Protein AF-U5HCV6-F1 (afdb_monomer_lite)

Structure (mmCIF, N/CA/C/O backbone):
data_AF-U5HCV6-F1
#
_entry.id   AF-U5HCV6-F1
#
loop_
_atom_site.group_PDB
_atom_site.id
_atom_site.type_symbol
_atom_site.label_atom_id
_atom_site.label_alt_id
_atom_site.label_comp_id
_atom_site.label_asym_id
_atom_site.label_entity_id
_atom_site.label_seq_id
_atom_site.pdbx_PDB_ins_code
_atom_site.Cartn_x
_atom_site.Cartn_y
_atom_site.Cartn_z
_atom_site.occupancy
_atom_site.B_iso_or_equiv
_atom_site.auth_seq_id
_atom_site.auth_comp_id
_atom_site.auth_asym_id
_atom_site.auth_atom_id
_atom_site.pdbx_PDB_model_num
ATOM 1 N N . MET A 1 1 ? -35.753 -18.671 -11.691 1.00 37.62 1 MET A N 1
ATOM 2 C CA . MET A 1 1 ? -34.318 -18.439 -11.428 1.00 37.62 1 MET A CA 1
ATOM 3 C C . MET A 1 1 ? -33.590 -19.719 -11.793 1.00 37.62 1 MET A C 1
ATOM 5 O O . MET A 1 1 ? -33.899 -20.741 -11.199 1.00 37.62 1 MET A O 1
ATOM 9 N N . GLY A 1 2 ? -32.754 -19.703 -12.835 1.00 38.16 2 GLY A N 1
ATOM 10 C CA . GLY A 1 2 ? -31.935 -20.870 -13.189 1.00 38.16 2 GLY A CA 1
ATOM 11 C C . GLY A 1 2 ? -30.872 -21.144 -12.115 1.00 38.16 2 GLY A C 1
ATOM 12 O O . GLY A 1 2 ? -30.604 -20.250 -11.308 1.00 38.16 2 GLY A O 1
ATOM 13 N N . PRO A 1 3 ? -30.282 -22.350 -12.073 1.00 46.25 3 PRO A N 1
ATOM 14 C CA . PRO A 1 3 ? -29.231 -22.668 -11.111 1.00 46.25 3 PRO A CA 1
ATOM 15 C C . PRO A 1 3 ? -28.064 -21.683 -11.279 1.00 46.25 3 PRO A C 1
ATOM 17 O O . PRO A 1 3 ? -27.511 -21.551 -12.370 1.00 46.25 3 PRO A O 1
ATOM 20 N N . GLN A 1 4 ? -27.712 -20.952 -10.216 1.00 55.62 4 GLN A N 1
ATOM 21 C CA . GLN A 1 4 ? -26.489 -20.149 -10.193 1.00 55.62 4 GLN A CA 1
ATOM 22 C C . GLN A 1 4 ? -25.303 -21.106 -10.349 1.00 55.62 4 GLN A C 1
ATOM 24 O O . GLN A 1 4 ? -25.087 -21.959 -9.490 1.00 55.62 4 GLN A O 1
ATOM 29 N N . ALA A 1 5 ? -24.562 -20.984 -11.452 1.00 62.59 5 ALA A N 1
ATOM 30 C CA . ALA A 1 5 ? -23.343 -21.754 -11.667 1.00 62.59 5 ALA A CA 1
ATOM 31 C C . ALA A 1 5 ? -22.382 -21.534 -10.486 1.00 62.59 5 ALA A C 1
ATOM 33 O O . ALA A 1 5 ? -22.097 -20.396 -10.103 1.00 62.59 5 ALA A O 1
ATOM 34 N N . GLN A 1 6 ? -21.921 -22.626 -9.877 1.00 82.38 6 GLN A N 1
ATOM 35 C CA . GLN A 1 6 ? -21.072 -22.578 -8.691 1.00 82.38 6 GLN A CA 1
ATOM 36 C C . GLN A 1 6 ? -19.653 -22.153 -9.088 1.00 82.38 6 GLN A C 1
ATOM 38 O O . GLN A 1 6 ? -18.971 -22.868 -9.820 1.00 82.38 6 GLN A O 1
ATOM 43 N N . VAL A 1 7 ? -19.197 -21.005 -8.583 1.00 91.50 7 VAL A N 1
ATOM 44 C CA . VAL A 1 7 ? -17.809 -20.548 -8.748 1.00 91.50 7 VAL A CA 1
ATOM 45 C C . VAL A 1 7 ? -16.893 -21.418 -7.887 1.00 91.50 7 VAL A C 1
ATOM 47 O O . VAL A 1 7 ? -17.107 -21.523 -6.678 1.00 91.50 7 VAL A O 1
ATOM 50 N N . LYS A 1 8 ? -15.861 -22.015 -8.488 1.00 93.06 8 LYS A N 1
ATOM 51 C CA . LYS A 1 8 ? -14.816 -22.762 -7.769 1.00 93.06 8 LYS A CA 1
ATOM 52 C C . LYS A 1 8 ? -13.506 -21.989 -7.823 1.00 93.06 8 LYS A C 1
ATOM 54 O O . LYS A 1 8 ? -13.056 -21.652 -8.910 1.00 93.06 8 LYS A O 1
ATOM 59 N N . VAL A 1 9 ? -12.893 -21.721 -6.673 1.00 94.81 9 VAL A N 1
ATOM 60 C CA . VAL A 1 9 ? -11.549 -21.126 -6.593 1.00 94.81 9 VAL A CA 1
ATOM 61 C C . VAL A 1 9 ? -10.572 -22.219 -6.188 1.00 94.81 9 VAL A C 1
ATOM 63 O O . VAL A 1 9 ? -10.774 -22.875 -5.168 1.00 94.81 9 VAL A O 1
ATOM 66 N N . LEU A 1 10 ? -9.549 -22.438 -7.009 1.00 95.25 10 LEU A N 1
ATOM 67 C CA . LEU A 1 10 ? -8.568 -23.513 -6.874 1.00 95.25 10 LEU A CA 1
ATOM 68 C C . LEU A 1 10 ? -7.151 -22.950 -7.023 1.00 95.25 10 LEU A C 1
ATOM 70 O O . LEU A 1 10 ? -6.962 -21.871 -7.586 1.00 95.25 10 LEU A O 1
ATOM 74 N N . LEU A 1 11 ? -6.152 -23.693 -6.547 1.00 96.44 11 LEU A N 1
ATOM 75 C CA . LEU A 1 11 ? -4.756 -23.405 -6.875 1.00 96.44 11 LEU A CA 1
ATOM 76 C C . LEU A 1 11 ? -4.504 -23.692 -8.360 1.00 96.44 11 LEU A C 1
ATOM 78 O O . LEU A 1 11 ? -5.055 -24.645 -8.917 1.00 96.44 11 LEU A O 1
ATOM 82 N N 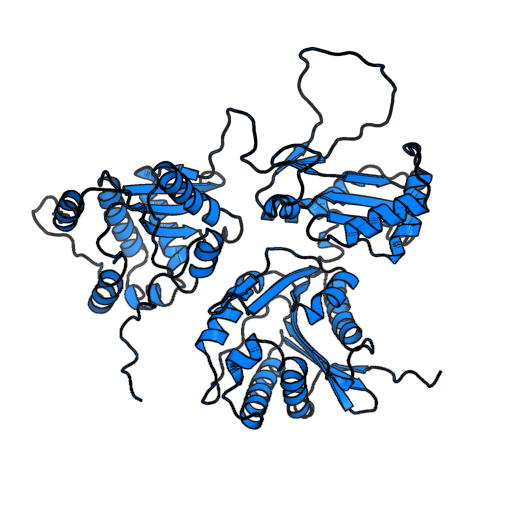. ALA A 1 12 ? -3.698 -22.846 -8.992 1.00 96.56 12 ALA A N 1
ATOM 83 C CA . ALA A 1 12 ? -3.276 -23.031 -10.369 1.00 96.56 12 ALA A CA 1
ATOM 84 C C . ALA A 1 12 ? -2.181 -24.102 -10.476 1.00 96.56 12 ALA A C 1
ATOM 86 O O . ALA A 1 12 ? -1.381 -24.303 -9.563 1.00 96.56 12 ALA A O 1
ATOM 87 N N . THR A 1 13 ? -2.136 -24.768 -11.623 1.00 95.56 13 THR A N 1
ATOM 88 C CA . THR A 1 13 ? -1.106 -25.731 -12.020 1.00 95.56 13 THR A CA 1
ATOM 89 C C . THR A 1 13 ? -0.392 -25.247 -13.282 1.00 95.56 13 THR A C 1
ATOM 91 O O . THR A 1 13 ? -0.868 -24.336 -13.961 1.00 95.56 13 THR A O 1
ATOM 94 N N . LEU A 1 14 ? 0.719 -25.891 -13.657 1.00 93.50 14 LEU A N 1
ATOM 95 C CA . LEU A 1 14 ? 1.440 -25.572 -14.899 1.00 93.50 14 LEU A CA 1
ATOM 96 C C . LEU A 1 14 ? 0.541 -25.648 -16.149 1.00 93.50 14 LEU A C 1
ATOM 98 O O . LEU A 1 14 ? 0.696 -24.847 -17.067 1.00 93.50 14 LEU A O 1
ATOM 102 N N . ALA A 1 15 ? -0.433 -26.566 -16.174 1.00 94.06 15 ALA A N 1
ATOM 103 C CA . ALA A 1 15 ? -1.362 -26.721 -17.297 1.00 94.06 15 ALA A CA 1
ATOM 104 C C . ALA A 1 15 ? -2.358 -25.552 -17.434 1.00 94.06 15 ALA A C 1
ATOM 106 O O . ALA A 1 15 ? -2.933 -25.353 -18.503 1.00 94.06 15 ALA A O 1
ATOM 107 N N . ASP A 1 16 ? -2.558 -24.773 -16.368 1.00 95.62 16 ASP A N 1
ATOM 108 C CA . ASP A 1 16 ? -3.500 -23.653 -16.343 1.00 95.62 16 ASP A CA 1
ATOM 109 C C . ASP A 1 16 ? -2.882 -22.350 -16.874 1.00 95.62 16 ASP A C 1
ATOM 111 O O . ASP A 1 16 ? -3.612 -21.435 -17.263 1.00 95.62 16 ASP A O 1
ATOM 115 N N . LEU A 1 17 ? -1.547 -22.249 -16.902 1.00 96.50 17 LEU A N 1
ATOM 116 C CA . LEU A 1 17 ? -0.829 -20.995 -17.151 1.00 96.50 17 LEU A CA 1
ATOM 117 C C . LEU A 1 17 ? -1.164 -20.318 -18.486 1.00 96.50 17 LEU A C 1
ATOM 119 O O . LEU A 1 17 ? -1.391 -19.107 -18.460 1.00 96.50 17 LEU A O 1
ATOM 123 N N . PRO A 1 18 ? -1.280 -21.032 -19.627 1.00 94.56 18 PRO A N 1
ATOM 124 C CA . PRO A 1 18 ? -1.660 -20.390 -20.886 1.00 94.56 18 PRO A CA 1
ATOM 125 C C . PRO A 1 18 ? -3.028 -19.701 -20.804 1.00 94.56 18 PRO A C 1
ATOM 127 O O . PRO A 1 18 ? -3.221 -18.615 -21.343 1.00 94.56 18 PRO A O 1
ATOM 130 N N . PHE A 1 19 ? -3.981 -20.290 -20.075 1.00 95.50 19 PHE A N 1
ATOM 131 C CA . PHE A 1 19 ? -5.299 -19.689 -19.879 1.00 95.50 19 PHE A CA 1
ATOM 132 C C . PHE A 1 19 ? -5.244 -18.505 -18.915 1.00 95.50 19 PHE A C 1
ATOM 134 O O . PHE A 1 19 ? -5.914 -17.500 -19.144 1.00 95.50 19 PHE A O 1
ATOM 141 N N . LEU A 1 20 ? -4.439 -18.593 -17.854 1.00 97.19 20 LEU A N 1
ATOM 142 C CA . LEU A 1 20 ? -4.268 -17.501 -16.894 1.00 97.19 20 LEU A CA 1
ATOM 143 C C . LEU A 1 20 ? -3.575 -16.284 -17.515 1.00 97.19 20 LEU A C 1
ATOM 145 O O . LEU A 1 20 ? -3.970 -15.164 -17.206 1.00 97.19 20 LEU A O 1
ATOM 149 N N . ALA A 1 21 ? -2.624 -16.479 -18.433 1.00 96.50 21 ALA A N 1
ATOM 150 C CA . ALA A 1 21 ? -2.017 -15.397 -19.210 1.00 96.50 21 ALA A CA 1
ATOM 151 C C . ALA A 1 21 ? -3.074 -14.623 -20.018 1.00 96.50 21 ALA A C 1
ATOM 153 O O . ALA A 1 21 ? -3.185 -13.400 -19.902 1.00 96.50 21 ALA A O 1
ATOM 154 N N . VAL A 1 22 ? -3.958 -15.350 -20.713 1.00 95.75 22 VAL A N 1
ATOM 155 C CA . VAL A 1 22 ? -5.088 -14.751 -21.441 1.00 95.75 22 VAL A CA 1
ATOM 156 C C . VAL A 1 22 ? -6.057 -14.041 -20.490 1.0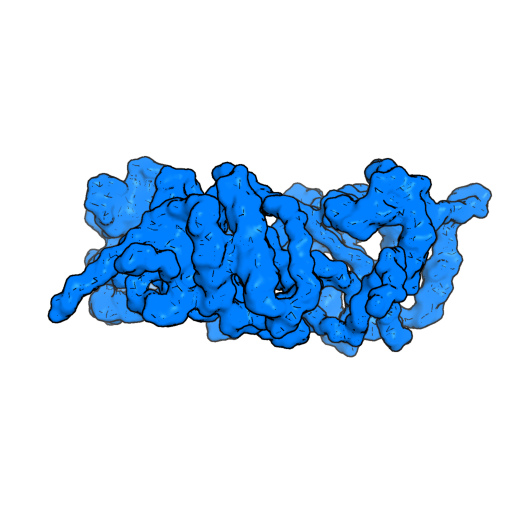0 95.75 22 VAL A C 1
ATOM 158 O O . VAL A 1 22 ? -6.534 -12.948 -20.801 1.00 95.75 22 VAL A O 1
ATOM 161 N N . VAL A 1 23 ? -6.360 -14.626 -19.324 1.00 97.31 23 VAL A N 1
ATOM 162 C CA . VAL A 1 23 ? -7.210 -13.979 -18.309 1.00 97.31 23 VAL A CA 1
ATOM 163 C C . VAL A 1 23 ? -6.574 -12.686 -17.809 1.00 97.31 23 VAL A C 1
ATOM 165 O O . VAL A 1 23 ? -7.275 -11.676 -17.749 1.00 97.31 23 VAL A O 1
ATOM 168 N N . ASN A 1 24 ? -5.277 -12.680 -17.496 1.00 96.81 24 ASN A N 1
ATOM 169 C CA . ASN A 1 24 ? -4.551 -11.491 -17.055 1.00 96.81 24 ASN A CA 1
ATOM 170 C C . ASN A 1 24 ? -4.677 -10.372 -18.098 1.00 96.81 24 ASN A C 1
ATOM 172 O O . ASN A 1 24 ? -5.271 -9.325 -17.825 1.00 96.81 24 ASN A O 1
ATOM 176 N N . ARG A 1 25 ? -4.255 -10.653 -19.336 1.00 95.88 25 ARG A N 1
ATOM 177 C CA . ARG A 1 25 ? -4.285 -9.689 -20.437 1.00 95.88 25 ARG A CA 1
ATOM 178 C C . ARG A 1 25 ? -5.690 -9.166 -20.717 1.00 95.88 25 ARG A C 1
ATOM 180 O O . ARG A 1 25 ? -5.874 -7.963 -20.870 1.00 95.88 25 ARG A O 1
ATOM 187 N N . ARG A 1 26 ? -6.706 -10.034 -20.773 1.00 96.44 26 ARG A N 1
ATOM 188 C CA . ARG A 1 26 ? -8.083 -9.610 -21.092 1.00 96.44 26 ARG A CA 1
ATOM 189 C C . ARG A 1 26 ? -8.786 -8.895 -19.940 1.00 96.44 26 ARG A C 1
ATOM 191 O O . ARG A 1 26 ? -9.674 -8.090 -20.203 1.00 96.44 26 ARG A O 1
ATOM 198 N N . SER A 1 27 ? -8.436 -9.194 -18.690 1.00 95.88 27 SER A N 1
ATOM 199 C CA . SER A 1 27 ? -9.073 -8.572 -17.519 1.00 95.88 27 SER A CA 1
ATOM 200 C C . SER A 1 27 ? -8.431 -7.252 -17.098 1.00 95.88 27 SER A C 1
ATOM 202 O O . SER A 1 27 ? -9.119 -6.428 -16.502 1.00 95.88 27 SER A O 1
ATOM 204 N N . LEU A 1 28 ? -7.151 -7.039 -17.423 1.00 94.00 28 LEU A N 1
ATOM 205 C CA . LEU A 1 28 ? -6.391 -5.840 -17.053 1.00 94.00 28 LEU A CA 1
ATOM 206 C C . LEU A 1 28 ? -5.958 -4.998 -18.265 1.00 94.00 28 LEU A C 1
ATOM 208 O O . LEU A 1 28 ? -5.463 -3.885 -18.096 1.00 94.00 28 LEU A O 1
ATOM 212 N N . GLY A 1 29 ? -6.146 -5.493 -19.491 1.00 92.31 29 GLY A N 1
ATOM 213 C CA . GLY A 1 29 ? -5.696 -4.858 -20.737 1.00 92.31 29 GLY A CA 1
ATOM 214 C C . GLY A 1 29 ? -6.342 -3.513 -21.054 1.00 92.31 29 GLY A C 1
ATOM 215 O O . GLY A 1 29 ? -5.797 -2.727 -21.827 1.00 92.31 29 GLY A O 1
ATOM 216 N N . HIS A 1 30 ? -7.499 -3.207 -20.463 1.00 91.12 30 HIS A N 1
ATOM 217 C CA . HIS A 1 30 ? -8.142 -1.907 -20.642 1.00 91.12 30 HIS A CA 1
ATOM 218 C C . HIS A 1 30 ? -7.469 -0.796 -19.830 1.00 91.12 30 HIS A C 1
ATOM 220 O O . HIS A 1 30 ? -7.619 0.371 -20.210 1.00 91.12 30 HIS A O 1
ATOM 226 N N . LEU A 1 31 ? -6.734 -1.149 -18.766 1.00 89.94 31 LEU A N 1
ATOM 227 C CA . LEU A 1 31 ? -6.099 -0.198 -17.860 1.00 89.94 31 LEU A CA 1
ATOM 228 C C . LEU A 1 31 ? -5.044 0.644 -18.600 1.00 89.94 31 LEU A C 1
ATOM 230 O O . LEU A 1 31 ? -4.271 0.096 -19.395 1.00 89.94 31 LEU A O 1
ATOM 234 N N . PRO A 1 32 ? -4.962 1.962 -18.329 1.00 89.56 32 PRO A N 1
ATOM 235 C CA . PRO A 1 32 ? -3.989 2.843 -18.973 1.00 89.56 32 PRO A CA 1
ATOM 236 C C . PRO A 1 32 ? -2.542 2.362 -18.826 1.00 89.56 32 PRO A C 1
ATOM 238 O O . PRO A 1 32 ? -1.802 2.372 -19.807 1.00 89.56 32 PRO A O 1
ATOM 241 N N . ILE A 1 33 ? -2.169 1.868 -17.640 1.00 87.00 33 ILE A N 1
ATOM 242 C CA . ILE A 1 33 ? -0.827 1.336 -17.381 1.00 87.00 33 ILE A CA 1
ATOM 243 C C . ILE A 1 33 ? -0.523 0.100 -18.238 1.00 87.00 33 ILE A C 1
ATOM 245 O O . ILE A 1 33 ? 0.522 0.033 -18.878 1.00 87.00 33 ILE A O 1
ATOM 249 N N . THR A 1 34 ? -1.466 -0.840 -18.347 1.00 91.81 34 THR A N 1
ATOM 250 C CA . THR A 1 34 ? -1.301 -2.048 -19.167 1.00 91.81 34 THR A CA 1
ATOM 251 C C . THR A 1 34 ? -1.120 -1.691 -20.639 1.00 91.81 34 THR A C 1
ATOM 253 O O . THR A 1 34 ? -0.256 -2.248 -21.308 1.00 91.81 34 THR A O 1
ATOM 256 N N . LYS A 1 35 ? -1.882 -0.714 -21.146 1.00 92.12 35 LYS A N 1
ATOM 257 C CA . LYS A 1 35 ? -1.719 -0.210 -22.518 1.00 92.12 35 LYS A CA 1
ATOM 258 C C . LYS A 1 35 ? -0.382 0.495 -22.722 1.00 92.12 35 LYS A C 1
ATOM 260 O O . LYS A 1 35 ? 0.211 0.350 -23.786 1.00 92.12 35 LYS A O 1
ATOM 265 N N . ALA A 1 36 ? 0.093 1.244 -21.730 1.00 89.31 36 ALA A N 1
ATOM 266 C CA . ALA A 1 36 ? 1.370 1.942 -21.812 1.00 89.31 36 ALA A CA 1
ATOM 267 C C . ALA A 1 36 ? 2.562 0.973 -21.852 1.00 89.31 36 ALA A C 1
ATOM 269 O O . ALA A 1 36 ? 3.502 1.208 -22.609 1.00 89.31 36 ALA A O 1
ATOM 270 N N . ILE A 1 37 ? 2.495 -0.125 -21.090 1.00 89.50 37 ILE A N 1
ATOM 271 C CA . ILE A 1 37 ? 3.537 -1.160 -21.058 1.00 89.50 37 ILE A CA 1
ATOM 272 C C . ILE A 1 37 ? 3.462 -2.050 -22.303 1.00 89.50 37 ILE A C 1
ATOM 274 O O . ILE A 1 37 ? 4.466 -2.233 -22.986 1.00 89.50 37 ILE A O 1
ATOM 278 N N . TRP A 1 38 ? 2.281 -2.587 -22.621 1.00 94.81 38 TRP A N 1
ATOM 279 C CA . TRP A 1 38 ? 2.125 -3.689 -23.579 1.00 94.81 38 TRP A CA 1
ATOM 280 C C . TRP A 1 38 ? 1.531 -3.285 -24.930 1.00 94.81 38 TRP A C 1
ATOM 282 O O . TRP A 1 38 ? 1.493 -4.104 -25.841 1.00 94.81 38 TRP A O 1
ATOM 292 N N . GLY A 1 39 ? 1.067 -2.045 -25.109 1.00 92.38 39 GLY A N 1
ATOM 293 C CA . GLY A 1 39 ? 0.269 -1.644 -26.278 1.00 92.38 39 GLY A CA 1
ATOM 294 C C . GLY A 1 39 ? 0.979 -1.727 -27.634 1.00 92.38 39 GLY A C 1
ATOM 295 O O . GLY A 1 39 ? 0.312 -1.689 -28.666 1.00 92.38 39 GLY A O 1
ATOM 296 N N . LYS A 1 40 ? 2.312 -1.847 -27.648 1.00 92.94 40 LYS A N 1
ATOM 297 C CA . LYS A 1 40 ? 3.125 -2.062 -28.860 1.00 92.94 40 LYS A CA 1
ATOM 298 C C . LYS A 1 40 ? 3.577 -3.518 -29.038 1.00 92.94 40 LYS A C 1
ATOM 300 O O . LYS A 1 40 ? 4.233 -3.826 -30.030 1.00 92.94 40 LYS A O 1
ATOM 305 N N . VAL A 1 41 ? 3.246 -4.401 -28.097 1.00 95.06 41 VAL A N 1
ATOM 306 C CA . VAL A 1 41 ? 3.651 -5.810 -28.091 1.00 95.06 41 VAL A CA 1
ATOM 307 C C . VAL A 1 41 ? 2.515 -6.665 -28.667 1.00 95.06 41 VAL A C 1
ATOM 309 O O . VAL A 1 41 ? 1.375 -6.543 -28.216 1.00 95.06 41 VAL A O 1
ATOM 312 N N . PRO A 1 42 ? 2.783 -7.551 -29.643 1.00 94.00 42 PRO A N 1
ATOM 313 C CA . PRO A 1 42 ? 1.803 -8.528 -30.109 1.00 94.00 42 PRO A CA 1
ATOM 314 C C . PRO A 1 42 ? 1.252 -9.383 -28.961 1.00 94.00 42 PRO A C 1
ATOM 316 O O . PRO A 1 42 ? 2.024 -9.918 -28.168 1.00 94.00 42 PRO A O 1
ATOM 319 N N . GLU A 1 43 ? -0.071 -9.570 -28.904 1.00 93.44 43 GLU A N 1
ATOM 320 C CA . GLU A 1 43 ? -0.729 -10.295 -27.803 1.00 93.44 43 GLU A CA 1
ATOM 321 C C . GLU A 1 43 ? -0.121 -11.675 -27.486 1.00 93.44 43 GLU A C 1
ATOM 323 O O . GLU A 1 43 ? 0.064 -11.949 -26.302 1.00 93.44 43 GLU A O 1
ATOM 328 N N . PRO A 1 44 ? 0.262 -12.520 -28.470 1.00 92.31 44 PRO A N 1
ATOM 329 C CA . PRO A 1 44 ? 0.893 -13.805 -28.168 1.00 92.31 44 PRO A CA 1
ATOM 330 C C . PRO A 1 44 ? 2.211 -13.672 -27.393 1.00 92.31 44 PRO A C 1
ATOM 332 O O . PRO A 1 44 ? 2.472 -14.474 -26.509 1.00 92.31 44 PRO A O 1
ATOM 335 N N . LEU A 1 45 ? 3.010 -12.631 -27.658 1.00 94.75 45 LEU A N 1
ATOM 336 C CA . LEU A 1 45 ? 4.260 -12.391 -26.925 1.00 94.75 45 LEU A CA 1
ATOM 337 C C . LEU A 1 45 ? 4.006 -11.889 -25.499 1.00 94.75 45 LEU A C 1
ATOM 339 O O . LEU A 1 45 ? 4.793 -12.169 -24.596 1.00 94.75 45 LEU A O 1
ATOM 343 N N . VAL A 1 46 ? 2.904 -11.162 -25.286 1.00 94.81 46 VAL A N 1
ATOM 344 C CA . VAL A 1 46 ? 2.447 -10.791 -23.939 1.00 94.81 46 VAL A CA 1
ATOM 345 C C . VAL A 1 46 ? 2.007 -12.040 -23.177 1.00 94.81 46 VAL A C 1
ATOM 347 O O . VAL A 1 46 ? 2.362 -12.195 -22.010 1.00 94.81 46 VAL A O 1
ATOM 350 N N . ASP A 1 47 ? 1.266 -12.942 -23.823 1.00 93.44 47 ASP A N 1
ATOM 351 C CA . ASP A 1 47 ? 0.819 -14.191 -23.204 1.00 93.44 47 ASP A CA 1
ATOM 352 C C . ASP A 1 47 ? 2.015 -15.101 -22.867 1.00 93.44 47 ASP A C 1
ATOM 354 O O . ASP A 1 47 ? 2.121 -15.567 -21.732 1.00 93.44 47 ASP A O 1
ATOM 358 N N . ASP A 1 48 ? 2.970 -15.271 -23.788 1.00 94.19 48 ASP A N 1
ATOM 359 C CA . ASP A 1 48 ? 4.206 -16.037 -23.566 1.00 94.19 48 ASP A CA 1
ATOM 360 C C . ASP A 1 48 ? 5.052 -15.458 -22.420 1.00 94.19 48 ASP A C 1
ATOM 362 O O . ASP A 1 48 ? 5.621 -16.202 -21.614 1.00 94.19 48 ASP A O 1
ATOM 366 N N . TYR A 1 49 ? 5.125 -14.126 -22.307 1.00 96.69 49 TYR A N 1
ATOM 367 C CA . TYR A 1 49 ? 5.768 -13.469 -21.170 1.00 96.69 49 TYR A CA 1
ATOM 368 C C . TYR A 1 49 ? 5.099 -13.866 -19.849 1.00 96.69 49 TYR A C 1
ATOM 370 O O . TYR A 1 49 ? 5.784 -14.359 -18.954 1.00 96.69 49 TYR A O 1
ATOM 378 N N . HIS A 1 50 ? 3.774 -13.732 -19.748 1.00 96.06 50 HIS A N 1
ATOM 379 C CA . HIS A 1 50 ? 3.048 -14.055 -18.518 1.00 96.06 50 HIS A CA 1
ATOM 380 C C . HIS A 1 50 ? 3.083 -15.551 -18.185 1.00 96.06 50 HIS A C 1
ATOM 382 O O . HIS A 1 50 ? 3.111 -15.907 -17.013 1.00 96.06 50 HIS A O 1
ATOM 388 N N . VAL A 1 51 ? 3.135 -16.450 -19.174 1.00 97.12 51 VAL A N 1
ATOM 389 C CA . VAL A 1 51 ? 3.339 -17.885 -18.910 1.00 97.12 51 VAL A CA 1
ATOM 390 C C . VAL A 1 51 ? 4.686 -18.127 -18.227 1.00 97.12 51 VAL A C 1
ATOM 392 O O . VAL A 1 51 ? 4.741 -18.893 -17.263 1.00 97.12 51 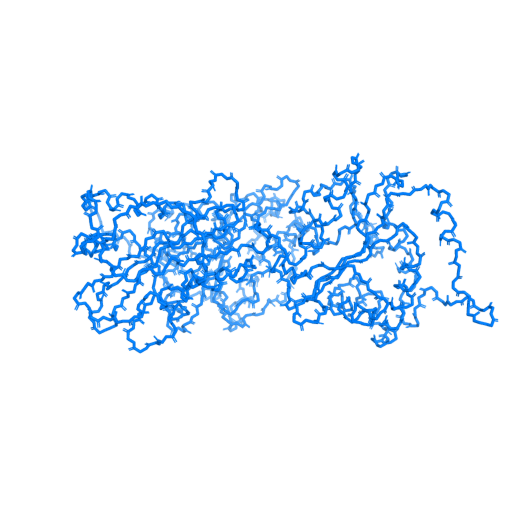VAL A O 1
ATOM 395 N N . ARG A 1 52 ? 5.766 -17.476 -18.680 1.00 97.19 52 ARG A N 1
ATOM 396 C CA . ARG A 1 52 ? 7.092 -17.583 -18.042 1.00 97.19 52 ARG A CA 1
ATOM 397 C C . ARG A 1 52 ? 7.086 -16.984 -16.634 1.00 97.19 52 ARG A C 1
ATOM 399 O O . ARG A 1 52 ? 7.550 -17.646 -15.709 1.00 97.19 52 ARG A O 1
ATOM 406 N N . ASP A 1 53 ? 6.491 -15.805 -16.476 1.00 95.31 53 ASP A N 1
ATOM 407 C CA . ASP A 1 53 ? 6.351 -15.113 -15.188 1.00 95.31 53 ASP A CA 1
ATOM 408 C C . ASP A 1 53 ? 5.589 -15.973 -14.167 1.00 95.31 53 ASP A C 1
ATOM 410 O O . ASP A 1 53 ? 6.080 -16.303 -13.089 1.00 95.31 53 ASP A O 1
ATOM 414 N N . PHE A 1 54 ? 4.417 -16.483 -14.553 1.00 96.62 54 PHE A N 1
ATOM 415 C CA . PHE A 1 54 ? 3.615 -17.345 -13.688 1.00 96.62 54 PHE A CA 1
ATOM 416 C C . PHE A 1 54 ? 4.264 -18.705 -13.434 1.00 96.62 54 PHE A C 1
ATOM 418 O O . PHE A 1 54 ? 4.038 -19.299 -12.380 1.00 96.62 54 PHE A O 1
ATOM 425 N N . THR A 1 55 ? 5.083 -19.204 -14.365 1.00 96.69 55 THR A N 1
ATOM 426 C CA . THR A 1 55 ? 5.888 -20.408 -14.127 1.00 96.69 55 THR A CA 1
ATOM 427 C C . THR A 1 55 ? 6.868 -20.158 -12.990 1.00 96.69 55 THR A C 1
ATOM 429 O O . THR A 1 55 ? 6.961 -20.988 -12.092 1.00 96.69 55 THR A O 1
ATOM 432 N N . GLN A 1 56 ? 7.570 -19.025 -12.984 1.00 95.06 56 GLN A N 1
ATOM 433 C CA . GLN A 1 56 ? 8.485 -18.663 -11.901 1.00 95.06 56 GLN A CA 1
ATOM 434 C C . GLN A 1 56 ? 7.743 -18.494 -10.571 1.00 95.06 56 GLN A C 1
ATOM 436 O O . GLN A 1 56 ? 8.126 -19.119 -9.583 1.00 95.06 56 GLN A O 1
ATOM 441 N N . MET A 1 57 ? 6.616 -17.778 -10.578 1.00 93.88 57 MET A N 1
ATOM 442 C CA . MET A 1 57 ? 5.763 -17.605 -9.398 1.00 93.88 57 MET A CA 1
ATOM 443 C C . MET A 1 57 ? 5.264 -18.936 -8.818 1.00 93.88 57 MET A C 1
ATOM 445 O O . MET A 1 57 ? 5.237 -19.099 -7.603 1.00 93.88 57 MET A O 1
ATOM 449 N N . LEU A 1 58 ? 4.893 -19.918 -9.651 1.00 94.00 58 LEU A N 1
ATOM 450 C CA . LEU A 1 58 ? 4.465 -21.240 -9.168 1.00 94.00 58 LEU A CA 1
ATOM 451 C C . LEU A 1 58 ? 5.573 -22.015 -8.439 1.00 94.00 58 LEU A C 1
ATOM 453 O O . LEU A 1 58 ? 5.259 -22.894 -7.637 1.00 94.00 58 LEU A O 1
ATOM 457 N N . HIS A 1 59 ? 6.846 -21.720 -8.713 1.00 92.62 59 HIS A N 1
ATOM 458 C CA . HIS A 1 59 ? 7.977 -22.336 -8.014 1.00 92.62 59 HIS A CA 1
ATOM 459 C C . HIS A 1 59 ? 8.350 -21.603 -6.715 1.00 92.62 59 HIS A C 1
ATOM 461 O O . HIS A 1 59 ? 9.138 -22.134 -5.931 1.00 92.62 59 HIS A O 1
ATOM 467 N N . ASN A 1 60 ? 7.796 -20.414 -6.470 1.00 93.44 60 ASN A N 1
ATOM 468 C CA . ASN A 1 60 ? 8.059 -19.629 -5.271 1.00 93.44 60 ASN A CA 1
ATOM 469 C C . ASN A 1 60 ? 7.126 -20.063 -4.125 1.00 93.44 60 ASN A C 1
ATOM 471 O O . ASN A 1 60 ? 5.903 -19.975 -4.225 1.00 93.44 60 ASN A O 1
ATOM 475 N N . ASP A 1 61 ? 7.696 -20.504 -2.998 1.00 93.25 61 ASP A N 1
ATOM 476 C CA . ASP A 1 61 ? 6.938 -21.015 -1.845 1.00 93.25 61 ASP A CA 1
ATOM 477 C C . ASP A 1 61 ? 6.129 -19.932 -1.110 1.00 93.25 61 ASP A C 1
ATOM 479 O O . ASP A 1 61 ? 5.259 -20.248 -0.295 1.00 93.25 61 ASP A O 1
ATOM 483 N N . LYS A 1 62 ? 6.413 -18.654 -1.389 1.00 93.88 62 LYS A N 1
ATOM 484 C CA . LYS A 1 62 ? 5.700 -17.491 -0.849 1.00 93.88 62 LYS A CA 1
ATOM 485 C C . LYS A 1 62 ? 4.704 -16.887 -1.826 1.00 93.88 62 LYS A C 1
ATOM 487 O O . LYS A 1 62 ? 4.113 -15.859 -1.495 1.00 93.88 62 LYS A O 1
ATOM 492 N N . VAL A 1 63 ? 4.470 -17.508 -2.979 1.00 95.19 63 VAL A N 1
ATOM 493 C CA . VAL A 1 63 ? 3.459 -17.056 -3.936 1.00 95.19 63 VAL A CA 1
ATOM 494 C C . VAL A 1 63 ? 2.337 -18.080 -4.036 1.00 95.19 63 VAL A C 1
ATOM 496 O O . VAL A 1 63 ? 2.528 -19.292 -3.976 1.00 95.19 63 VAL A O 1
ATOM 499 N N . THR A 1 64 ? 1.107 -17.596 -4.152 1.00 96.44 64 THR A N 1
ATOM 500 C CA . THR A 1 64 ? -0.057 -18.434 -4.424 1.00 96.44 64 THR A CA 1
ATOM 501 C C . THR A 1 64 ? -0.797 -17.900 -5.635 1.00 96.44 64 THR A C 1
ATOM 503 O O . THR A 1 64 ? -1.444 -16.854 -5.577 1.00 96.44 64 THR A O 1
ATOM 506 N N . LEU A 1 65 ? -0.720 -18.664 -6.724 1.00 97.44 65 LEU A N 1
ATOM 507 C CA . LEU A 1 65 ? -1.475 -18.430 -7.945 1.00 97.44 65 LEU A CA 1
ATOM 508 C C . LEU A 1 65 ? -2.788 -19.219 -7.895 1.00 97.44 65 LEU A C 1
ATOM 510 O O . LEU A 1 65 ? -2.801 -20.436 -7.695 1.00 97.44 65 LEU A O 1
ATOM 514 N N . GLN A 1 66 ? -3.902 -18.521 -8.070 1.00 96.88 66 GLN A N 1
ATOM 515 C CA . GLN A 1 66 ? -5.246 -19.080 -8.025 1.00 96.88 66 GLN A CA 1
ATOM 516 C C . GLN A 1 66 ? -5.940 -18.954 -9.370 1.00 96.88 66 GLN A C 1
ATOM 518 O O . GLN A 1 66 ? -5.776 -17.957 -10.075 1.00 96.88 66 GLN A O 1
ATOM 523 N N . LYS A 1 67 ? -6.810 -19.919 -9.658 1.00 97.44 67 LYS A N 1
ATOM 524 C CA . LYS A 1 67 ? -7.769 -19.874 -10.757 1.00 97.44 67 LYS A CA 1
ATOM 525 C C . LYS A 1 67 ? -9.195 -19.919 -10.227 1.00 97.44 67 LYS A C 1
ATOM 527 O O . LYS A 1 67 ? -9.494 -20.636 -9.272 1.00 97.44 67 LYS A O 1
ATOM 532 N N . ALA A 1 68 ? -10.083 -19.170 -10.867 1.00 97.12 68 ALA A N 1
ATOM 533 C CA . ALA A 1 68 ? -11.518 -19.295 -10.675 1.00 97.12 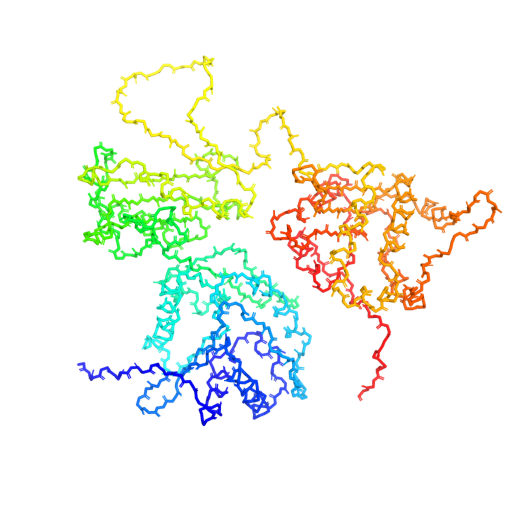68 ALA A CA 1
ATOM 534 C C . ALA A 1 68 ? -12.145 -19.978 -11.888 1.00 97.12 68 ALA A C 1
ATOM 536 O O . ALA A 1 68 ? -11.953 -19.531 -13.020 1.00 97.12 68 ALA A O 1
ATOM 537 N N . GLU A 1 69 ? -12.916 -21.032 -11.638 1.00 95.69 69 GLU A N 1
ATOM 538 C CA . GLU A 1 69 ? -13.597 -21.815 -12.659 1.00 95.69 69 GLU A CA 1
ATOM 539 C C . GLU A 1 69 ? -15.118 -21.677 -12.572 1.00 95.69 69 GLU A C 1
ATOM 541 O O . GLU A 1 69 ? -15.712 -21.730 -11.489 1.00 95.69 69 GLU A O 1
ATOM 546 N N . VAL A 1 70 ? -15.744 -21.533 -13.741 1.00 94.25 70 VAL A N 1
ATOM 547 C CA . VAL A 1 70 ? -17.197 -21.572 -13.943 1.00 94.25 70 VAL A CA 1
ATOM 548 C C . VAL A 1 70 ? -17.467 -22.479 -15.139 1.00 94.25 70 VAL A C 1
ATOM 550 O O . VAL A 1 70 ? -16.894 -22.275 -16.207 1.00 94.25 70 VAL A O 1
ATOM 553 N N . ASP A 1 71 ? -18.298 -23.506 -14.951 1.00 89.75 71 ASP A N 1
ATOM 554 C CA . ASP A 1 71 ? -18.648 -24.494 -15.985 1.00 89.75 71 ASP A CA 1
ATOM 555 C C . ASP A 1 71 ? -17.421 -25.112 -16.691 1.00 89.75 71 ASP A C 1
ATOM 557 O O . ASP A 1 71 ? -17.398 -25.295 -17.908 1.00 89.75 71 ASP A O 1
ATOM 561 N N . GLY A 1 72 ? -16.366 -25.399 -15.915 1.00 87.31 72 GLY A N 1
ATOM 562 C CA . GLY A 1 72 ? -15.115 -25.994 -16.404 1.00 87.31 72 GLY A CA 1
ATOM 563 C C . GLY A 1 72 ? -14.192 -25.037 -17.166 1.00 87.31 72 GLY A C 1
ATOM 564 O O . GLY A 1 72 ? -13.196 -25.480 -17.729 1.00 87.31 72 GLY A O 1
ATOM 565 N N . LYS A 1 73 ? -14.499 -23.734 -17.203 1.00 94.06 73 LYS A N 1
ATOM 566 C CA . LYS A 1 73 ? -13.663 -22.704 -17.835 1.00 94.06 73 LYS A CA 1
ATOM 567 C C . LYS A 1 73 ? -12.959 -21.865 -16.782 1.00 94.06 73 LYS A C 1
ATOM 569 O O . LYS A 1 73 ? -13.606 -21.416 -15.839 1.00 94.06 73 LYS A O 1
ATOM 574 N N . ILE A 1 74 ? -11.674 -21.588 -16.988 1.00 97.12 74 ILE A N 1
ATOM 575 C CA . ILE A 1 74 ? -10.913 -20.621 -16.188 1.00 97.12 74 ILE A CA 1
ATOM 576 C C . ILE A 1 74 ? -11.343 -19.212 -16.601 1.00 97.12 74 ILE A C 1
ATOM 578 O O . ILE A 1 74 ? -11.211 -18.826 -17.761 1.00 97.12 74 ILE A O 1
ATOM 582 N N . VAL A 1 75 ? -11.898 -18.459 -15.655 1.00 97.44 75 VAL A N 1
ATOM 583 C CA . VAL A 1 75 ? -12.544 -17.159 -15.910 1.00 97.44 75 VAL A CA 1
ATOM 584 C C . VAL A 1 75 ? -12.030 -16.033 -15.019 1.00 97.44 75 VAL A C 1
ATOM 586 O O . VAL A 1 75 ? -12.391 -14.872 -15.214 1.00 97.44 75 VAL A O 1
ATOM 589 N N . GLY A 1 76 ? -11.192 -16.357 -14.039 1.00 96.94 76 GLY A N 1
ATOM 590 C CA . GLY A 1 76 ? -10.558 -15.383 -13.167 1.00 96.94 76 GLY A CA 1
ATOM 591 C C . GLY A 1 76 ? -9.283 -15.927 -12.545 1.00 96.94 76 GLY A C 1
ATOM 592 O O . GLY A 1 76 ? -9.046 -17.137 -12.559 1.00 96.94 76 GLY A O 1
ATOM 593 N N . MET A 1 77 ? -8.479 -15.024 -11.998 1.00 98.19 77 MET A N 1
ATOM 594 C CA . MET A 1 77 ? -7.207 -15.342 -11.368 1.00 98.19 77 MET A CA 1
ATOM 595 C C . MET A 1 77 ? -6.918 -14.448 -10.165 1.00 98.19 77 MET A C 1
ATOM 597 O O . MET A 1 77 ? -7.385 -13.307 -10.102 1.00 98.19 77 MET A O 1
ATOM 601 N N . GLY A 1 78 ? -6.124 -14.975 -9.238 1.00 97.56 78 GLY A N 1
ATOM 602 C CA . GLY A 1 78 ? -5.572 -14.236 -8.107 1.00 97.56 78 GLY A CA 1
ATOM 603 C C . GLY A 1 78 ? -4.095 -14.565 -7.922 1.00 97.56 78 GLY A C 1
ATOM 604 O O . GLY A 1 78 ? -3.739 -15.739 -7.978 1.00 97.56 78 GLY A O 1
ATOM 605 N N . VAL A 1 79 ? -3.253 -13.560 -7.695 1.00 97.25 79 VAL A N 1
ATOM 606 C CA . VAL A 1 79 ? -1.845 -13.735 -7.302 1.00 97.25 79 VAL A CA 1
ATOM 607 C C . VAL A 1 79 ? -1.676 -13.151 -5.912 1.00 97.25 79 VAL A C 1
ATOM 609 O O . VAL A 1 79 ? -1.901 -11.958 -5.708 1.00 97.25 79 VAL A O 1
ATOM 612 N N . TRP A 1 80 ? -1.285 -13.995 -4.966 1.00 95.69 80 TRP A N 1
ATOM 613 C CA . TRP A 1 80 ? -1.053 -13.612 -3.580 1.00 95.69 80 TRP A CA 1
ATOM 614 C C . TRP A 1 80 ? 0.409 -13.795 -3.216 1.00 95.69 80 TRP A C 1
ATOM 616 O O . TRP A 1 80 ? 0.952 -14.884 -3.387 1.00 95.69 80 TRP A O 1
ATOM 626 N N . HIS A 1 81 ? 1.009 -12.764 -2.641 1.00 93.62 81 HIS A N 1
ATOM 627 C CA . HIS A 1 81 ? 2.280 -12.872 -1.944 1.00 93.62 81 HIS A CA 1
ATOM 628 C C . HIS A 1 81 ? 2.013 -13.098 -0.456 1.00 93.62 81 HIS A C 1
ATOM 630 O O . HIS A 1 81 ? 1.188 -12.413 0.153 1.00 93.62 81 HIS A O 1
ATOM 636 N N . GLN A 1 82 ? 2.694 -14.075 0.127 1.00 92.25 82 GLN A N 1
ATOM 637 C CA . GLN A 1 82 ? 2.603 -14.413 1.543 1.00 92.25 82 GLN A CA 1
ATOM 638 C C . GLN A 1 82 ? 3.606 -13.595 2.377 1.00 92.25 82 GLN A C 1
ATOM 640 O O . GLN A 1 82 ? 4.589 -13.084 1.831 1.00 92.25 82 GLN A O 1
ATOM 645 N N . PRO A 1 83 ? 3.418 -13.507 3.710 1.00 87.31 83 PRO A N 1
ATOM 646 C CA . PRO A 1 83 ? 4.387 -12.872 4.596 1.00 87.31 83 PRO A CA 1
ATOM 647 C C . PRO A 1 83 ? 5.808 -13.416 4.389 1.00 87.31 83 PRO A C 1
ATOM 649 O O . PRO A 1 83 ? 6.040 -14.627 4.410 1.00 87.31 83 PRO A O 1
ATOM 652 N N . GLY A 1 84 ? 6.766 -12.506 4.199 1.00 83.88 84 GLY A N 1
ATOM 653 C CA . GLY A 1 84 ? 8.165 -12.850 3.933 1.00 83.88 84 GLY A CA 1
ATOM 654 C C . GLY A 1 84 ? 8.497 -13.135 2.464 1.00 83.88 84 GLY A C 1
ATOM 655 O O . GLY A 1 84 ? 9.631 -13.526 2.186 1.00 83.88 84 GLY A O 1
ATOM 656 N N . TYR A 1 85 ? 7.552 -12.932 1.537 1.00 87.56 85 TYR A N 1
ATOM 657 C CA . TYR A 1 85 ? 7.829 -12.921 0.100 1.00 87.56 85 TYR A CA 1
ATOM 658 C C . TYR A 1 85 ? 8.974 -11.958 -0.241 1.00 87.56 85 TYR A C 1
ATOM 660 O O . TYR A 1 85 ? 9.066 -10.850 0.291 1.00 87.56 85 TYR A O 1
ATOM 668 N N . LYS A 1 86 ? 9.838 -12.395 -1.156 1.00 83.06 86 LYS A N 1
ATOM 669 C CA . LYS A 1 86 ? 10.869 -11.573 -1.786 1.00 83.06 86 LYS A CA 1
ATOM 670 C C . LYS A 1 86 ? 10.613 -11.571 -3.290 1.00 83.06 86 LYS A C 1
ATOM 672 O O . LYS A 1 86 ? 10.289 -12.643 -3.800 1.00 83.06 86 LYS A O 1
ATOM 677 N N . PRO A 1 87 ? 10.782 -10.425 -3.975 1.00 81.38 87 PRO A N 1
ATOM 678 C CA . PRO A 1 87 ? 10.609 -10.347 -5.417 1.00 81.38 87 PRO A CA 1
ATOM 679 C C . PRO A 1 87 ? 11.399 -11.426 -6.152 1.00 81.38 87 PRO A C 1
ATOM 681 O O . PRO A 1 87 ? 12.591 -11.618 -5.892 1.00 81.38 87 PRO A O 1
ATOM 684 N N . ASP A 1 88 ? 10.712 -12.121 -7.050 1.00 82.56 88 ASP A N 1
ATOM 685 C CA . ASP A 1 88 ? 11.324 -13.054 -7.982 1.00 82.56 88 ASP A CA 1
ATOM 686 C C . ASP A 1 88 ? 12.335 -12.327 -8.899 1.00 82.56 88 ASP A C 1
ATOM 688 O O . ASP A 1 88 ? 12.149 -11.145 -9.202 1.00 82.56 88 ASP A O 1
ATOM 692 N N . PRO A 1 89 ? 13.426 -12.995 -9.332 1.00 83.88 89 PRO A N 1
ATOM 693 C CA . PRO A 1 89 ? 14.348 -12.439 -10.322 1.00 83.88 89 PRO A CA 1
ATOM 694 C C . PRO A 1 89 ? 13.630 -11.925 -11.573 1.00 83.88 89 PRO A C 1
ATOM 696 O O . PRO A 1 89 ? 12.741 -12.604 -12.082 1.00 83.88 89 PRO A O 1
ATOM 699 N N . GLU A 1 90 ? 14.055 -10.770 -12.089 1.00 82.31 90 GLU A N 1
ATOM 700 C CA . GLU A 1 90 ? 13.494 -10.204 -13.319 1.00 82.31 90 GLU A CA 1
ATOM 701 C C . GLU A 1 90 ? 13.663 -11.156 -14.510 1.00 82.31 90 GLU A C 1
ATOM 703 O O . GLU A 1 90 ? 14.731 -11.740 -14.721 1.00 82.31 90 GLU A O 1
ATOM 708 N N . ILE A 1 91 ? 12.607 -11.272 -15.318 1.00 88.69 91 ILE A N 1
ATOM 709 C CA . ILE A 1 91 ? 12.619 -12.008 -16.583 1.00 88.69 91 ILE A CA 1
ATOM 710 C C . ILE A 1 91 ? 12.632 -11.054 -17.773 1.00 88.69 91 ILE A C 1
ATOM 712 O O . ILE A 1 91 ? 12.126 -9.935 -17.721 1.00 88.69 91 ILE A O 1
ATOM 716 N N . GLU A 1 92 ? 13.202 -11.520 -18.881 1.00 91.25 92 GLU A N 1
ATOM 717 C CA . GLU A 1 92 ? 13.349 -10.712 -20.087 1.00 91.25 92 GLU A CA 1
ATOM 718 C C . GLU A 1 92 ? 11.986 -10.350 -20.700 1.00 91.25 92 GLU A C 1
ATOM 720 O O . GLU A 1 92 ? 11.193 -11.221 -21.088 1.00 91.25 92 GLU A O 1
ATOM 725 N N . PHE A 1 93 ? 11.735 -9.045 -20.815 1.00 92.25 93 PHE A N 1
ATOM 726 C CA . PHE A 1 93 ? 10.548 -8.494 -21.459 1.00 92.25 93 PHE A CA 1
ATOM 727 C C . PHE A 1 93 ? 10.598 -8.685 -22.984 1.00 92.25 93 PHE A C 1
ATOM 729 O O . PHE A 1 93 ? 11.667 -8.584 -23.588 1.00 92.25 93 PHE A O 1
ATOM 736 N N . PRO A 1 94 ? 9.450 -8.925 -23.645 1.00 92.69 94 PRO A N 1
ATOM 737 C CA . PRO A 1 94 ? 9.399 -9.023 -25.096 1.00 92.69 94 PRO A CA 1
ATOM 738 C C . PRO A 1 94 ? 9.703 -7.669 -25.768 1.00 92.69 94 PRO A C 1
ATOM 740 O O . PRO A 1 94 ? 9.378 -6.612 -25.212 1.00 92.69 94 PRO A O 1
ATOM 743 N N . PRO A 1 95 ? 10.252 -7.674 -26.999 1.00 90.00 95 PRO A N 1
ATOM 744 C CA . PRO A 1 95 ? 10.474 -6.455 -27.767 1.00 90.00 95 PRO A CA 1
ATOM 745 C C . PRO A 1 95 ? 9.205 -5.606 -27.898 1.00 90.00 95 PRO A C 1
ATOM 747 O O . PRO A 1 95 ? 8.123 -6.113 -28.197 1.00 90.00 95 PRO A O 1
ATOM 750 N N . GLY A 1 96 ? 9.352 -4.296 -27.693 1.00 88.50 96 GLY A N 1
ATOM 751 C CA . GLY A 1 96 ? 8.251 -3.331 -27.749 1.00 88.50 96 GLY A CA 1
ATOM 752 C C . GLY A 1 96 ? 7.557 -3.067 -26.410 1.00 88.50 96 GLY A C 1
ATOM 753 O O . GLY A 1 96 ? 6.758 -2.133 -26.343 1.00 88.50 96 GLY A O 1
ATOM 754 N N . ALA A 1 97 ? 7.867 -3.828 -25.352 1.00 92.44 97 ALA A N 1
ATOM 755 C CA . ALA A 1 97 ? 7.384 -3.528 -24.008 1.00 92.44 97 ALA A CA 1
ATOM 756 C C . ALA A 1 97 ? 8.044 -2.250 -23.464 1.00 92.44 97 ALA A C 1
ATOM 758 O O . ALA A 1 97 ? 9.252 -2.052 -23.609 1.00 92.44 97 ALA A O 1
ATOM 759 N N . ASN A 1 98 ? 7.266 -1.383 -22.815 1.00 89.12 98 ASN A N 1
ATOM 760 C CA . ASN A 1 98 ? 7.796 -0.183 -22.171 1.00 89.12 98 ASN A CA 1
ATOM 761 C C . ASN A 1 98 ? 8.245 -0.486 -20.731 1.00 89.12 98 ASN A C 1
ATOM 763 O O . ASN A 1 98 ? 7.470 -0.362 -19.780 1.00 89.12 98 ASN A O 1
ATOM 767 N N . ILE A 1 99 ? 9.507 -0.897 -20.595 1.00 86.69 99 ILE A N 1
ATOM 768 C CA . ILE A 1 99 ? 10.123 -1.296 -19.319 1.00 86.69 99 ILE A CA 1
ATOM 769 C C . ILE A 1 99 ? 10.259 -0.101 -18.366 1.00 86.69 99 ILE A C 1
ATOM 771 O O . ILE A 1 99 ? 10.079 -0.254 -17.163 1.00 86.69 99 ILE A O 1
ATOM 775 N N . GLU A 1 100 ? 10.520 1.099 -18.887 1.00 78.06 100 GLU A N 1
ATOM 776 C CA . GLU A 1 100 ? 10.663 2.310 -18.071 1.00 78.06 100 GLU A CA 1
ATOM 777 C C . GLU A 1 100 ? 9.363 2.635 -17.330 1.00 78.06 100 GLU A C 1
ATOM 779 O O . GLU A 1 100 ? 9.366 2.785 -16.109 1.00 78.06 100 GLU A O 1
ATOM 784 N N . VAL A 1 101 ? 8.238 2.645 -18.051 1.00 80.00 101 VAL A N 1
ATOM 785 C CA . VAL A 1 101 ? 6.912 2.867 -17.456 1.00 80.00 101 VAL A CA 1
ATOM 786 C C . VAL A 1 101 ? 6.548 1.758 -16.470 1.00 80.00 101 VAL A C 1
ATOM 788 O O . VAL A 1 101 ? 5.973 2.038 -15.419 1.00 80.00 101 VAL A O 1
ATOM 791 N N . CYS A 1 102 ? 6.892 0.507 -16.788 1.00 81.38 102 CYS A N 1
ATOM 792 C CA . CYS A 1 102 ? 6.703 -0.619 -15.878 1.00 81.38 102 CYS A CA 1
ATOM 793 C C . CYS A 1 102 ? 7.454 -0.374 -14.559 1.00 81.38 102 CYS A C 1
ATOM 795 O O . CYS A 1 102 ? 6.844 -0.341 -13.490 1.00 81.38 102 CYS A O 1
ATOM 797 N N . ASN A 1 103 ? 8.755 -0.103 -14.636 1.00 79.88 103 ASN A N 1
ATOM 798 C CA . ASN A 1 103 ? 9.601 0.101 -13.466 1.00 79.88 103 ASN A CA 1
ATOM 799 C C . ASN A 1 103 ? 9.178 1.325 -12.645 1.00 79.88 103 ASN A C 1
ATOM 801 O O . ASN A 1 103 ? 9.113 1.230 -11.422 1.00 79.88 103 ASN A O 1
ATOM 805 N N . GLU A 1 104 ? 8.836 2.448 -13.287 1.00 73.56 104 GLU A N 1
ATOM 806 C CA . GLU A 1 104 ? 8.334 3.644 -12.597 1.00 73.56 104 GLU A CA 1
ATOM 807 C C . GLU A 1 104 ? 7.059 3.331 -11.798 1.00 73.56 104 GLU A C 1
ATOM 809 O O . GLU A 1 104 ? 6.958 3.643 -10.606 1.00 73.56 104 GLU A O 1
ATOM 814 N N . PHE A 1 105 ? 6.094 2.672 -12.443 1.00 72.56 105 PHE A N 1
ATOM 815 C CA . PHE A 1 105 ? 4.809 2.364 -11.835 1.00 72.56 105 PHE A CA 1
ATOM 816 C C . PHE A 1 105 ? 4.956 1.402 -10.651 1.00 72.56 105 PHE A C 1
ATOM 818 O O . PHE A 1 105 ? 4.471 1.700 -9.557 1.00 72.56 105 PHE A O 1
ATOM 825 N N . PHE A 1 106 ? 5.671 0.286 -10.819 1.00 74.19 106 PHE A N 1
ATOM 826 C CA . PHE A 1 106 ? 5.854 -0.697 -9.745 1.00 74.19 106 PHE A CA 1
ATOM 827 C C . PHE A 1 106 ? 6.759 -0.184 -8.616 1.00 74.19 106 PHE A C 1
ATOM 829 O O . PHE A 1 106 ? 6.490 -0.479 -7.449 1.00 74.19 106 PHE A O 1
ATOM 836 N N . ALA A 1 107 ? 7.745 0.672 -8.903 1.00 69.06 107 ALA A N 1
ATOM 837 C CA . ALA A 1 107 ? 8.528 1.345 -7.864 1.00 69.06 107 ALA A CA 1
ATOM 838 C C . ALA A 1 107 ? 7.657 2.244 -6.969 1.00 69.06 107 ALA A C 1
ATOM 840 O O . ALA A 1 107 ? 7.874 2.304 -5.758 1.00 69.06 107 ALA A O 1
ATOM 841 N N . SER A 1 108 ? 6.629 2.900 -7.524 1.00 63.38 108 SER A N 1
ATOM 842 C CA . SER A 1 108 ? 5.694 3.708 -6.724 1.00 63.38 108 SER A CA 1
ATOM 843 C C . SER A 1 108 ? 4.882 2.868 -5.719 1.00 63.38 108 SER A C 1
ATOM 845 O O . SER A 1 108 ? 4.536 3.345 -4.630 1.00 63.38 108 SER A O 1
ATOM 847 N N . MET A 1 109 ? 4.633 1.597 -6.052 1.00 65.50 109 MET A N 1
ATOM 848 C CA . MET A 1 109 ? 3.895 0.638 -5.224 1.00 65.50 109 MET A CA 1
ATOM 849 C C . MET A 1 109 ? 4.802 -0.088 -4.215 1.00 65.50 109 MET A C 1
ATOM 851 O O . MET A 1 109 ? 4.352 -0.402 -3.113 1.00 65.50 109 MET A O 1
ATOM 855 N N . ALA A 1 110 ? 6.101 -0.239 -4.519 1.00 58.56 110 ALA A N 1
ATOM 856 C CA . ALA A 1 110 ? 7.119 -0.938 -3.716 1.00 58.56 110 ALA A CA 1
ATOM 857 C C . ALA A 1 110 ? 7.208 -0.514 -2.232 1.00 58.56 110 ALA A C 1
ATOM 859 O O . ALA A 1 110 ? 7.673 -1.290 -1.398 1.00 58.56 110 ALA A O 1
ATOM 860 N N . LEU A 1 111 ? 6.719 0.679 -1.880 1.00 51.94 111 LEU A N 1
ATOM 861 C CA . LEU A 1 111 ? 6.702 1.212 -0.511 1.00 51.94 111 LEU A CA 1
ATOM 862 C C . LEU A 1 111 ? 5.932 0.340 0.505 1.00 51.94 111 LEU A C 1
ATOM 864 O O . LEU A 1 111 ? 6.212 0.436 1.699 1.00 51.94 111 LEU A O 1
ATOM 868 N N . ASP A 1 112 ? 4.996 -0.511 0.062 1.00 51.38 112 ASP A N 1
ATOM 869 C CA . ASP A 1 112 ? 4.193 -1.367 0.955 1.00 51.38 112 ASP A CA 1
ATOM 870 C C . ASP A 1 112 ? 4.580 -2.861 0.920 1.00 51.38 112 ASP A C 1
ATOM 872 O O . ASP A 1 112 ? 4.176 -3.617 1.805 1.00 51.38 112 ASP A O 1
ATOM 876 N N . HIS A 1 113 ? 5.434 -3.286 -0.020 1.00 51.00 113 HIS A N 1
ATOM 877 C CA . HIS A 1 113 ? 5.827 -4.694 -0.206 1.00 51.00 113 HIS A CA 1
ATOM 878 C C . HIS A 1 113 ? 6.747 -5.258 0.898 1.00 51.00 113 HIS A C 1
ATOM 880 O O . HIS A 1 113 ? 6.972 -6.463 0.954 1.00 51.00 113 HIS A O 1
ATOM 886 N N . GLY A 1 114 ? 7.266 -4.412 1.796 1.00 48.62 114 GLY A N 1
ATOM 887 C CA . GLY A 1 114 ? 8.078 -4.822 2.953 1.00 48.62 114 GLY A CA 1
ATOM 888 C C . GLY A 1 114 ? 7.288 -5.044 4.248 1.00 48.62 114 GLY A C 1
ATOM 889 O O . GLY A 1 114 ? 7.889 -5.300 5.293 1.00 48.62 114 GLY A O 1
ATOM 890 N N . ARG A 1 115 ? 5.957 -4.894 4.222 1.00 62.44 115 ARG A N 1
ATOM 891 C CA . ARG A 1 115 ? 5.123 -4.985 5.428 1.00 62.44 115 ARG A CA 1
ATOM 892 C C . ARG A 1 115 ? 4.816 -6.445 5.784 1.00 62.44 115 ARG A C 1
ATOM 894 O O . ARG A 1 115 ? 4.552 -7.249 4.891 1.00 62.44 115 ARG A O 1
ATOM 901 N N . PRO A 1 116 ? 4.794 -6.805 7.081 1.00 68.94 116 PRO A N 1
ATOM 902 C CA . PRO A 1 116 ? 4.398 -8.142 7.506 1.00 68.94 116 PRO A CA 1
ATOM 903 C C . PRO A 1 116 ? 2.909 -8.362 7.198 1.00 68.94 116 PRO A C 1
ATOM 905 O O . PRO A 1 116 ? 2.031 -7.825 7.872 1.00 68.94 116 PRO A O 1
ATOM 908 N N . GLY A 1 117 ? 2.612 -9.129 6.150 1.00 81.69 117 GLY A N 1
ATOM 909 C CA . GLY A 1 117 ? 1.244 -9.395 5.720 1.00 81.69 117 GLY A CA 1
ATOM 910 C C . GLY A 1 117 ? 1.163 -10.117 4.381 1.00 81.69 117 GLY A C 1
ATOM 911 O O . GLY A 1 117 ? 2.176 -10.376 3.735 1.00 81.69 117 GLY A O 1
ATOM 912 N N . TYR A 1 118 ? -0.060 -10.447 3.981 1.00 92.06 118 TYR A N 1
ATOM 913 C CA . TYR A 1 118 ? -0.354 -10.884 2.621 1.00 92.06 118 TYR A CA 1
ATOM 914 C C . TYR A 1 118 ? -0.445 -9.666 1.703 1.00 92.06 118 TYR A C 1
ATOM 916 O O . TYR A 1 118 ? -0.934 -8.611 2.109 1.00 92.06 118 TYR A O 1
ATOM 924 N N . HIS A 1 119 ? -0.049 -9.824 0.446 1.00 91.75 119 HIS A N 1
ATOM 925 C CA . HIS A 1 119 ? -0.261 -8.821 -0.595 1.00 91.75 119 HIS A CA 1
ATOM 926 C C . HIS A 1 119 ? -1.024 -9.444 -1.764 1.00 91.75 119 HIS A C 1
ATOM 928 O O . HIS A 1 119 ? -0.649 -10.509 -2.253 1.00 91.75 119 HIS A O 1
ATOM 934 N N . LEU A 1 120 ? -2.130 -8.822 -2.174 1.00 94.88 120 LEU A N 1
ATOM 935 C CA . LEU A 1 120 ? -2.863 -9.223 -3.375 1.00 94.88 120 LEU A CA 1
ATOM 936 C C . LEU A 1 120 ? -2.269 -8.477 -4.570 1.00 94.88 120 LEU A C 1
ATOM 938 O O . LEU A 1 120 ? -2.624 -7.329 -4.827 1.00 94.88 120 LEU A O 1
ATOM 942 N N . ALA A 1 121 ? -1.377 -9.149 -5.294 1.00 92.06 121 ALA A N 1
ATOM 943 C CA . ALA A 1 121 ? -0.636 -8.567 -6.406 1.00 92.06 121 ALA A CA 1
ATOM 944 C C . ALA A 1 121 ? -1.474 -8.461 -7.684 1.00 92.06 121 ALA A C 1
ATOM 946 O O . ALA A 1 121 ? -1.373 -7.485 -8.423 1.00 92.06 121 ALA A O 1
ATOM 947 N N . VAL A 1 122 ? -2.323 -9.459 -7.945 1.00 94.62 122 VAL A N 1
ATOM 948 C CA . VAL A 1 122 ? -3.200 -9.487 -9.122 1.00 94.62 122 VAL A CA 1
ATOM 949 C C . VAL A 1 122 ? -4.557 -10.044 -8.730 1.00 94.62 122 VAL A C 1
ATOM 951 O O . VAL A 1 122 ? -4.644 -11.103 -8.113 1.00 94.62 122 VAL A O 1
ATOM 954 N N . LEU A 1 123 ? -5.625 -9.377 -9.164 1.00 96.50 123 LEU A N 1
ATOM 955 C CA . LEU A 1 123 ? -6.969 -9.942 -9.209 1.00 96.50 123 LEU A CA 1
ATOM 956 C C . LEU A 1 123 ? -7.599 -9.584 -10.551 1.00 96.50 123 LEU A C 1
ATOM 958 O O . LEU A 1 123 ? -7.857 -8.417 -10.833 1.00 96.50 123 LEU A O 1
ATOM 962 N N . GLY A 1 124 ? -7.860 -10.602 -11.367 1.00 96.06 124 GLY A N 1
ATOM 963 C CA . GLY A 1 124 ? -8.412 -10.448 -12.709 1.00 96.06 124 GLY A CA 1
ATOM 964 C C . GLY A 1 124 ? -9.638 -11.329 -12.911 1.00 96.06 124 GLY A C 1
ATOM 965 O O . GLY A 1 124 ? -9.644 -12.494 -12.519 1.00 96.06 124 GLY A O 1
ATOM 966 N N . VAL A 1 125 ? -10.690 -10.789 -13.528 1.00 96.88 125 VAL A N 1
ATOM 967 C CA . VAL A 1 125 ? -11.871 -11.553 -13.961 1.00 96.88 125 VAL A CA 1
ATOM 968 C C . VAL A 1 125 ? -12.201 -11.155 -15.390 1.00 96.88 125 VAL A C 1
ATOM 970 O O . VAL A 1 125 ? -12.294 -9.961 -15.688 1.00 96.88 125 VAL A O 1
ATOM 973 N N . LEU A 1 126 ? -12.394 -12.148 -16.261 1.00 96.38 126 LEU A N 1
ATOM 974 C CA . LEU A 1 126 ? -12.766 -11.918 -17.656 1.00 96.38 126 LEU A CA 1
ATOM 975 C C . LEU A 1 126 ? -14.012 -11.020 -17.749 1.00 96.38 126 LEU A C 1
ATOM 977 O O . LEU A 1 126 ? -14.975 -11.278 -17.016 1.00 96.38 126 LEU A O 1
ATOM 981 N N . PRO A 1 127 ? -14.038 -10.019 -18.652 1.00 95.31 127 PRO A N 1
ATOM 982 C CA . PRO A 1 127 ? -15.130 -9.046 -18.743 1.00 95.31 127 PRO A CA 1
ATOM 983 C C . PRO A 1 127 ? -16.532 -9.675 -18.780 1.00 95.31 127 PRO A C 1
ATOM 985 O O . PRO A 1 127 ? -17.419 -9.272 -18.031 1.00 95.31 127 PRO A O 1
ATOM 988 N N . GLU A 1 128 ? -16.722 -10.736 -19.566 1.00 95.12 128 GLU A N 1
ATOM 989 C CA . GLU A 1 128 ? -18.001 -11.444 -19.724 1.00 95.12 128 GLU A CA 1
ATOM 990 C C . GLU A 1 128 ? -18.474 -12.234 -18.474 1.00 95.12 128 GLU A C 1
ATOM 992 O O . GLU A 1 128 ? -19.634 -12.666 -18.397 1.00 95.12 128 GLU A O 1
ATOM 997 N N . TYR A 1 129 ? -17.605 -12.399 -17.470 1.00 94.25 129 TYR A N 1
ATOM 998 C CA . TYR A 1 129 ? -17.890 -13.075 -16.196 1.00 94.25 129 TYR A CA 1
ATOM 999 C C . TYR A 1 129 ? -17.925 -12.124 -14.986 1.00 94.25 129 TYR A C 1
ATOM 1001 O O . TYR A 1 129 ? -18.213 -12.560 -13.866 1.00 94.25 129 TYR A O 1
ATOM 1009 N N . GLN A 1 130 ? -17.685 -10.825 -15.181 1.00 91.56 130 GLN A N 1
ATOM 1010 C CA . GLN A 1 130 ? -17.779 -9.832 -14.110 1.00 91.56 130 GLN A CA 1
ATOM 1011 C C . GLN A 1 130 ? -19.218 -9.695 -13.573 1.00 91.56 130 GLN A C 1
ATOM 1013 O O . GLN A 1 130 ? -20.193 -10.120 -14.192 1.00 91.56 130 GLN A O 1
ATOM 1018 N N . GLY A 1 131 ? -19.361 -9.165 -12.353 1.00 88.44 131 GLY A N 1
ATOM 1019 C CA . GLY A 1 131 ? -20.662 -9.040 -11.675 1.00 88.44 131 GLY A CA 1
ATOM 1020 C C . GLY A 1 131 ? -21.233 -10.346 -11.097 1.00 88.44 131 GLY A C 1
ATOM 1021 O O . GLY A 1 131 ? -22.274 -10.318 -10.449 1.00 88.44 131 GLY A O 1
ATOM 1022 N N . ARG A 1 132 ? -20.541 -11.484 -11.253 1.00 91.25 132 ARG A N 1
ATOM 1023 C CA . ARG A 1 132 ? -20.970 -12.813 -10.762 1.00 91.25 132 ARG A CA 1
ATOM 1024 C C . ARG A 1 132 ? -20.297 -13.243 -9.452 1.00 91.25 132 ARG A C 1
ATOM 1026 O O . ARG A 1 132 ? -20.145 -14.427 -9.187 1.00 91.25 132 ARG A O 1
ATOM 1033 N N . ALA A 1 133 ? -19.832 -12.277 -8.657 1.00 89.81 133 ALA A N 1
ATOM 1034 C CA . ALA A 1 133 ? -19.117 -12.489 -7.390 1.00 89.81 133 ALA A CA 1
ATOM 1035 C C . ALA A 1 133 ? -17.810 -13.318 -7.468 1.00 89.81 133 ALA A C 1
ATOM 1037 O O . ALA A 1 133 ? -17.268 -13.688 -6.431 1.00 89.81 133 ALA A O 1
ATOM 1038 N N . ILE A 1 134 ? -17.246 -13.541 -8.662 1.00 93.12 134 ILE A N 1
ATOM 1039 C CA . ILE A 1 134 ? -15.996 -14.302 -8.851 1.00 93.12 134 ILE A CA 1
ATOM 1040 C C . ILE A 1 134 ? -14.811 -13.627 -8.153 1.00 93.12 134 ILE A C 1
ATOM 1042 O O . ILE A 1 134 ? -14.110 -14.271 -7.380 1.00 93.12 134 ILE A O 1
ATOM 1046 N N . GLY A 1 135 ? -14.631 -12.315 -8.347 1.00 92.50 135 GLY A N 1
ATOM 1047 C CA . GLY A 1 135 ? -13.571 -11.565 -7.663 1.00 92.50 135 GLY A CA 1
ATOM 1048 C C . GLY A 1 135 ? -13.700 -11.629 -6.137 1.00 92.50 135 GLY A C 1
ATOM 1049 O O . GLY A 1 135 ? -12.707 -11.795 -5.438 1.00 92.50 135 GLY A O 1
ATOM 1050 N N . ARG A 1 136 ? -14.934 -11.611 -5.609 1.00 91.12 136 ARG A N 1
ATOM 1051 C CA . ARG A 1 136 ? -15.192 -11.793 -4.171 1.00 91.12 136 ARG A CA 1
ATOM 1052 C C . ARG A 1 136 ? -14.817 -13.199 -3.695 1.00 91.12 136 ARG A C 1
ATOM 1054 O O . ARG A 1 136 ? -14.326 -13.330 -2.581 1.00 91.12 136 ARG A O 1
ATOM 1061 N N . ALA A 1 137 ? -15.037 -14.231 -4.508 1.00 92.81 137 ALA A N 1
ATOM 1062 C CA . ALA A 1 137 ? -14.645 -15.597 -4.169 1.00 92.81 137 ALA A CA 1
ATOM 1063 C C . ALA A 1 137 ? -13.114 -15.748 -4.088 1.00 92.81 137 ALA A C 1
ATOM 1065 O O . ALA A 1 137 ? -12.618 -16.328 -3.125 1.00 92.81 137 ALA A O 1
ATOM 1066 N N . ILE A 1 138 ? -12.374 -15.170 -5.045 1.00 95.06 138 ILE A N 1
ATOM 1067 C CA . ILE A 1 138 ? -10.897 -15.137 -5.039 1.00 95.06 138 ILE A CA 1
ATOM 1068 C C . ILE A 1 138 ? -10.391 -14.376 -3.804 1.00 95.06 138 ILE A C 1
ATOM 1070 O O . ILE A 1 138 ? -9.586 -14.896 -3.034 1.00 95.06 138 ILE A O 1
ATOM 1074 N N . LEU A 1 139 ? -10.938 -13.179 -3.558 1.00 94.62 139 LEU A N 1
ATOM 1075 C CA . LEU A 1 139 ? -10.606 -12.358 -2.390 1.00 94.62 139 LEU A CA 1
ATOM 1076 C C . LEU A 1 139 ? -10.881 -13.089 -1.064 1.00 94.62 139 LEU A C 1
ATOM 1078 O O . LEU A 1 139 ? -10.093 -13.002 -0.124 1.00 94.62 139 LEU A O 1
ATOM 1082 N N . GLY A 1 140 ? -11.991 -13.830 -0.995 1.00 92.56 140 GLY A N 1
ATOM 1083 C CA . GLY A 1 140 ? -12.419 -14.574 0.188 1.00 92.56 140 GLY A CA 1
ATOM 1084 C C . GLY A 1 140 ? -11.412 -15.620 0.657 1.00 92.56 140 GLY A C 1
ATOM 1085 O O . GLY A 1 140 ? -11.215 -15.762 1.863 1.00 92.56 140 GLY A O 1
ATOM 1086 N N . TRP A 1 141 ? -10.735 -16.309 -0.267 1.00 90.94 141 TRP A N 1
ATOM 1087 C CA . TRP A 1 141 ? -9.690 -17.266 0.099 1.00 90.94 141 TRP A CA 1
ATOM 1088 C C . TRP A 1 141 ? -8.514 -16.577 0.800 1.00 90.94 141 TRP A C 1
ATOM 1090 O O . TRP A 1 141 ? -8.129 -17.004 1.886 1.00 90.94 141 TRP A O 1
ATOM 1100 N N . GLY A 1 142 ? -7.980 -15.492 0.227 1.00 90.69 142 GLY A N 1
ATOM 1101 C CA . GLY A 1 142 ? -6.826 -14.798 0.808 1.00 90.69 142 GLY A CA 1
ATOM 1102 C C . GLY A 1 142 ? -7.153 -14.148 2.150 1.00 90.69 142 GLY A C 1
ATOM 1103 O O . GLY A 1 142 ? -6.357 -14.230 3.082 1.00 90.69 142 GLY A O 1
ATOM 1104 N N . MET A 1 143 ? -8.371 -13.612 2.303 1.00 90.81 143 MET A N 1
ATOM 1105 C CA . MET A 1 143 ? -8.873 -13.153 3.604 1.00 90.81 143 MET A CA 1
ATOM 1106 C C . MET A 1 143 ? -8.910 -14.268 4.648 1.00 90.81 143 MET A C 1
ATOM 1108 O O . MET A 1 143 ? -8.506 -14.035 5.783 1.00 90.81 143 MET A O 1
ATOM 1112 N N . ALA A 1 144 ? -9.347 -15.475 4.281 1.00 88.94 144 ALA A N 1
ATOM 1113 C CA . ALA A 1 144 ? -9.360 -16.604 5.205 1.00 88.94 144 ALA A CA 1
ATOM 1114 C C . ALA A 1 144 ? -7.941 -17.029 5.625 1.00 88.94 144 ALA A C 1
ATOM 1116 O O . ALA A 1 144 ? -7.723 -17.311 6.801 1.00 88.94 144 ALA A O 1
ATOM 1117 N N . GLN A 1 145 ? -6.971 -17.031 4.701 1.00 90.12 145 GLN A N 1
ATOM 1118 C CA . GLN A 1 145 ? -5.568 -17.342 5.017 1.00 90.12 145 GLN A CA 1
ATOM 1119 C C . GLN A 1 145 ? -4.938 -16.293 5.942 1.00 90.12 145 GLN A C 1
ATOM 1121 O O . GLN A 1 145 ? -4.280 -16.632 6.931 1.00 90.12 145 GLN A O 1
ATOM 1126 N N . ALA A 1 146 ? -5.168 -15.014 5.648 1.00 88.19 146 ALA A N 1
ATOM 1127 C CA . ALA A 1 146 ? -4.680 -13.912 6.463 1.00 88.19 146 ALA A CA 1
ATOM 1128 C C . ALA A 1 146 ? -5.300 -13.939 7.868 1.00 88.19 146 ALA A C 1
ATOM 1130 O O . ALA A 1 146 ? -4.574 -13.876 8.857 1.00 88.19 146 ALA A O 1
ATOM 1131 N N . ASP A 1 147 ? -6.617 -14.148 7.974 1.00 83.19 147 ASP A N 1
ATOM 1132 C CA . ASP A 1 147 ? -7.311 -14.251 9.262 1.00 83.19 147 ASP A CA 1
ATOM 1133 C C . ASP A 1 147 ? -6.819 -15.466 10.077 1.00 83.19 147 ASP A C 1
ATOM 1135 O O . ASP A 1 147 ? -6.589 -15.342 11.280 1.00 83.19 147 ASP A O 1
ATOM 1139 N N . ALA A 1 148 ? -6.607 -16.624 9.437 1.00 83.25 148 ALA A N 1
ATOM 1140 C CA . ALA A 1 148 ? -6.133 -17.843 10.102 1.00 83.25 148 ALA A CA 1
ATOM 1141 C C . ALA A 1 148 ? -4.690 -17.733 10.616 1.00 83.25 148 ALA A C 1
ATOM 1143 O O . ALA A 1 148 ? -4.351 -18.314 11.645 1.00 83.25 148 ALA A O 1
ATOM 1144 N N . SER A 1 149 ? -3.845 -16.985 9.907 1.00 82.75 149 SER A N 1
ATOM 1145 C CA . SER A 1 149 ? -2.439 -16.776 10.270 1.00 82.75 149 SER A CA 1
ATOM 1146 C C . SER A 1 149 ? -2.191 -15.468 11.023 1.00 82.75 149 SER A C 1
ATOM 1148 O O . SER A 1 149 ? -1.042 -15.156 11.314 1.00 82.75 149 SER A O 1
ATOM 1150 N N . ASN A 1 150 ? -3.248 -14.720 11.352 1.00 78.12 150 ASN A N 1
ATOM 1151 C CA . ASN A 1 150 ? -3.176 -13.427 12.025 1.00 78.12 150 ASN A CA 1
ATOM 1152 C C . ASN A 1 150 ? -2.312 -12.381 11.284 1.00 78.12 150 ASN A C 1
ATOM 1154 O O . ASN A 1 150 ? -1.491 -11.689 11.881 1.00 78.12 150 ASN A O 1
ATOM 1158 N N . HIS A 1 151 ? -2.509 -12.255 9.975 1.00 83.56 151 HIS A N 1
ATOM 1159 C CA . HIS A 1 151 ? -1.799 -11.291 9.141 1.00 83.56 151 HIS A CA 1
ATOM 1160 C C . HIS A 1 151 ? -2.737 -10.245 8.543 1.00 83.56 151 HIS A C 1
ATOM 1162 O O . HIS A 1 151 ? -3.907 -10.500 8.258 1.00 83.56 151 HIS A O 1
ATOM 1168 N N . SER A 1 152 ? -2.186 -9.055 8.332 1.00 85.00 152 SER A N 1
ATOM 1169 C CA . SER A 1 152 ? -2.804 -7.994 7.541 1.00 85.00 152 SER A CA 1
ATOM 1170 C C . SER A 1 152 ? -2.784 -8.320 6.044 1.00 85.00 152 SER A C 1
ATOM 1172 O O . SER A 1 152 ? -1.997 -9.158 5.598 1.00 85.00 152 SER A O 1
ATOM 1174 N N . ILE A 1 153 ? -3.630 -7.642 5.263 1.00 89.88 153 ILE A N 1
ATOM 1175 C CA . ILE A 1 153 ? -3.629 -7.714 3.796 1.00 89.88 153 ILE A CA 1
ATOM 1176 C C . ILE A 1 153 ? -3.413 -6.326 3.199 1.00 89.88 153 ILE A C 1
ATOM 1178 O O . ILE A 1 153 ? -4.086 -5.373 3.590 1.00 89.88 153 ILE A O 1
ATOM 1182 N N . PHE A 1 154 ? -2.530 -6.243 2.210 1.00 88.12 154 PHE A N 1
ATOM 1183 C CA . PHE A 1 154 ? -2.228 -5.042 1.437 1.00 88.12 154 PHE A CA 1
ATOM 1184 C C . PHE A 1 154 ? -2.546 -5.254 -0.045 1.00 88.12 154 PHE A C 1
ATOM 1186 O O . PHE A 1 154 ? -2.465 -6.379 -0.544 1.00 88.12 154 PHE A O 1
ATOM 1193 N N . LEU A 1 155 ? -2.939 -4.186 -0.734 1.00 91.56 155 LEU A N 1
ATOM 1194 C CA . LEU A 1 155 ? -3.118 -4.168 -2.186 1.00 91.56 155 LEU A CA 1
ATOM 1195 C C . LEU A 1 155 ? -3.141 -2.741 -2.724 1.00 91.56 155 LEU A C 1
ATOM 1197 O O . LEU A 1 155 ? -3.441 -1.795 -1.997 1.00 91.56 155 LEU A O 1
ATOM 1201 N N . GLU A 1 156 ? -2.945 -2.610 -4.027 1.00 87.62 156 GLU A N 1
ATOM 1202 C CA . GLU A 1 156 ? -3.132 -1.375 -4.774 1.00 87.62 156 GLU A CA 1
ATOM 1203 C C . GLU A 1 156 ? -4.344 -1.532 -5.696 1.00 87.62 156 GLU A C 1
ATOM 1205 O O . GLU A 1 156 ? -4.321 -2.247 -6.697 1.00 87.62 156 GLU A O 1
ATOM 1210 N N . SER A 1 157 ? -5.455 -0.888 -5.335 1.00 88.94 157 SER A N 1
ATOM 1211 C CA . SER A 1 157 ? -6.699 -1.007 -6.089 1.00 88.94 157 SER A CA 1
ATOM 1212 C C . SER A 1 157 ? -6.712 -0.072 -7.286 1.00 88.94 157 SER A C 1
ATOM 1214 O O . SER A 1 157 ? -6.502 1.131 -7.149 1.00 88.94 157 SER A O 1
ATOM 1216 N N . THR A 1 158 ? -7.113 -0.592 -8.441 1.00 88.38 158 THR A N 1
ATOM 1217 C CA . THR A 1 158 ? -7.630 0.239 -9.533 1.00 88.38 158 THR A CA 1
ATOM 1218 C C . THR A 1 158 ? -8.990 0.834 -9.157 1.00 88.38 158 THR A C 1
ATOM 1220 O O . THR A 1 158 ? -9.642 0.386 -8.206 1.00 88.38 158 THR A O 1
ATOM 1223 N N . GLU A 1 159 ? -9.457 1.815 -9.928 1.00 83.00 159 GLU A N 1
ATOM 1224 C CA . GLU A 1 159 ? -10.796 2.391 -9.745 1.00 83.00 159 GLU A CA 1
ATOM 1225 C C . GLU A 1 159 ? -11.910 1.337 -9.904 1.00 83.00 159 GLU A C 1
ATOM 1227 O O . GLU A 1 159 ? -12.893 1.343 -9.167 1.00 83.00 159 GLU A O 1
ATOM 1232 N N . ASP A 1 160 ? -11.729 0.359 -10.795 1.00 83.69 160 ASP A N 1
ATOM 1233 C CA . ASP A 1 160 ? -12.717 -0.703 -11.027 1.00 83.69 160 ASP A CA 1
ATOM 1234 C C . ASP A 1 160 ? -12.863 -1.647 -9.819 1.00 83.69 160 ASP A C 1
ATOM 1236 O O . ASP A 1 160 ? -13.954 -2.143 -9.517 1.00 83.69 160 ASP A O 1
ATOM 1240 N N . GLY A 1 161 ? -11.757 -1.907 -9.112 1.00 84.19 161 GLY A N 1
ATOM 1241 C CA . GLY A 1 161 ? -11.703 -2.839 -7.983 1.00 84.19 161 GLY A CA 1
ATOM 1242 C C . GLY A 1 161 ? -12.164 -2.244 -6.650 1.00 84.19 161 GLY A C 1
ATOM 1243 O O . GLY A 1 161 ? -12.635 -2.982 -5.777 1.00 84.19 161 GLY A O 1
ATOM 1244 N N . ILE A 1 162 ? -12.096 -0.917 -6.500 1.00 84.88 162 ILE A N 1
ATOM 1245 C CA . ILE A 1 162 ? -12.127 -0.234 -5.195 1.00 84.88 162 ILE A CA 1
ATOM 1246 C C . ILE A 1 162 ? -13.373 -0.559 -4.370 1.00 84.88 162 ILE A C 1
ATOM 1248 O O . ILE A 1 162 ? -13.296 -0.881 -3.183 1.00 84.88 162 ILE A O 1
ATOM 1252 N N . ARG A 1 163 ? -14.546 -0.582 -5.015 1.00 82.50 163 ARG A N 1
ATOM 1253 C CA . ARG A 1 163 ? -15.824 -0.884 -4.351 1.00 82.50 163 ARG A CA 1
ATOM 1254 C C . ARG A 1 163 ? -15.870 -2.299 -3.791 1.00 82.50 163 ARG A C 1
ATOM 1256 O O . ARG A 1 163 ? -16.566 -2.532 -2.804 1.00 82.50 163 ARG A O 1
ATOM 1263 N N . THR A 1 164 ? -15.189 -3.250 -4.428 1.00 86.69 164 THR A N 1
ATOM 1264 C CA . THR A 1 164 ? -15.134 -4.633 -3.947 1.00 86.69 164 THR A CA 1
ATOM 1265 C C . THR A 1 164 ? -14.289 -4.710 -2.686 1.00 86.69 164 THR A C 1
ATOM 1267 O O . THR A 1 164 ? -14.732 -5.313 -1.713 1.00 86.69 164 THR A O 1
ATOM 1270 N N . TYR A 1 165 ? -13.125 -4.064 -2.660 1.00 90.00 165 TYR A N 1
ATOM 1271 C CA . TYR A 1 165 ? -12.243 -4.089 -1.495 1.00 90.00 165 TYR A CA 1
ATOM 1272 C C . TYR A 1 165 ? -12.856 -3.361 -0.291 1.00 90.00 165 TYR A C 1
ATOM 1274 O O . TYR A 1 165 ? -12.918 -3.946 0.790 1.00 90.00 165 TYR A O 1
ATOM 1282 N N . LEU A 1 166 ? -13.437 -2.169 -0.484 1.00 82.75 166 LEU A N 1
ATOM 1283 C CA . LEU A 1 166 ? -14.143 -1.436 0.581 1.00 82.75 166 LEU A CA 1
ATOM 1284 C C . LEU A 1 166 ? -15.241 -2.289 1.243 1.00 82.75 166 LEU A C 1
ATOM 1286 O O . LEU A 1 166 ? -15.329 -2.378 2.464 1.00 82.75 166 LEU A O 1
ATOM 1290 N N . LYS A 1 167 ? -16.040 -3.007 0.440 1.00 79.94 167 LYS A N 1
ATOM 1291 C CA . LYS A 1 167 ? -17.093 -3.913 0.939 1.00 79.94 167 LYS A CA 1
ATOM 1292 C C . LYS A 1 167 ? -16.574 -5.126 1.715 1.00 79.94 167 LYS A C 1
ATOM 1294 O O . LYS A 1 167 ? -17.375 -5.817 2.334 1.00 79.94 167 LYS A O 1
ATOM 1299 N N . ASN A 1 168 ? -15.281 -5.428 1.639 1.00 82.00 168 ASN A N 1
ATOM 1300 C CA . ASN A 1 168 ? -14.660 -6.566 2.317 1.00 82.00 168 ASN A CA 1
ATOM 1301 C C . ASN A 1 168 ? -13.678 -6.119 3.419 1.00 82.00 168 ASN A C 1
ATOM 1303 O O . ASN A 1 168 ? -12.829 -6.900 3.850 1.00 82.00 168 ASN A O 1
ATOM 1307 N N . GLY A 1 169 ? -13.823 -4.882 3.911 1.00 78.25 169 GLY A N 1
ATOM 1308 C CA . GLY A 1 169 ? -13.104 -4.381 5.087 1.00 78.25 169 GLY A CA 1
ATOM 1309 C C . GLY A 1 169 ? -11.718 -3.818 4.804 1.00 78.25 169 GLY A C 1
ATOM 1310 O O . GLY A 1 169 ? -10.941 -3.652 5.740 1.00 78.25 169 GLY A O 1
ATOM 1311 N N . PHE A 1 170 ? -11.402 -3.543 3.538 1.00 85.19 170 PHE A N 1
ATOM 1312 C CA . PHE A 1 170 ? -10.223 -2.765 3.181 1.00 85.19 170 PHE A CA 1
ATOM 1313 C C . PHE A 1 170 ? -10.531 -1.274 3.282 1.00 85.19 170 PHE A C 1
ATOM 1315 O O . PHE A 1 170 ? -11.651 -0.853 2.998 1.00 85.19 170 PHE A O 1
ATOM 1322 N N . TYR A 1 171 ? -9.524 -0.476 3.604 1.00 76.94 171 TYR A N 1
ATOM 1323 C CA . TYR A 1 171 ? -9.605 0.980 3.598 1.00 76.94 171 TYR A CA 1
ATOM 1324 C C . TYR A 1 171 ? -8.342 1.610 3.020 1.00 76.94 171 TYR A C 1
ATOM 1326 O O . TYR A 1 171 ? -7.282 0.985 2.984 1.00 76.94 171 TYR A O 1
ATOM 1334 N N . HIS A 1 172 ? -8.448 2.864 2.587 1.00 77.00 172 HIS A N 1
ATOM 1335 C CA . HIS A 1 172 ? -7.303 3.637 2.112 1.00 77.00 172 HIS A CA 1
ATOM 1336 C C . HIS A 1 172 ? -6.312 3.914 3.242 1.00 77.00 172 HIS A C 1
ATOM 1338 O O . HIS A 1 172 ? -6.707 4.429 4.289 1.00 77.00 172 HIS A O 1
ATOM 1344 N N . ILE A 1 173 ? -5.027 3.640 3.010 1.00 68.25 173 ILE A N 1
ATOM 1345 C CA . ILE A 1 173 ? -3.951 3.915 3.985 1.00 68.25 173 ILE A CA 1
ATOM 1346 C C . ILE A 1 173 ? -3.063 5.102 3.635 1.00 68.25 173 ILE A C 1
ATOM 1348 O O . ILE A 1 173 ? -2.290 5.555 4.477 1.00 68.25 173 ILE A O 1
ATOM 1352 N N . ARG A 1 174 ? -3.150 5.605 2.405 1.00 64.31 174 ARG A N 1
ATOM 1353 C CA . ARG A 1 174 ? -2.386 6.763 1.936 1.00 64.31 174 ARG A CA 1
ATOM 1354 C C . ARG A 1 174 ? -3.070 7.409 0.740 1.00 64.31 174 ARG A C 1
ATOM 1356 O O . ARG A 1 174 ? -4.120 6.954 0.283 1.00 64.31 174 ARG A O 1
ATOM 1363 N N . GLU A 1 175 ? -2.463 8.496 0.275 1.00 62.31 175 GLU A N 1
ATOM 1364 C CA . GLU A 1 175 ? -2.906 9.191 -0.925 1.00 62.31 175 GLU A CA 1
ATOM 1365 C C . GLU A 1 175 ? -2.854 8.281 -2.143 1.00 62.31 175 GLU A C 1
ATOM 1367 O O . GLU A 1 175 ? -2.066 7.334 -2.212 1.00 62.31 175 GLU A O 1
ATOM 1372 N N . LEU A 1 176 ? -3.721 8.610 -3.098 1.00 68.62 176 LEU A N 1
ATOM 1373 C CA . LEU A 1 176 ? -3.720 8.023 -4.424 1.00 68.62 176 LEU A CA 1
ATOM 1374 C C . LEU A 1 176 ? -2.300 8.075 -4.996 1.00 68.62 176 LEU A C 1
ATOM 1376 O O . LEU A 1 176 ? -1.715 9.154 -5.128 1.00 68.62 176 LEU A O 1
ATOM 1380 N N . LEU A 1 177 ? -1.763 6.912 -5.352 1.00 67.19 177 LEU A N 1
ATOM 1381 C CA . LEU A 1 177 ? -0.523 6.850 -6.104 1.00 67.19 177 LEU A CA 1
ATOM 1382 C C . LEU A 1 177 ? -0.849 7.152 -7.551 1.00 67.19 177 LEU A C 1
ATOM 1384 O O . LEU A 1 177 ? -1.786 6.586 -8.110 1.00 67.19 177 LEU A O 1
ATOM 1388 N N . ALA A 1 178 ? -0.081 8.063 -8.131 1.00 63.47 178 ALA A N 1
ATOM 1389 C CA . ALA A 1 178 ? -0.259 8.493 -9.499 1.00 63.47 178 ALA A CA 1
ATOM 1390 C C . ALA A 1 178 ? 1.110 8.586 -10.177 1.00 63.47 178 ALA A C 1
ATOM 1392 O O . ALA A 1 178 ? 1.999 9.280 -9.675 1.00 63.47 178 ALA A O 1
ATOM 1393 N N . SER A 1 179 ? 1.271 7.884 -11.294 1.00 63.62 179 SER A N 1
ATOM 1394 C CA . SER A 1 179 ? 2.521 7.767 -12.059 1.00 63.62 179 SER A CA 1
ATOM 1395 C C . SER A 1 179 ? 2.266 7.993 -13.557 1.00 63.62 179 SER A C 1
ATOM 1397 O O . SER A 1 179 ? 1.113 8.120 -13.988 1.00 63.62 179 SER A O 1
ATOM 1399 N N . GLY A 1 180 ? 3.343 8.097 -14.338 1.00 59.81 180 GLY A N 1
ATOM 1400 C CA . GLY A 1 180 ? 3.314 8.359 -15.770 1.00 59.81 180 GLY A CA 1
ATOM 1401 C C . GLY A 1 180 ? 3.330 9.852 -16.125 1.00 59.81 180 GLY A C 1
ATOM 1402 O O . GLY A 1 180 ? 3.245 10.703 -15.229 1.00 59.81 180 GLY A O 1
ATOM 1403 N N . PRO A 1 181 ? 3.414 10.175 -17.433 1.00 52.53 181 PRO A N 1
ATOM 1404 C CA . PRO A 1 181 ? 3.629 11.537 -17.940 1.00 52.53 181 PRO A CA 1
ATOM 1405 C C . PRO A 1 181 ? 2.610 12.558 -17.416 1.00 52.53 181 PRO A C 1
ATOM 1407 O O . PRO A 1 181 ? 2.996 13.649 -17.014 1.00 52.53 181 PRO A O 1
ATOM 1410 N N . ASP A 1 182 ? 1.343 12.144 -17.296 1.00 63.00 182 ASP A N 1
ATOM 1411 C CA . ASP A 1 182 ? 0.229 13.004 -16.868 1.00 63.00 182 ASP A CA 1
ATOM 1412 C C . ASP A 1 182 ? -0.396 12.554 -15.536 1.00 63.00 182 ASP A C 1
ATOM 1414 O O . ASP A 1 182 ? -1.554 12.859 -15.249 1.00 63.00 182 ASP A O 1
ATOM 1418 N N . ARG A 1 183 ? 0.323 11.755 -14.729 1.00 61.47 183 ARG A N 1
ATOM 1419 C CA . ARG A 1 183 ? -0.217 11.130 -13.498 1.00 61.47 183 ARG A CA 1
ATOM 1420 C C . ARG A 1 183 ? -1.477 10.280 -13.750 1.00 61.47 183 ARG A C 1
ATOM 1422 O O . ARG A 1 183 ? -2.304 10.096 -12.860 1.00 61.47 183 ARG A O 1
ATOM 1429 N N . SER A 1 184 ? -1.627 9.759 -14.966 1.00 71.38 184 SER A N 1
ATOM 1430 C CA . SER A 1 184 ? -2.813 9.021 -15.410 1.00 71.38 184 SER A CA 1
ATOM 1431 C C . SER A 1 184 ? -2.853 7.573 -14.913 1.00 71.38 184 SER A C 1
ATOM 1433 O O . SER A 1 184 ? -3.907 6.936 -14.963 1.00 71.38 184 SER A O 1
ATOM 1435 N N . PHE A 1 185 ? -1.736 7.040 -14.410 1.00 78.56 185 PHE A N 1
ATOM 1436 C CA . PHE A 1 185 ? -1.678 5.699 -13.833 1.00 78.56 185 PHE A CA 1
ATOM 1437 C C . PHE A 1 185 ? -1.969 5.784 -12.346 1.00 78.56 185 PHE A C 1
ATOM 1439 O O . PHE A 1 185 ? -1.070 6.042 -11.547 1.00 78.56 185 PHE A O 1
ATOM 1446 N N . THR A 1 186 ? -3.238 5.610 -11.992 1.00 75.06 186 THR A N 1
ATOM 1447 C CA . THR A 1 186 ? -3.714 5.791 -10.626 1.00 75.06 186 THR A CA 1
ATOM 1448 C C . THR A 1 186 ? -4.043 4.464 -9.958 1.00 75.06 186 THR A C 1
ATOM 1450 O O . THR A 1 186 ? -4.753 3.622 -10.511 1.00 75.06 186 THR A O 1
ATOM 1453 N N . VAL A 1 187 ? -3.540 4.288 -8.737 1.00 81.75 187 VAL A N 1
ATOM 1454 C CA . VAL A 1 187 ? -3.931 3.192 -7.848 1.00 81.75 187 VAL A CA 1
ATOM 1455 C C . VAL A 1 187 ? -4.110 3.685 -6.421 1.00 81.75 187 VAL A C 1
ATOM 1457 O O . VAL A 1 187 ? -3.458 4.625 -5.967 1.00 81.75 187 VAL A O 1
ATOM 1460 N N . HIS A 1 188 ? -5.013 3.033 -5.703 1.00 83.56 188 HIS A N 1
ATOM 1461 C CA . HIS A 1 188 ? -5.375 3.355 -4.332 1.00 83.56 188 HIS A CA 1
ATOM 1462 C C . HIS A 1 188 ? -4.763 2.311 -3.399 1.00 83.56 188 HIS A C 1
ATOM 1464 O O . HIS A 1 188 ? -5.242 1.177 -3.394 1.00 83.56 188 HIS A O 1
ATOM 1470 N N . PRO A 1 189 ? -3.727 2.640 -2.609 1.00 81.00 189 PRO A N 1
ATOM 1471 C CA . PRO A 1 189 ? -3.179 1.696 -1.645 1.00 81.00 189 PRO A CA 1
ATOM 1472 C C . PRO A 1 189 ? -4.184 1.439 -0.528 1.00 81.00 189 PRO A C 1
ATOM 1474 O O . PRO A 1 189 ? -4.653 2.369 0.143 1.00 81.00 189 PRO A O 1
ATOM 1477 N N . MET A 1 190 ? -4.518 0.170 -0.338 1.00 84.81 190 MET A N 1
ATOM 1478 C CA . MET A 1 190 ? -5.518 -0.276 0.614 1.00 84.81 190 MET A CA 1
ATOM 1479 C C . MET A 1 190 ? -4.944 -1.291 1.592 1.00 84.81 190 MET A C 1
ATOM 1481 O O . MET A 1 190 ? -4.076 -2.099 1.266 1.00 84.81 190 MET A O 1
ATOM 1485 N N . HIS A 1 191 ? -5.493 -1.273 2.798 1.00 83.38 191 HIS A N 1
ATOM 1486 C CA . HIS A 1 191 ? -5.126 -2.169 3.883 1.00 83.38 191 HIS A CA 1
ATOM 1487 C C . HIS A 1 191 ? -6.376 -2.775 4.490 1.00 83.38 191 HIS A C 1
ATOM 1489 O O . HIS A 1 191 ? -7.371 -2.085 4.709 1.00 83.38 191 HIS A O 1
ATOM 1495 N N . ARG A 1 192 ? -6.303 -4.067 4.786 1.00 85.88 192 ARG A N 1
ATOM 1496 C CA . ARG A 1 192 ? -7.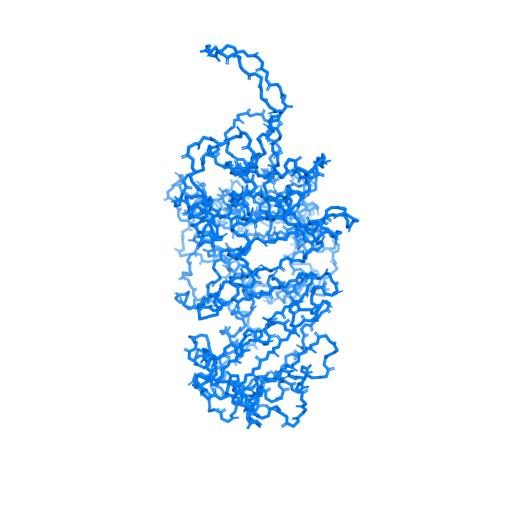225 -4.750 5.682 1.00 85.88 192 ARG A CA 1
ATOM 1497 C C . ARG A 1 192 ? -6.423 -5.256 6.885 1.00 85.88 192 ARG A C 1
ATOM 1499 O O . ARG A 1 192 ? -5.587 -6.143 6.701 1.00 85.88 192 ARG A O 1
ATOM 1506 N N . PRO A 1 193 ? -6.665 -4.730 8.094 1.00 75.56 193 PRO A N 1
ATOM 1507 C CA . PRO A 1 193 ? -5.968 -5.160 9.292 1.00 75.56 193 PRO A CA 1
ATOM 1508 C C . PRO A 1 193 ? -6.367 -6.587 9.659 1.00 75.56 193 PRO A C 1
ATOM 1510 O O . PRO A 1 193 ? -7.479 -7.038 9.351 1.00 75.56 193 PRO A O 1
ATOM 1513 N N . SER A 1 194 ? -5.480 -7.291 10.359 1.00 73.56 194 SER A N 1
ATOM 1514 C CA . SER A 1 194 ? -5.876 -8.540 11.005 1.00 73.56 194 SER A CA 1
ATOM 1515 C C . SER A 1 194 ? -6.872 -8.269 12.138 1.00 73.56 194 SER A C 1
ATOM 1517 O O . SER A 1 194 ? -6.754 -7.295 12.883 1.00 73.56 194 SER A O 1
ATOM 1519 N N . ARG A 1 195 ? -7.812 -9.198 12.344 1.00 65.31 195 ARG A N 1
ATOM 1520 C CA . ARG A 1 195 ? -8.770 -9.171 13.465 1.00 65.31 195 ARG A CA 1
ATOM 1521 C C . ARG A 1 195 ? -8.116 -9.252 14.850 1.00 65.31 195 ARG A C 1
ATOM 1523 O O . ARG A 1 195 ? -8.783 -8.938 15.835 1.00 65.31 195 ARG A O 1
ATOM 1530 N N . PHE A 1 196 ? -6.868 -9.721 14.956 1.00 61.34 196 PHE A N 1
ATOM 1531 C CA . PHE A 1 196 ? -6.147 -9.740 16.237 1.00 61.34 196 PHE A CA 1
ATOM 1532 C C . PHE A 1 196 ? -5.122 -8.615 16.378 1.00 61.34 196 PHE A C 1
ATOM 1534 O O . PHE A 1 196 ? -4.840 -8.244 17.508 1.00 61.34 196 PHE A O 1
ATOM 1541 N N . GLU A 1 197 ? -4.616 -8.030 15.286 1.00 59.47 197 GLU A N 1
ATOM 1542 C CA . GLU A 1 197 ? -3.734 -6.847 15.351 1.00 59.47 197 GLU A CA 1
ATOM 1543 C C . GLU A 1 197 ? -4.422 -5.682 16.076 1.00 59.47 197 GLU A C 1
ATOM 1545 O O . GLU A 1 197 ? -3.796 -4.950 16.832 1.00 59.47 197 GLU A O 1
ATOM 1550 N N . LEU A 1 198 ? -5.738 -5.558 15.905 1.00 61.78 198 LEU A N 1
ATOM 1551 C CA . LEU A 1 198 ? -6.540 -4.519 16.546 1.00 61.78 198 LEU A CA 1
ATOM 1552 C C . LEU A 1 198 ? -6.878 -4.816 18.024 1.00 61.78 198 LEU A C 1
ATOM 1554 O O . LEU A 1 198 ? -7.521 -3.986 18.661 1.00 61.78 198 LEU A O 1
ATOM 1558 N N . SER A 1 199 ? -6.513 -5.986 18.571 1.00 62.62 199 SER A N 1
ATOM 1559 C CA . SER A 1 199 ? -6.883 -6.409 19.932 1.00 62.62 199 SER A CA 1
ATOM 1560 C C . SER A 1 199 ? -5.653 -6.479 20.851 1.00 62.62 199 SER A C 1
ATOM 1562 O O . SER A 1 199 ? -4.849 -7.397 20.694 1.00 62.62 199 SER A O 1
ATOM 1564 N N . PRO A 1 200 ? -5.507 -5.581 21.846 1.00 53.00 200 PRO A N 1
ATOM 1565 C CA . PRO A 1 200 ? -4.362 -5.584 22.765 1.00 53.00 200 PRO A CA 1
ATOM 1566 C C . PRO A 1 200 ? -4.329 -6.794 23.717 1.00 53.00 200 PRO A C 1
ATOM 1568 O O . PRO A 1 200 ? -3.257 -7.174 24.178 1.00 53.00 200 PRO A O 1
ATOM 1571 N N . ASP A 1 201 ? -5.479 -7.430 23.977 1.00 58.56 201 ASP A N 1
ATOM 1572 C CA . ASP A 1 201 ? -5.594 -8.702 24.701 1.00 58.56 201 ASP A CA 1
ATOM 1573 C C . ASP A 1 201 ? -6.454 -9.681 23.870 1.00 58.56 201 ASP A C 1
ATOM 1575 O O . ASP A 1 201 ? -7.633 -9.408 23.615 1.00 58.56 201 ASP A O 1
ATOM 1579 N N . PRO A 1 202 ? -5.897 -10.805 23.383 1.00 55.78 202 PRO A N 1
ATOM 1580 C CA . PRO A 1 202 ? -6.617 -11.760 22.544 1.00 55.78 202 PRO A CA 1
ATOM 1581 C C . PRO A 1 202 ? -7.660 -12.613 23.293 1.00 55.78 202 PRO A C 1
ATOM 1583 O O . PRO A 1 202 ? -8.364 -13.386 22.640 1.00 55.78 202 PRO A O 1
ATOM 1586 N N . SER A 1 203 ? -7.786 -12.506 24.623 1.00 63.19 203 SER A N 1
ATOM 1587 C CA . SER A 1 203 ? -8.527 -13.495 25.421 1.00 63.19 203 SER A CA 1
ATOM 1588 C C . SER A 1 203 ? -10.049 -13.289 25.522 1.00 63.19 203 SER A C 1
ATOM 1590 O O . SER A 1 203 ? -10.763 -14.283 25.649 1.00 63.19 203 SER A O 1
ATOM 1592 N N . ARG A 1 204 ? -10.586 -12.058 25.410 1.00 74.00 204 ARG A N 1
ATOM 1593 C CA . ARG A 1 204 ? -12.041 -11.809 25.594 1.00 74.00 204 ARG A CA 1
ATOM 1594 C C . ARG A 1 204 ? -12.756 -11.131 24.423 1.00 74.00 204 ARG A C 1
ATOM 1596 O O . ARG A 1 204 ? -13.828 -11.587 24.030 1.00 74.00 204 ARG A O 1
ATOM 1603 N N . PHE A 1 205 ? -12.178 -10.088 23.830 1.00 80.12 205 PHE A N 1
ATOM 1604 C CA . PHE A 1 205 ? -12.810 -9.346 22.731 1.00 80.12 205 PHE A CA 1
ATOM 1605 C C . PHE A 1 205 ? -12.015 -9.479 21.432 1.00 80.12 205 PHE A C 1
ATOM 1607 O O . PHE A 1 205 ? -10.826 -9.795 21.422 1.00 80.12 205 PHE A O 1
ATOM 1614 N N . SER A 1 206 ? -12.696 -9.300 20.308 1.00 80.06 206 SER A N 1
ATOM 1615 C CA . SER A 1 206 ? -12.089 -9.153 18.990 1.00 80.06 206 SER A CA 1
ATOM 1616 C C . SER A 1 206 ? -12.494 -7.798 18.439 1.00 80.06 206 SER A C 1
ATOM 1618 O O . SER A 1 206 ? -13.687 -7.529 18.290 1.00 80.06 206 SER A O 1
ATOM 1620 N N . ILE A 1 207 ? -11.507 -6.955 18.141 1.00 83.19 207 ILE A N 1
ATOM 1621 C CA . ILE A 1 207 ? -11.754 -5.676 17.484 1.00 83.19 207 ILE A CA 1
ATOM 1622 C C . ILE A 1 207 ? -11.753 -5.881 15.973 1.00 83.19 207 ILE A C 1
ATOM 1624 O O . ILE A 1 207 ? -10.857 -6.511 15.412 1.00 83.19 207 ILE A O 1
ATOM 1628 N N . GLN A 1 208 ? -12.802 -5.400 15.315 1.00 81.75 208 GLN A N 1
ATOM 1629 C CA . GLN A 1 208 ? -13.041 -5.629 13.893 1.00 81.75 208 GLN A CA 1
ATOM 1630 C C . GLN A 1 208 ? -13.545 -4.344 13.230 1.00 81.75 208 GLN A C 1
ATOM 1632 O O . GLN A 1 208 ? -14.227 -3.559 13.890 1.00 81.75 208 GLN A O 1
ATOM 1637 N N . PRO A 1 209 ? -13.277 -4.118 11.934 1.00 83.38 209 PRO A N 1
ATOM 1638 C CA . PRO A 1 209 ? -13.968 -3.081 11.176 1.00 83.38 209 PRO A CA 1
ATOM 1639 C C . PRO A 1 209 ? -15.485 -3.319 11.167 1.00 83.38 209 PRO A C 1
ATOM 1641 O O . PRO A 1 209 ? -15.947 -4.464 11.131 1.00 83.38 209 PRO A O 1
ATOM 1644 N N . VAL A 1 210 ? -16.258 -2.237 11.187 1.00 86.50 210 VAL A N 1
ATOM 1645 C CA . VAL A 1 210 ? -17.718 -2.285 11.039 1.00 86.50 210 VAL A CA 1
ATOM 1646 C C . VAL A 1 210 ? -18.106 -2.469 9.574 1.00 86.50 210 VAL A C 1
ATOM 1648 O O . VAL A 1 210 ? -17.605 -1.774 8.693 1.00 86.50 210 VAL A O 1
ATOM 1651 N N . MET A 1 211 ? -19.046 -3.376 9.334 1.00 82.94 211 MET A N 1
ATOM 1652 C CA . MET A 1 211 ? -19.670 -3.649 8.043 1.00 82.94 211 MET A CA 1
ATOM 1653 C C . MET A 1 211 ? -21.121 -3.137 8.023 1.00 82.94 211 MET A C 1
ATOM 1655 O O . MET A 1 211 ? -21.729 -2.951 9.081 1.00 82.94 211 MET A O 1
ATOM 1659 N N . PRO A 1 212 ? -21.724 -2.910 6.839 1.00 82.94 212 PRO A N 1
ATOM 1660 C CA . PRO A 1 212 ? -23.103 -2.425 6.730 1.00 82.94 212 PRO A CA 1
ATOM 1661 C C . PRO A 1 212 ? -24.146 -3.262 7.489 1.00 82.94 212 PRO A C 1
ATOM 1663 O O . PRO A 1 212 ? -25.127 -2.707 7.985 1.00 82.94 212 PRO A O 1
ATOM 1666 N N . GLU A 1 213 ? -23.943 -4.575 7.582 1.00 85.44 213 GLU A N 1
ATOM 1667 C CA . GLU A 1 213 ? -24.786 -5.518 8.323 1.00 85.44 213 GLU A CA 1
ATOM 1668 C C . GLU A 1 213 ? -24.731 -5.340 9.850 1.00 85.44 213 GLU A C 1
ATOM 1670 O O . GLU A 1 213 ? -25.697 -5.671 10.533 1.00 85.44 213 GLU A O 1
ATOM 1675 N N . ASP A 1 214 ? -23.660 -4.755 10.392 1.00 90.31 214 ASP A N 1
ATOM 1676 C CA . ASP A 1 214 ? -23.497 -4.543 11.836 1.00 90.31 214 ASP A CA 1
ATOM 1677 C C . ASP A 1 214 ? -24.295 -3.338 12.354 1.00 90.31 214 ASP A C 1
ATOM 1679 O O . ASP A 1 214 ? -24.557 -3.215 13.552 1.00 90.31 214 ASP A O 1
ATOM 1683 N N . LEU A 1 215 ? -24.674 -2.423 11.456 1.00 91.62 215 LEU A N 1
ATOM 1684 C CA . LEU A 1 215 ? -25.200 -1.107 11.821 1.00 91.62 215 LEU A CA 1
ATOM 1685 C C . LEU A 1 215 ? -26.513 -1.168 12.599 1.00 91.62 215 LEU A C 1
ATOM 1687 O O . LEU A 1 215 ? -26.744 -0.320 13.456 1.00 91.62 215 LEU A O 1
ATOM 1691 N N . ALA A 1 216 ? -27.360 -2.161 12.316 1.00 90.69 216 ALA A N 1
ATOM 1692 C CA . ALA A 1 216 ? -28.609 -2.352 13.048 1.00 90.69 216 ALA A CA 1
ATOM 1693 C C . ALA A 1 216 ? -28.333 -2.625 14.533 1.00 90.69 216 ALA A C 1
ATOM 1695 O O . ALA A 1 216 ? -28.882 -1.946 15.398 1.00 90.69 216 ALA A O 1
ATOM 1696 N N . ARG A 1 217 ? -27.395 -3.536 14.821 1.00 91.50 217 ARG A N 1
ATOM 1697 C CA . ARG A 1 217 ? -27.014 -3.879 16.192 1.00 91.50 217 ARG A CA 1
ATOM 1698 C C . ARG A 1 217 ? -26.321 -2.720 16.907 1.00 91.50 217 ARG A C 1
ATOM 1700 O O . ARG A 1 217 ? -26.588 -2.476 18.077 1.00 91.50 217 ARG A O 1
ATOM 1707 N N . ILE A 1 218 ? -25.457 -1.980 16.213 1.00 90.81 218 ILE A N 1
ATOM 1708 C CA . ILE A 1 218 ? -24.801 -0.789 16.779 1.00 90.81 218 ILE A CA 1
ATOM 1709 C C . ILE A 1 218 ? -25.845 0.271 17.164 1.00 90.81 218 ILE A C 1
ATOM 1711 O O . ILE A 1 218 ? -25.759 0.854 18.244 1.00 90.81 218 ILE A O 1
ATOM 1715 N N . ALA A 1 219 ? -26.862 0.477 16.322 1.00 89.62 219 ALA A N 1
ATOM 1716 C CA . ALA A 1 219 ? -27.949 1.404 16.615 1.00 89.62 219 ALA A CA 1
ATOM 1717 C C . ALA A 1 219 ? -28.808 0.954 17.807 1.00 89.62 219 ALA A C 1
ATOM 1719 O O . ALA A 1 219 ? -29.207 1.795 18.606 1.00 89.62 219 ALA A O 1
ATOM 1720 N N . GLU A 1 220 ? -29.062 -0.349 17.967 1.00 88.62 220 GLU A N 1
ATOM 1721 C CA . GLU A 1 220 ? -29.737 -0.889 19.158 1.00 88.62 220 GLU A CA 1
ATOM 1722 C C . GLU A 1 220 ? -28.959 -0.579 20.442 1.00 88.62 220 GLU A C 1
ATOM 1724 O O . GLU A 1 220 ? -29.540 -0.074 21.402 1.00 88.62 220 GLU A O 1
ATOM 1729 N N . ILE A 1 221 ? -27.641 -0.825 20.440 1.00 88.00 221 ILE A N 1
ATOM 1730 C CA . ILE A 1 221 ? -26.763 -0.529 21.581 1.00 88.00 221 ILE A CA 1
ATOM 1731 C C . ILE A 1 221 ? -26.845 0.961 21.929 1.00 88.00 221 ILE A C 1
ATOM 1733 O O . ILE A 1 221 ? -27.071 1.314 23.085 1.00 88.00 221 ILE A O 1
ATOM 1737 N N . GLN A 1 222 ? -26.734 1.834 20.925 1.00 85.75 222 GLN A N 1
ATOM 1738 C CA . GLN A 1 222 ? -26.756 3.282 21.121 1.00 85.75 222 GLN A CA 1
ATOM 1739 C C . GLN A 1 222 ? -28.100 3.809 21.644 1.00 85.75 222 GLN A C 1
ATOM 1741 O O . GLN A 1 222 ? -28.114 4.710 22.477 1.00 85.75 222 GLN A O 1
ATOM 1746 N N . VAL A 1 223 ? -29.226 3.251 21.186 1.00 83.56 223 VAL A N 1
ATOM 1747 C CA . VAL A 1 223 ? -30.559 3.615 21.700 1.00 83.56 223 VAL A CA 1
ATOM 1748 C C . VAL A 1 223 ? -30.749 3.135 23.140 1.00 83.56 223 VAL A C 1
ATOM 1750 O O . VAL A 1 223 ? -31.412 3.807 23.923 1.00 83.56 223 VAL A O 1
ATOM 1753 N N . SER A 1 224 ? -30.163 1.989 23.499 1.00 75.38 224 SER A N 1
ATOM 1754 C CA . SER A 1 224 ? -30.254 1.436 24.856 1.00 75.38 224 SER A CA 1
ATOM 1755 C C . SER A 1 224 ? -29.371 2.152 25.889 1.00 75.38 224 SER A C 1
ATOM 1757 O O . SER A 1 224 ? -29.638 2.049 27.084 1.00 75.38 224 SER A O 1
ATOM 1759 N N . SER A 1 225 ? -28.338 2.885 25.456 1.00 66.44 225 SER A N 1
ATOM 1760 C CA . SER A 1 225 ? -27.501 3.707 26.337 1.00 66.44 225 SER A CA 1
ATOM 1761 C C . SER A 1 225 ? -28.163 5.064 26.620 1.00 66.44 225 SER A C 1
ATOM 1763 O O . SER A 1 225 ? -28.557 5.760 25.689 1.00 66.44 225 SER A O 1
ATOM 1765 N N . GLU A 1 226 ? -28.247 5.477 27.892 1.00 52.72 226 GLU A N 1
ATOM 1766 C CA . GLU A 1 226 ? -28.926 6.702 28.382 1.00 52.72 226 GLU A CA 1
ATOM 1767 C C . GLU A 1 226 ? -28.398 8.046 27.811 1.00 52.72 226 GLU A C 1
ATOM 1769 O O . GLU A 1 226 ? -28.863 9.117 28.191 1.00 52.72 226 GLU A O 1
ATOM 1774 N N . THR A 1 227 ? -27.445 8.029 26.874 1.00 50.72 227 THR A N 1
ATOM 1775 C CA . THR A 1 227 ? -26.899 9.197 26.158 1.00 50.72 227 THR A CA 1
ATOM 1776 C C . THR A 1 227 ? -27.732 9.631 24.942 1.00 50.72 227 THR A C 1
ATOM 1778 O O . THR A 1 227 ? -27.314 10.516 24.191 1.00 50.72 227 THR A O 1
ATOM 1781 N N . ALA A 1 228 ? -28.907 9.032 24.727 1.00 46.28 228 ALA A N 1
ATOM 1782 C CA . ALA A 1 228 ? -29.775 9.299 23.584 1.00 46.28 228 ALA A CA 1
ATOM 1783 C C . ALA A 1 228 ? -30.424 10.698 23.632 1.00 46.28 228 ALA A C 1
ATOM 1785 O O . ALA A 1 228 ? -31.585 10.866 23.998 1.00 46.28 228 ALA A O 1
ATOM 1786 N N . ASN A 1 229 ? -29.702 11.715 23.161 1.00 47.41 229 ASN A N 1
ATOM 1787 C CA . ASN A 1 229 ? -30.347 12.901 22.610 1.00 47.41 229 ASN A CA 1
ATOM 1788 C C . ASN A 1 229 ? -30.975 12.537 21.246 1.00 47.41 229 ASN A C 1
ATOM 1790 O O . ASN A 1 229 ? -30.272 12.352 20.260 1.00 47.41 229 ASN A O 1
ATOM 1794 N N . PHE A 1 230 ? -32.308 12.435 21.213 1.00 52.78 230 PHE A N 1
ATOM 1795 C CA . PHE A 1 230 ? -33.200 12.686 20.063 1.00 52.78 230 PHE A CA 1
ATOM 1796 C C . PHE A 1 230 ? -32.932 12.010 18.696 1.00 52.78 230 PHE A C 1
ATOM 1798 O O . PHE A 1 230 ? -33.303 12.592 17.677 1.00 52.78 230 PHE A O 1
ATOM 1805 N N . HIS A 1 231 ? -32.364 10.801 18.611 1.00 60.84 231 HIS A N 1
ATOM 1806 C CA . HIS A 1 231 ? -32.215 10.100 17.319 1.00 60.84 231 HIS A CA 1
ATOM 1807 C C . HIS A 1 231 ? -32.891 8.724 17.300 1.00 60.84 231 HIS A C 1
ATOM 1809 O O . HIS A 1 231 ? -32.671 7.882 18.169 1.00 60.84 231 HIS A O 1
ATOM 1815 N N . SER A 1 232 ? -33.711 8.488 16.277 1.00 78.62 232 SER A N 1
ATOM 1816 C CA . SER A 1 232 ? -34.281 7.179 15.955 1.00 78.62 232 SER A CA 1
ATOM 1817 C C . SER A 1 232 ? -33.192 6.212 15.471 1.00 78.62 232 SER A C 1
ATOM 1819 O O . SER A 1 232 ? -32.188 6.624 14.882 1.00 78.62 232 SER A O 1
ATOM 1821 N N . SER A 1 233 ? -33.393 4.896 15.631 1.00 82.94 233 SER A N 1
ATOM 1822 C CA . SER A 1 233 ? -32.445 3.886 15.121 1.00 82.94 233 SER A CA 1
ATOM 1823 C C . SER A 1 233 ? -32.152 4.050 13.622 1.00 82.94 233 SER A C 1
ATOM 1825 O O . SER A 1 233 ? -31.045 3.763 13.171 1.00 82.94 233 SER A O 1
ATOM 1827 N N . GLN A 1 234 ? -33.120 4.548 12.842 1.00 85.50 234 GLN A N 1
ATOM 1828 C CA . GLN A 1 234 ? -32.946 4.819 11.412 1.00 85.50 234 GLN A CA 1
ATOM 1829 C C . GLN A 1 234 ? -31.944 5.953 11.144 1.00 85.50 234 GLN A C 1
ATOM 1831 O O . GLN A 1 234 ? -31.116 5.824 10.241 1.00 85.50 234 GLN A O 1
ATOM 1836 N N . GLU A 1 235 ? -31.971 7.028 11.934 1.00 86.06 235 GLU A N 1
ATOM 1837 C CA . GLU A 1 235 ? -31.045 8.166 11.810 1.00 86.06 235 GLU A CA 1
ATOM 1838 C C . GLU A 1 235 ? -29.618 7.789 12.226 1.00 86.06 235 GLU A C 1
ATOM 1840 O O . GLU A 1 235 ? -28.649 8.174 11.565 1.00 86.06 235 GLU A O 1
ATOM 1845 N N . ILE A 1 236 ? -29.480 6.958 13.264 1.00 86.69 236 ILE A N 1
ATOM 1846 C CA . ILE A 1 236 ? -28.183 6.417 13.695 1.00 86.69 236 ILE A CA 1
ATOM 1847 C C . ILE A 1 236 ? -27.566 5.568 12.577 1.00 86.69 236 ILE A C 1
ATOM 1849 O O . ILE A 1 236 ? -26.425 5.799 12.167 1.00 86.69 236 ILE A O 1
ATOM 1853 N N . VAL A 1 237 ? -28.337 4.632 12.011 1.00 88.75 237 VAL A N 1
ATOM 1854 C CA . VAL A 1 237 ? -27.885 3.810 10.877 1.00 88.75 237 VAL A CA 1
ATOM 1855 C C . VAL A 1 237 ? -27.518 4.684 9.677 1.00 88.75 237 VAL A C 1
ATOM 1857 O O . VAL A 1 237 ? -26.507 4.424 9.023 1.00 88.75 237 VAL A O 1
ATOM 1860 N N . ALA A 1 238 ? -28.306 5.718 9.367 1.00 88.25 238 ALA A N 1
ATOM 1861 C CA . ALA A 1 238 ? -28.010 6.635 8.268 1.00 88.25 238 ALA A CA 1
ATOM 1862 C C . ALA A 1 238 ? -26.679 7.379 8.477 1.00 88.25 238 ALA A C 1
ATOM 1864 O O . ALA A 1 238 ? -25.891 7.489 7.535 1.00 88.25 238 ALA A O 1
ATOM 1865 N N . THR A 1 239 ? -26.393 7.804 9.710 1.00 88.38 239 THR A N 1
ATOM 1866 C CA . THR A 1 239 ? -25.142 8.478 10.086 1.00 88.38 239 THR A CA 1
ATOM 1867 C C . THR A 1 239 ? -23.932 7.567 9.887 1.00 88.38 239 THR A C 1
ATOM 1869 O O . THR A 1 239 ? -22.998 7.929 9.169 1.00 88.38 239 THR A O 1
ATOM 1872 N N . TYR A 1 240 ? -23.963 6.347 10.433 1.00 88.38 240 TYR A N 1
ATOM 1873 C CA . TYR A 1 240 ? -22.870 5.391 10.236 1.00 88.38 240 TYR A CA 1
ATOM 1874 C C . TYR A 1 240 ? -22.716 4.971 8.767 1.00 88.38 240 TYR A C 1
ATOM 1876 O O . TYR A 1 240 ? -21.595 4.830 8.284 1.00 88.38 240 TYR A O 1
ATOM 1884 N N . LYS A 1 241 ? -23.816 4.837 8.009 1.00 88.00 241 LYS A N 1
ATOM 1885 C CA . LYS A 1 241 ? -23.750 4.592 6.556 1.00 88.00 241 LYS A CA 1
ATOM 1886 C C . LYS A 1 241 ? -23.057 5.726 5.808 1.00 88.00 241 LYS A C 1
ATOM 1888 O O . LYS A 1 241 ? -22.363 5.449 4.835 1.00 88.00 241 LYS A O 1
ATOM 1893 N N . ALA A 1 242 ? -23.270 6.980 6.204 1.00 86.75 242 ALA A N 1
ATOM 1894 C CA . ALA A 1 242 ? -22.587 8.119 5.598 1.00 86.75 242 ALA A CA 1
ATOM 1895 C C . ALA A 1 242 ? -21.085 8.096 5.914 1.00 86.75 242 ALA A C 1
ATOM 1897 O O . ALA A 1 242 ? -20.279 8.261 5.006 1.00 86.75 242 ALA A O 1
ATOM 1898 N N . GLN A 1 243 ? -20.712 7.794 7.161 1.00 86.94 243 GLN A N 1
ATOM 1899 C CA . GLN A 1 243 ? -19.309 7.661 7.567 1.00 86.94 243 GLN A CA 1
ATOM 1900 C C . GLN A 1 243 ? -18.594 6.512 6.837 1.00 86.94 243 GLN A C 1
ATOM 1902 O O . GLN A 1 243 ? -17.507 6.717 6.313 1.00 86.94 243 GLN A O 1
ATOM 1907 N N . LEU A 1 244 ? -19.222 5.334 6.705 1.00 82.56 244 LEU A N 1
ATOM 1908 C CA . LEU A 1 244 ? -18.655 4.195 5.960 1.00 82.56 244 LEU A CA 1
ATOM 1909 C C . LEU A 1 244 ? -18.429 4.481 4.464 1.00 82.56 244 LEU A C 1
ATOM 1911 O O . LEU A 1 244 ? -17.658 3.770 3.824 1.00 82.56 244 LEU A O 1
ATOM 1915 N N . LYS A 1 245 ? -19.117 5.474 3.881 1.00 81.44 245 LYS A N 1
ATOM 1916 C CA . LYS A 1 245 ? -18.894 5.876 2.481 1.00 81.44 245 LYS A CA 1
ATOM 1917 C C . LYS A 1 245 ? -17.624 6.700 2.299 1.00 81.44 245 LYS A C 1
ATOM 1919 O O . LYS A 1 245 ? -17.090 6.704 1.196 1.00 81.44 245 LYS A O 1
ATOM 1924 N N . ASP A 1 246 ? -17.179 7.396 3.340 1.00 78.62 246 ASP A N 1
ATOM 1925 C CA . ASP A 1 246 ? -15.952 8.187 3.331 1.00 78.62 246 ASP A CA 1
ATOM 1926 C C . ASP A 1 246 ? -14.937 7.543 4.271 1.00 78.62 246 ASP A C 1
ATOM 1928 O O . ASP A 1 246 ? -14.585 8.079 5.323 1.00 78.62 246 ASP A O 1
ATOM 1932 N N . ASP A 1 247 ? -14.472 6.352 3.886 1.00 73.81 247 ASP A N 1
ATOM 1933 C CA . ASP A 1 247 ? -13.449 5.621 4.631 1.00 73.81 247 ASP A CA 1
ATOM 1934 C C . ASP A 1 247 ? -12.169 6.457 4.758 1.00 73.81 247 ASP A C 1
ATOM 1936 O O . ASP A 1 247 ? -11.436 6.371 5.731 1.00 73.81 247 ASP A O 1
ATOM 1940 N N . ARG A 1 248 ? -11.904 7.357 3.818 1.00 72.19 248 ARG A N 1
ATOM 1941 C CA . ARG A 1 248 ? -10.790 8.298 3.920 1.00 72.19 248 ARG A CA 1
ATOM 1942 C C . ARG A 1 248 ? -10.945 9.284 5.067 1.00 72.19 248 ARG A C 1
ATOM 1944 O O . ARG A 1 248 ? -9.915 9.722 5.566 1.00 72.19 248 ARG A O 1
ATOM 1951 N N . ALA A 1 249 ? -12.163 9.628 5.482 1.00 75.19 249 ALA A N 1
ATOM 1952 C CA . ALA A 1 249 ? -12.416 10.549 6.586 1.00 75.19 249 ALA A CA 1
ATOM 1953 C C . ALA A 1 249 ? -12.744 9.853 7.914 1.00 75.19 249 ALA A C 1
ATOM 1955 O O . ALA A 1 249 ? -12.464 10.413 8.979 1.00 75.19 249 ALA A O 1
ATOM 1956 N N . PHE A 1 250 ? -13.315 8.646 7.868 1.00 85.00 250 PHE A N 1
ATOM 1957 C CA . PHE A 1 250 ? -13.805 7.940 9.047 1.00 85.00 250 PHE A CA 1
ATOM 1958 C C . PHE A 1 250 ? -13.318 6.491 9.135 1.00 85.00 250 PHE A C 1
ATOM 1960 O O . PHE A 1 250 ? -13.240 5.761 8.147 1.00 85.00 250 PHE A O 1
ATOM 1967 N N . ARG A 1 251 ? -13.056 6.044 10.366 1.00 84.12 251 ARG A N 1
ATOM 1968 C CA . ARG A 1 251 ? -12.842 4.633 10.720 1.00 84.12 251 ARG A CA 1
ATOM 1969 C C . ARG A 1 251 ? -13.871 4.237 11.748 1.00 84.12 251 ARG A C 1
ATOM 1971 O O . ARG A 1 251 ? -14.079 4.965 12.714 1.00 84.12 251 ARG A O 1
ATOM 1978 N N . ILE A 1 252 ? -14.484 3.077 11.564 1.00 88.00 252 ILE A N 1
ATOM 1979 C CA . ILE A 1 252 ? -15.454 2.560 12.521 1.00 88.00 252 ILE A CA 1
ATOM 1980 C C . ILE A 1 252 ? -15.044 1.140 12.892 1.00 88.00 252 ILE A C 1
ATOM 1982 O O . ILE A 1 252 ? -14.941 0.268 12.027 1.00 88.00 252 ILE A O 1
ATOM 1986 N N . TYR A 1 253 ? -14.824 0.924 14.185 1.00 88.50 253 TYR A N 1
ATOM 1987 C CA . TYR A 1 253 ? -14.451 -0.364 14.753 1.00 88.50 253 TYR A CA 1
ATOM 1988 C C . TYR A 1 253 ? -15.518 -0.839 15.734 1.00 88.50 253 TYR A C 1
ATOM 1990 O O . TYR A 1 253 ? -16.119 -0.036 16.445 1.00 88.50 253 TYR A O 1
ATOM 1998 N N . LYS A 1 254 ? -15.739 -2.151 15.778 1.00 88.75 254 LYS A N 1
ATOM 1999 C CA . LYS A 1 254 ? -16.612 -2.835 16.733 1.00 88.75 254 LYS A CA 1
ATOM 2000 C C . LYS A 1 254 ? -15.800 -3.772 17.613 1.00 88.75 254 LYS A C 1
ATOM 2002 O O . LYS A 1 254 ? -14.853 -4.399 17.141 1.00 88.75 254 LYS A O 1
ATOM 2007 N N . ALA A 1 255 ? -16.216 -3.904 18.865 1.00 88.44 255 ALA A N 1
ATOM 2008 C CA . ALA A 1 255 ? -15.774 -4.966 19.750 1.00 88.44 255 ALA A CA 1
ATOM 2009 C C . ALA A 1 255 ? -16.799 -6.102 19.710 1.00 88.44 255 ALA A C 1
ATOM 2011 O O . ALA A 1 255 ? -17.984 -5.893 19.986 1.00 88.44 255 ALA A O 1
ATOM 2012 N N . VAL A 1 256 ? -16.334 -7.299 19.362 1.00 86.81 256 VAL A N 1
ATOM 2013 C CA . VAL A 1 256 ? -17.123 -8.533 19.368 1.00 86.81 256 VAL A CA 1
ATOM 2014 C C . VAL A 1 256 ? -16.668 -9.392 20.541 1.00 86.81 256 VAL A C 1
ATOM 2016 O O . VAL A 1 256 ? -15.479 -9.696 20.656 1.00 86.81 256 VAL A O 1
ATOM 2019 N N . ASP A 1 257 ? -17.593 -9.780 21.413 1.00 84.31 257 ASP A N 1
ATOM 2020 C CA . ASP A 1 257 ? -17.325 -10.752 22.473 1.00 84.31 257 ASP A CA 1
ATOM 2021 C C . ASP A 1 257 ? -17.111 -12.140 21.855 1.00 84.31 257 ASP A C 1
ATOM 2023 O O . ASP A 1 257 ? -17.967 -12.648 21.133 1.00 84.31 257 ASP A O 1
ATOM 2027 N N . ARG A 1 258 ? -15.956 -12.760 22.119 1.00 78.75 258 ARG A N 1
ATOM 2028 C CA . ARG A 1 258 ? -15.590 -14.057 21.528 1.00 78.75 258 ARG A CA 1
ATOM 2029 C C . ARG A 1 258 ? -16.437 -15.212 22.059 1.00 78.75 258 ARG A C 1
ATOM 2031 O O . ARG A 1 258 ? -16.548 -16.221 21.368 1.00 78.75 258 ARG A O 1
ATOM 2038 N N . LEU A 1 259 ? -17.011 -15.078 23.257 1.00 81.19 259 LEU A N 1
ATOM 2039 C CA . LEU A 1 259 ? -17.835 -16.123 23.868 1.00 81.19 259 LEU A CA 1
ATOM 2040 C C . LEU A 1 259 ? -19.241 -16.146 23.273 1.00 81.19 259 LEU A C 1
ATOM 2042 O O . LEU A 1 259 ? -19.743 -17.206 22.909 1.00 81.19 259 LEU A O 1
ATOM 2046 N N . SER A 1 260 ? -19.874 -14.977 23.174 1.00 83.88 260 SER A N 1
ATOM 2047 C CA . SER A 1 260 ? -21.247 -14.860 22.677 1.00 83.88 260 SER A CA 1
ATOM 2048 C C . SER A 1 260 ? -21.343 -14.599 21.172 1.00 83.88 260 SER A C 1
ATOM 2050 O O . SER A 1 260 ? -22.394 -14.824 20.580 1.00 83.88 260 SER A O 1
ATOM 2052 N N . GLY A 1 261 ? -20.271 -14.108 20.543 1.00 85.06 261 GLY A N 1
ATOM 2053 C CA . GLY A 1 261 ? -20.278 -13.621 19.161 1.00 85.06 261 GLY A CA 1
ATOM 2054 C C . GLY A 1 261 ? -20.989 -12.274 18.984 1.00 85.06 261 GLY A C 1
ATOM 2055 O O . GLY A 1 261 ? -21.095 -11.786 17.858 1.00 85.06 261 GLY A O 1
ATOM 2056 N N . ASN A 1 262 ? -21.472 -11.662 20.068 1.00 88.06 262 ASN A N 1
ATOM 2057 C CA . ASN A 1 262 ? -22.243 -10.427 20.011 1.00 88.06 262 ASN A CA 1
ATOM 2058 C C . ASN A 1 262 ? -21.342 -9.199 19.888 1.00 88.06 262 ASN A C 1
ATOM 2060 O O . ASN A 1 262 ? -20.262 -9.122 20.476 1.00 88.06 262 ASN A O 1
ATOM 2064 N N . ILE A 1 263 ? -21.834 -8.193 19.166 1.00 90.69 263 ILE A N 1
ATOM 2065 C CA . ILE A 1 263 ? -21.260 -6.847 19.194 1.00 90.69 263 ILE A CA 1
ATOM 2066 C C . ILE A 1 263 ? -21.618 -6.222 20.541 1.00 90.69 263 ILE A C 1
ATOM 2068 O O . ILE A 1 263 ? -22.799 -6.137 20.878 1.00 90.69 263 ILE A O 1
ATOM 2072 N N . VAL A 1 264 ? -20.599 -5.796 21.287 1.00 89.81 264 VAL A N 1
ATOM 2073 C CA . VAL A 1 264 ? -20.739 -5.222 22.637 1.00 89.81 264 VAL A CA 1
ATOM 2074 C C . VAL A 1 264 ? -20.295 -3.764 22.720 1.00 89.81 264 VAL A C 1
ATOM 2076 O O . VAL A 1 264 ? -20.600 -3.086 23.693 1.00 89.81 264 VAL A O 1
ATOM 2079 N N . ALA A 1 265 ? -19.585 -3.256 21.713 1.00 89.56 265 ALA A N 1
ATOM 2080 C CA . ALA A 1 265 ? -19.267 -1.838 21.593 1.00 89.56 265 ALA A CA 1
ATOM 2081 C C . ALA A 1 265 ? -18.926 -1.472 20.148 1.00 89.56 265 ALA A C 1
ATOM 2083 O O . ALA A 1 265 ? -18.526 -2.334 19.361 1.00 89.56 265 ALA A O 1
ATOM 2084 N N . ALA A 1 266 ? -19.032 -0.189 19.813 1.00 90.38 266 ALA A N 1
ATOM 2085 C CA . ALA A 1 266 ? -18.496 0.363 18.578 1.00 90.38 266 ALA A CA 1
ATOM 2086 C C . ALA A 1 266 ? -17.989 1.792 18.781 1.00 90.38 266 ALA A C 1
ATOM 2088 O O . ALA A 1 266 ? -18.548 2.561 19.561 1.00 90.38 266 ALA A O 1
ATOM 2089 N N . ALA A 1 267 ? -16.936 2.151 18.054 1.00 89.56 267 ALA A N 1
ATOM 2090 C CA . ALA A 1 267 ? -16.365 3.487 18.051 1.00 89.56 267 ALA A CA 1
ATOM 2091 C C . ALA A 1 267 ? -16.169 3.988 16.620 1.00 89.56 267 ALA A C 1
ATOM 2093 O O . ALA A 1 267 ? -15.691 3.248 15.760 1.00 89.56 267 ALA A O 1
ATOM 2094 N N . SER A 1 268 ? -16.512 5.254 16.387 1.00 89.44 268 SER A N 1
ATOM 2095 C CA . SER A 1 268 ? -16.222 5.975 15.148 1.00 89.44 268 SER A CA 1
ATOM 2096 C C . SER A 1 268 ? -15.163 7.030 15.408 1.00 89.44 268 SER A C 1
ATOM 2098 O O . SER A 1 268 ? -15.256 7.795 16.369 1.00 89.44 268 SER A O 1
ATOM 2100 N N . TRP A 1 269 ? -14.177 7.082 14.529 1.00 86.69 269 TRP A N 1
ATOM 2101 C CA . TRP A 1 269 ? -13.017 7.949 14.604 1.00 86.69 269 TRP A CA 1
ATOM 2102 C C . TRP A 1 269 ? -12.897 8.751 13.329 1.00 86.69 269 TRP A C 1
ATOM 2104 O O . TRP A 1 269 ? -13.163 8.248 12.237 1.00 86.69 269 TRP A O 1
ATOM 2114 N N . ARG A 1 270 ? -12.419 9.982 13.463 1.00 83.19 270 ARG A N 1
ATOM 2115 C CA . ARG A 1 270 ? -11.949 10.743 12.312 1.00 83.19 270 ARG A CA 1
ATOM 2116 C C . ARG A 1 270 ? -10.503 10.371 12.004 1.00 83.19 270 ARG A C 1
ATOM 2118 O O . ARG A 1 270 ? -9.682 10.356 12.917 1.00 83.19 270 ARG A O 1
ATOM 2125 N N . THR A 1 271 ? -10.194 10.079 10.747 1.00 74.50 271 THR A N 1
ATOM 2126 C CA . THR A 1 271 ? -8.842 9.687 10.324 1.00 74.50 271 THR A CA 1
ATOM 2127 C C . THR A 1 271 ? -7.896 10.895 10.271 1.00 74.50 271 THR A C 1
ATOM 2129 O O . THR A 1 271 ? -8.334 12.014 9.981 1.00 74.50 271 THR A O 1
ATOM 2132 N N . PRO A 1 272 ? -6.577 10.683 10.447 1.00 65.31 272 PRO A N 1
ATOM 2133 C CA . PRO A 1 272 ? -5.559 11.690 10.118 1.00 65.31 272 PRO A CA 1
ATOM 2134 C C . PRO A 1 272 ? -5.617 12.133 8.657 1.00 65.31 272 PRO A C 1
ATOM 2136 O O . PRO A 1 272 ? -5.392 13.299 8.337 1.00 65.31 272 PRO A O 1
ATOM 2139 N N . TYR A 1 273 ? -5.980 11.207 7.774 1.00 63.59 273 TYR A N 1
ATOM 2140 C CA . TYR A 1 273 ? -6.088 11.447 6.344 1.00 63.59 273 TYR A CA 1
ATOM 2141 C C . TYR A 1 273 ? -7.177 12.475 5.981 1.00 63.59 273 TYR A C 1
ATOM 2143 O O . TYR A 1 273 ? -7.002 13.236 5.032 1.00 63.59 273 TYR A O 1
ATOM 2151 N N . ALA A 1 274 ? -8.254 12.577 6.771 1.00 63.00 274 ALA A N 1
ATOM 2152 C CA . ALA A 1 274 ? -9.320 13.566 6.580 1.00 63.00 274 ALA A CA 1
ATOM 2153 C C . ALA A 1 274 ? -8.812 15.016 6.577 1.00 63.00 274 ALA A C 1
ATOM 2155 O O . ALA A 1 274 ? -9.405 15.879 5.943 1.00 63.00 274 ALA A O 1
ATOM 2156 N N . LEU A 1 275 ? -7.746 15.300 7.331 1.00 58.66 275 LEU A N 1
ATOM 2157 C CA . LEU A 1 275 ? -7.189 16.647 7.444 1.00 58.66 275 LEU A CA 1
ATOM 2158 C C . LEU A 1 275 ? -6.171 16.979 6.357 1.00 58.66 275 LEU A C 1
ATOM 2160 O O . LEU A 1 275 ? -5.937 18.153 6.114 1.00 58.66 275 LEU A O 1
ATOM 2164 N N . LEU A 1 276 ? -5.589 15.977 5.694 1.00 55.97 276 LEU A N 1
ATOM 2165 C CA . LEU A 1 276 ? -4.692 16.209 4.557 1.00 55.97 276 LEU A CA 1
ATOM 2166 C C . LEU A 1 276 ? -5.440 16.686 3.309 1.00 55.97 276 LEU A C 1
ATOM 2168 O O . LEU A 1 276 ? -4.834 17.251 2.407 1.00 55.97 276 LEU A O 1
ATOM 2172 N N . ARG A 1 277 ? -6.751 16.449 3.247 1.00 54.03 277 ARG A N 1
ATOM 2173 C CA . ARG A 1 277 ? -7.580 16.767 2.083 1.00 54.03 277 ARG A CA 1
ATOM 2174 C C . ARG A 1 277 ? -8.126 18.197 2.078 1.00 54.03 277 ARG A C 1
ATOM 2176 O O . ARG A 1 277 ? -8.748 18.561 1.088 1.00 54.03 277 ARG A O 1
ATOM 2183 N N . ASP A 1 278 ? -7.947 18.963 3.163 1.00 50.97 278 ASP A N 1
ATOM 2184 C CA . ASP A 1 278 ? -8.494 20.319 3.399 1.00 50.97 278 ASP A CA 1
ATOM 2185 C C . ASP A 1 278 ? -10.011 20.499 3.119 1.00 50.97 278 ASP A C 1
ATOM 2187 O O . ASP A 1 278 ? -10.555 21.594 3.245 1.00 50.97 278 ASP A O 1
ATOM 2191 N N . ASP A 1 279 ? -10.737 19.422 2.811 1.00 51.69 279 ASP A N 1
ATOM 2192 C CA . ASP A 1 279 ? -12.136 19.422 2.379 1.00 51.69 279 ASP A CA 1
ATOM 2193 C C . ASP A 1 279 ? -13.120 19.326 3.551 1.00 51.69 279 ASP A C 1
ATOM 2195 O O . ASP A 1 279 ? -14.328 19.500 3.383 1.00 51.69 279 ASP A O 1
ATOM 2199 N N . SER A 1 280 ? -12.628 19.069 4.763 1.00 55.88 280 SER A N 1
ATOM 2200 C CA . SER A 1 280 ? -13.445 19.046 5.968 1.00 55.88 280 SER A CA 1
ATOM 2201 C C . SER A 1 280 ? -12.655 19.561 7.177 1.00 55.88 280 SER A C 1
ATOM 2203 O O . SER A 1 280 ? -11.658 18.951 7.569 1.00 55.88 280 SER A O 1
ATOM 2205 N N . PRO A 1 281 ? -13.110 20.621 7.869 1.00 62.62 281 PRO A N 1
ATOM 2206 C CA . PRO A 1 281 ? -12.499 21.059 9.120 1.00 62.62 281 PRO A CA 1
ATOM 2207 C C . PRO A 1 281 ? -12.789 20.055 10.240 1.00 62.62 281 PRO A C 1
ATOM 2209 O O . PRO A 1 281 ? -13.854 19.427 10.284 1.00 62.62 281 PRO A O 1
ATOM 2212 N N . SER A 1 282 ? -11.830 19.859 11.144 1.00 70.12 282 SER A N 1
ATOM 2213 C CA . SER A 1 282 ? -12.016 18.968 12.290 1.00 70.12 282 SER A CA 1
ATOM 2214 C C . SER A 1 282 ? -12.912 19.583 13.372 1.00 70.12 282 SER A C 1
ATOM 2216 O O . SER A 1 282 ? -12.660 20.718 13.781 1.00 70.12 282 SER A O 1
ATOM 2218 N N . PRO A 1 283 ? -13.886 18.831 13.934 1.00 72.12 283 PRO A N 1
ATOM 2219 C CA . PRO A 1 283 ? -14.710 19.287 15.053 1.00 72.12 283 PRO A CA 1
ATOM 2220 C C . PRO A 1 283 ? -13.931 19.366 16.377 1.00 72.12 283 PRO A C 1
ATOM 2222 O O . PRO A 1 283 ? -14.486 19.767 17.399 1.00 72.12 283 PRO A O 1
ATOM 2225 N N . PHE A 1 284 ? -12.662 18.945 16.394 1.00 72.19 284 PHE A N 1
ATOM 2226 C CA . PHE A 1 284 ? -11.779 19.002 17.562 1.00 72.19 284 PHE A CA 1
ATOM 2227 C C . PHE A 1 284 ? -10.833 20.215 17.530 1.00 72.19 284 PHE A C 1
ATOM 2229 O O . PHE A 1 284 ? -10.058 20.399 18.467 1.00 72.19 284 PHE A O 1
ATOM 2236 N N . GLY A 1 285 ? -10.889 21.037 16.474 1.00 66.12 285 GLY A N 1
ATOM 2237 C CA . GLY A 1 285 ? -9.989 22.169 16.241 1.00 66.12 285 GLY A CA 1
ATOM 2238 C C . GLY A 1 285 ? -8.910 21.883 15.190 1.00 66.12 285 GLY A C 1
ATOM 2239 O O . GLY A 1 285 ? -8.748 20.756 14.719 1.00 66.12 285 GLY A O 1
ATOM 2240 N N . LYS A 1 286 ? -8.169 22.927 14.795 1.00 64.00 286 LYS A N 1
ATOM 2241 C CA . LYS A 1 286 ? -7.132 22.845 13.752 1.00 64.00 286 LYS A CA 1
ATOM 2242 C C . LYS A 1 286 ? -6.056 21.820 14.136 1.00 64.00 286 LYS A C 1
ATOM 2244 O O . LYS A 1 286 ? -5.542 21.860 15.248 1.00 64.00 286 LYS A O 1
ATOM 2249 N N . GLY A 1 287 ? -5.733 20.907 13.214 1.00 67.19 287 GLY A N 1
ATOM 2250 C CA . GLY A 1 287 ? -4.709 19.869 13.400 1.00 67.19 287 GLY A CA 1
ATOM 2251 C C . GLY A 1 287 ? -5.012 18.839 14.493 1.00 67.19 287 GLY A C 1
ATOM 2252 O O . GLY A 1 287 ? -4.090 18.192 14.984 1.00 67.19 287 GLY A O 1
ATOM 2253 N N . ARG A 1 288 ? -6.282 18.693 14.886 1.00 73.44 288 ARG A N 1
ATOM 2254 C CA . ARG A 1 288 ? -6.751 17.700 15.861 1.00 73.44 288 ARG A CA 1
ATOM 2255 C C . ARG A 1 288 ? -7.760 16.771 15.206 1.00 73.44 288 ARG A C 1
ATOM 2257 O O . ARG A 1 288 ? -8.550 17.231 14.401 1.00 73.44 288 ARG A O 1
ATOM 2264 N N . ILE A 1 289 ? -7.796 15.501 15.563 1.00 74.44 289 ILE A N 1
ATOM 2265 C CA . ILE A 1 289 ? -8.833 14.521 15.182 1.00 74.44 289 ILE A CA 1
ATOM 2266 C C . ILE A 1 289 ? -9.164 13.694 16.416 1.00 74.44 289 ILE A C 1
ATOM 2268 O O . ILE A 1 289 ? -8.453 13.772 17.410 1.00 74.44 289 ILE A O 1
ATOM 2272 N N . GLY A 1 290 ? -10.202 12.873 16.389 1.00 79.62 290 GLY A N 1
ATOM 2273 C CA . GLY A 1 290 ? -10.493 12.069 17.565 1.00 79.62 290 GLY A CA 1
ATOM 2274 C C . GLY A 1 290 ? -11.744 11.234 17.451 1.00 79.62 290 GLY A C 1
ATOM 2275 O O . GLY A 1 290 ? -12.378 11.158 16.392 1.00 79.62 290 GLY A O 1
ATOM 2276 N N . LEU A 1 291 ? -12.068 10.622 18.583 1.00 85.44 291 LEU A N 1
ATOM 2277 C CA . LEU A 1 291 ? -13.258 9.817 18.796 1.00 85.44 291 LEU A CA 1
ATOM 2278 C C . LEU A 1 291 ? -14.510 10.667 18.556 1.00 85.44 291 LEU A C 1
ATOM 2280 O O . LEU A 1 291 ? -14.766 11.626 19.284 1.00 85.44 291 LEU A O 1
ATOM 2284 N N . ILE A 1 292 ? -15.273 10.328 17.519 1.00 83.50 292 ILE A N 1
ATOM 2285 C CA . ILE A 1 292 ? -16.529 10.995 17.150 1.00 83.50 292 ILE A CA 1
ATOM 2286 C C . ILE A 1 292 ? -17.690 10.423 17.959 1.00 83.50 292 ILE A C 1
ATOM 2288 O O . ILE A 1 292 ? -18.533 11.168 18.449 1.00 83.50 292 ILE A O 1
ATOM 2292 N N . SER A 1 293 ? -17.735 9.099 18.094 1.00 85.06 293 SER A N 1
ATOM 2293 C CA . SER A 1 293 ? -18.779 8.401 18.842 1.00 85.06 293 SER A CA 1
ATOM 2294 C C . SER A 1 293 ? -18.206 7.148 19.476 1.00 85.06 293 SER A C 1
ATOM 2296 O O . SER A 1 293 ? -17.471 6.428 18.801 1.00 85.06 293 SER A O 1
ATOM 2298 N N . LEU A 1 294 ? -18.623 6.838 20.696 1.00 86.56 294 LEU A N 1
ATOM 2299 C CA . LEU A 1 294 ? -18.400 5.551 21.339 1.00 86.56 294 LEU A CA 1
ATOM 2300 C C . LEU A 1 294 ? -19.724 5.077 21.924 1.00 86.56 294 LEU A C 1
ATOM 2302 O O . LEU A 1 294 ? -20.382 5.817 22.654 1.00 86.56 294 LEU A O 1
ATOM 2306 N N . VAL A 1 295 ? -20.095 3.846 21.600 1.00 86.75 295 VAL A N 1
ATOM 2307 C CA . VAL A 1 295 ? -21.283 3.184 22.130 1.00 86.75 295 VAL A CA 1
ATOM 2308 C C . VAL A 1 295 ? -20.846 1.881 22.772 1.00 86.75 295 VAL A C 1
ATOM 2310 O O . VAL A 1 295 ? -20.063 1.129 22.189 1.00 86.75 295 VAL A O 1
ATOM 2313 N N . VAL A 1 296 ? -21.317 1.634 23.988 1.00 85.31 296 VAL A N 1
ATOM 2314 C CA . VAL A 1 296 ? -20.971 0.450 24.774 1.00 85.31 296 VAL A CA 1
ATOM 2315 C C . VAL A 1 296 ? -22.265 -0.154 25.284 1.00 85.31 296 VAL A C 1
ATOM 2317 O O . VAL A 1 296 ? -23.108 0.548 25.841 1.00 85.31 296 VAL A O 1
ATOM 2320 N N . ASP A 1 297 ? -22.424 -1.455 25.076 1.00 83.44 297 ASP A N 1
ATOM 2321 C CA . ASP A 1 297 ? -23.553 -2.210 25.590 1.00 83.44 297 ASP A CA 1
ATOM 2322 C C . ASP A 1 297 ? -23.460 -2.269 27.118 1.00 83.44 297 ASP A C 1
ATOM 2324 O O . ASP A 1 297 ? -22.574 -2.914 27.689 1.00 83.44 297 ASP A O 1
ATOM 2328 N N . ALA A 1 298 ? -24.388 -1.582 27.786 1.00 74.56 298 ALA A N 1
ATOM 2329 C CA . ALA A 1 298 ? -24.440 -1.507 29.242 1.00 74.56 298 ALA A CA 1
ATOM 2330 C C . ALA A 1 298 ? -24.601 -2.892 29.894 1.00 74.56 298 ALA A C 1
ATOM 2332 O O . ALA A 1 298 ? -24.177 -3.096 31.034 1.00 74.56 298 ALA A O 1
ATOM 2333 N N . THR A 1 299 ? -25.163 -3.866 29.170 1.00 73.00 299 THR A N 1
ATOM 2334 C CA . THR A 1 299 ? -25.364 -5.231 29.672 1.00 73.00 299 THR A CA 1
ATOM 2335 C C . THR A 1 299 ? -24.078 -6.055 29.697 1.00 73.00 299 THR A C 1
ATOM 2337 O O . THR A 1 299 ? -23.989 -7.021 30.453 1.00 73.00 299 THR A O 1
ATOM 2340 N N . ALA A 1 300 ? -23.051 -5.658 28.936 1.00 68.88 300 ALA A N 1
ATOM 2341 C CA . ALA A 1 300 ? -21.803 -6.409 28.842 1.00 68.88 300 ALA A CA 1
ATOM 2342 C C . ALA A 1 300 ? -20.929 -6.299 30.114 1.00 68.88 300 ALA A C 1
ATOM 2344 O O . ALA A 1 300 ? -20.044 -7.134 30.312 1.00 68.88 300 ALA A O 1
ATOM 2345 N N . GLN A 1 301 ? -21.172 -5.299 30.983 1.00 65.12 301 GLN A N 1
ATOM 2346 C CA . GLN A 1 301 ? -20.435 -5.036 32.238 1.00 65.12 301 GLN A CA 1
ATOM 2347 C C . GLN A 1 301 ? -18.900 -5.084 32.088 1.00 65.12 301 GLN A C 1
ATOM 2349 O O . GLN A 1 301 ? -18.182 -5.623 32.933 1.00 65.12 301 GLN A O 1
ATOM 2354 N N . VAL A 1 302 ? -18.375 -4.535 30.993 1.00 65.12 302 VAL A N 1
ATOM 2355 C CA . VAL A 1 302 ? -16.939 -4.565 30.693 1.00 65.12 302 VAL A CA 1
ATOM 2356 C C . VAL A 1 302 ? -16.341 -3.178 30.885 1.00 65.12 302 VAL A C 1
ATOM 2358 O O . VAL A 1 302 ? -16.685 -2.243 30.165 1.00 65.12 302 VAL A O 1
ATOM 2361 N N . GLN A 1 303 ? -15.416 -3.042 31.833 1.00 66.94 303 GLN A N 1
ATOM 2362 C CA . GLN A 1 303 ? -14.583 -1.843 31.954 1.00 66.94 303 GLN A CA 1
ATOM 2363 C C . GLN A 1 303 ? -13.426 -1.892 30.946 1.00 66.94 303 GLN A C 1
ATOM 2365 O O . GLN A 1 303 ? -12.899 -2.964 30.658 1.00 66.94 303 GLN A O 1
ATOM 2370 N N . GLY A 1 304 ? -13.026 -0.735 30.412 1.00 71.19 304 GLY A N 1
ATOM 2371 C CA . GLY A 1 304 ? -11.833 -0.606 29.565 1.00 71.19 304 GLY A CA 1
ATOM 2372 C C . GLY A 1 304 ? -12.030 -0.874 28.067 1.00 71.19 304 GLY A C 1
ATOM 2373 O O . GLY A 1 304 ? -11.073 -0.735 27.314 1.00 71.19 304 GLY A O 1
ATOM 2374 N N . LEU A 1 305 ? -13.246 -1.186 27.589 1.00 76.06 305 LEU A N 1
ATOM 2375 C CA . LEU A 1 305 ? -13.513 -1.383 26.147 1.00 76.06 305 LEU A CA 1
ATOM 2376 C C . LEU A 1 305 ? -13.114 -0.176 25.283 1.00 76.06 305 LEU A C 1
ATOM 2378 O O . LEU A 1 305 ? -12.762 -0.345 24.118 1.00 76.06 305 LEU A O 1
ATOM 2382 N N . GLU A 1 306 ? -13.144 1.028 25.851 1.00 74.44 306 GLU A N 1
ATOM 2383 C CA . GLU A 1 306 ? -12.728 2.258 25.174 1.00 74.44 306 GLU A CA 1
ATOM 2384 C C . GLU A 1 306 ? -11.231 2.236 24.828 1.00 74.44 306 GLU A C 1
ATOM 2386 O O . GLU A 1 306 ? -10.858 2.569 23.707 1.00 74.44 306 GLU A O 1
ATOM 2391 N N . GLU A 1 307 ? -10.382 1.786 25.759 1.00 76.12 307 GLU A N 1
ATOM 2392 C CA . GLU A 1 307 ? -8.932 1.654 25.556 1.00 76.12 307 GLU A CA 1
ATOM 2393 C C . GLU A 1 307 ? -8.616 0.546 24.544 1.00 76.12 307 GLU A C 1
ATOM 2395 O O . GLU A 1 307 ? -7.742 0.704 23.690 1.00 76.12 307 GLU A O 1
ATOM 2400 N N . VAL A 1 308 ? -9.382 -0.549 24.583 1.00 76.50 308 VAL A N 1
ATOM 2401 C CA . VAL A 1 308 ? -9.268 -1.650 23.615 1.00 76.50 308 VAL A CA 1
ATOM 2402 C C . VAL A 1 308 ? -9.618 -1.168 22.199 1.00 76.50 308 VAL A C 1
ATOM 2404 O O . VAL A 1 308 ? -8.912 -1.495 21.251 1.00 76.50 308 VAL A O 1
ATOM 2407 N N . LEU A 1 309 ? -10.670 -0.356 22.039 1.00 79.69 309 LEU A N 1
ATOM 2408 C CA . LEU A 1 309 ? -11.040 0.240 20.748 1.00 79.69 309 LEU A CA 1
ATOM 2409 C C . LEU A 1 309 ? -10.058 1.332 20.295 1.00 79.69 309 LEU A C 1
ATOM 2411 O O . LEU A 1 309 ? -9.820 1.466 19.097 1.00 79.69 309 LEU A O 1
ATOM 2415 N N . LEU A 1 310 ? -9.475 2.098 21.222 1.00 78.00 310 LEU A N 1
ATOM 2416 C CA . LEU A 1 310 ? -8.446 3.103 20.930 1.00 78.00 310 LEU A CA 1
ATOM 2417 C C . LEU A 1 310 ? -7.175 2.458 20.355 1.00 78.00 310 LEU A C 1
ATOM 2419 O O . LEU A 1 310 ? -6.601 2.970 19.392 1.00 78.00 310 LEU A O 1
ATOM 2423 N N . ALA A 1 311 ? -6.773 1.297 20.881 1.00 76.00 311 ALA A N 1
ATOM 2424 C CA . ALA A 1 311 ? -5.613 0.551 20.392 1.00 76.00 311 ALA A CA 1
ATOM 2425 C C . ALA A 1 311 ? -5.705 0.191 18.895 1.00 76.00 311 ALA A C 1
ATOM 2427 O O . ALA A 1 311 ? -4.677 0.082 18.233 1.00 76.00 311 ALA A O 1
ATOM 2428 N N . ALA A 1 312 ? -6.914 0.078 18.336 1.00 74.81 312 ALA A N 1
ATOM 2429 C CA . ALA A 1 312 ? -7.126 -0.183 16.912 1.00 74.81 312 ALA A CA 1
ATOM 2430 C C . ALA A 1 312 ? -6.772 1.008 15.999 1.00 74.81 312 ALA A C 1
ATOM 2432 O O . ALA A 1 312 ? -6.497 0.815 14.816 1.00 74.81 312 ALA A O 1
ATOM 2433 N N . VAL A 1 313 ? -6.786 2.238 16.524 1.00 74.75 313 VAL A N 1
ATOM 2434 C CA . VAL A 1 313 ? -6.550 3.470 15.744 1.00 74.75 313 VAL A CA 1
ATOM 2435 C C . VAL A 1 313 ? -5.160 4.050 15.994 1.00 74.75 313 VAL A C 1
ATOM 2437 O O . VAL A 1 313 ? -4.604 4.704 15.109 1.00 74.75 313 VAL A O 1
ATOM 2440 N N . ASN A 1 314 ? -4.558 3.749 17.152 1.00 73.81 314 ASN A N 1
ATOM 2441 C CA . ASN A 1 314 ? -3.219 4.215 17.524 1.00 73.81 314 ASN A CA 1
ATOM 2442 C C . ASN A 1 314 ? -2.162 3.976 16.436 1.00 73.81 314 ASN A C 1
ATOM 2444 O O . ASN A 1 314 ? -1.516 4.950 16.055 1.00 73.81 314 ASN A O 1
ATOM 2448 N N . PRO A 1 315 ? -2.019 2.769 15.849 1.00 70.12 315 PRO A N 1
ATOM 2449 C CA . PRO A 1 315 ? -0.974 2.534 14.856 1.00 70.12 315 PRO A CA 1
ATOM 2450 C C . PRO A 1 315 ? -1.143 3.392 13.599 1.00 70.12 315 PRO A C 1
ATOM 2452 O O . PRO A 1 315 ? -0.159 3.812 13.000 1.00 70.12 315 PRO A O 1
ATOM 2455 N N . GLU A 1 316 ? -2.380 3.663 13.165 1.00 67.56 316 GLU A N 1
ATOM 2456 C CA . GLU A 1 316 ? -2.633 4.536 12.013 1.00 67.56 316 GLU A CA 1
ATOM 2457 C C . GLU A 1 316 ? -2.262 5.990 12.322 1.00 67.56 316 GLU A C 1
ATOM 2459 O O . GLU A 1 316 ? -1.620 6.643 11.500 1.00 67.56 316 GLU A O 1
ATOM 2464 N N . ALA A 1 317 ? -2.615 6.479 13.512 1.00 67.06 317 ALA A N 1
ATOM 2465 C CA . ALA A 1 317 ? -2.274 7.825 13.957 1.00 67.06 317 ALA A CA 1
ATOM 2466 C C . ALA A 1 317 ? -0.757 8.006 14.143 1.00 67.06 317 ALA A C 1
ATOM 2468 O O . ALA A 1 317 ? -0.183 8.951 13.599 1.00 67.06 317 ALA A O 1
ATOM 2469 N N . GLU A 1 318 ? -0.093 7.070 14.822 1.00 65.62 318 GLU A N 1
ATOM 2470 C CA . GLU A 1 318 ? 1.359 7.075 15.035 1.00 65.62 318 GLU A CA 1
ATOM 2471 C C . GLU A 1 318 ? 2.127 7.031 13.711 1.00 65.62 318 GLU A C 1
ATOM 2473 O O . GLU A 1 318 ? 3.048 7.823 13.512 1.00 65.62 318 GLU A O 1
ATOM 2478 N N . ARG A 1 319 ? 1.708 6.183 12.754 1.00 60.31 319 ARG A N 1
ATOM 2479 C CA . ARG A 1 319 ? 2.298 6.136 11.399 1.00 60.31 319 ARG A CA 1
ATOM 2480 C C . ARG A 1 319 ? 2.251 7.484 10.685 1.00 60.31 319 ARG A C 1
ATOM 2482 O O . ARG A 1 319 ? 3.137 7.787 9.892 1.00 60.31 319 ARG A O 1
ATOM 2489 N N . MET A 1 320 ? 1.217 8.275 10.951 1.00 56.47 320 MET A N 1
ATOM 2490 C CA . MET A 1 320 ? 1.029 9.602 10.367 1.00 56.47 320 MET A CA 1
ATOM 2491 C C . MET A 1 320 ? 1.743 10.702 11.172 1.00 56.47 320 MET A C 1
ATOM 2493 O O . MET A 1 320 ? 1.625 11.876 10.822 1.00 56.47 320 MET A O 1
ATOM 2497 N N . GLY A 1 321 ? 2.453 10.350 12.252 1.00 60.03 321 GLY A N 1
ATOM 2498 C CA . GLY A 1 321 ? 3.157 11.280 13.136 1.00 60.03 321 GLY A CA 1
ATOM 2499 C C . GLY A 1 321 ? 2.267 11.969 14.175 1.00 60.03 321 GLY A C 1
ATOM 2500 O O . GLY A 1 321 ? 2.641 13.021 14.691 1.00 60.03 321 GLY A O 1
ATOM 2501 N N . TRP A 1 322 ? 1.085 11.423 14.466 1.00 69.44 322 TRP A N 1
ATOM 2502 C CA . TRP A 1 322 ? 0.128 11.992 15.417 1.00 69.44 322 TRP A CA 1
ATOM 2503 C C . TRP A 1 322 ? 0.290 11.361 16.795 1.00 69.44 322 TRP A C 1
ATOM 2505 O O . TRP A 1 322 ? 0.540 10.164 16.914 1.00 69.44 322 TRP A O 1
ATOM 2515 N N . THR A 1 323 ? 0.080 12.153 17.843 1.00 70.56 323 THR A N 1
ATOM 2516 C CA . THR A 1 323 ? 0.133 11.681 19.231 1.00 70.56 323 THR A CA 1
ATOM 2517 C C . THR A 1 323 ? -1.212 11.864 19.922 1.00 70.56 323 THR A C 1
ATOM 2519 O O . THR A 1 323 ? -2.005 12.740 19.569 1.00 70.56 323 THR A O 1
ATOM 2522 N N . ILE A 1 324 ? -1.495 11.002 20.898 1.00 73.19 324 ILE A N 1
ATOM 2523 C CA . ILE A 1 324 ? -2.726 11.051 21.692 1.00 73.19 324 ILE A CA 1
ATOM 2524 C C . ILE A 1 324 ? -2.577 12.125 22.771 1.00 73.19 324 ILE A C 1
ATOM 2526 O O . ILE A 1 324 ? -1.644 12.083 23.570 1.00 73.19 324 ILE A O 1
ATOM 2530 N N . ALA A 1 325 ? -3.534 13.046 22.850 1.00 67.31 325 ALA A N 1
ATOM 2531 C CA . ALA A 1 325 ? -3.794 13.833 24.046 1.00 67.31 325 ALA A CA 1
ATOM 2532 C C . ALA A 1 325 ? -4.975 13.207 24.795 1.00 67.31 325 ALA A C 1
ATOM 2534 O O . ALA A 1 325 ? -6.096 13.155 24.285 1.00 67.31 325 ALA A O 1
ATOM 2535 N N . SER A 1 326 ? -4.737 12.758 26.027 1.00 56.81 326 SER A N 1
ATOM 2536 C CA . SER A 1 326 ? -5.826 12.460 26.955 1.00 56.81 326 SER A CA 1
ATOM 2537 C C . SER A 1 326 ? -6.273 13.771 27.590 1.00 56.81 326 SER A C 1
ATOM 2539 O O . SER A 1 326 ? -5.513 14.390 28.335 1.00 56.81 326 SER A O 1
ATOM 2541 N N . THR A 1 327 ? -7.494 14.231 27.310 1.00 51.34 327 THR A N 1
ATOM 2542 C CA . THR A 1 327 ? -8.063 15.374 28.039 1.00 51.34 327 THR A CA 1
ATOM 2543 C C . THR A 1 327 ? -8.616 14.902 29.381 1.00 51.34 327 THR A C 1
ATOM 2545 O O . THR A 1 327 ? -9.818 14.958 29.612 1.00 51.34 327 THR A O 1
ATOM 2548 N N . ASN A 1 328 ? -7.745 14.409 30.258 1.00 42.78 328 ASN A N 1
ATOM 2549 C CA . ASN A 1 328 ? -8.061 14.126 31.654 1.00 42.78 328 ASN A CA 1
ATOM 2550 C C . ASN A 1 328 ? -6.949 14.708 32.548 1.00 42.78 328 ASN A C 1
ATOM 2552 O O . ASN A 1 328 ? -6.139 13.972 33.102 1.00 42.78 328 ASN A O 1
ATOM 2556 N N . GLY A 1 329 ? -6.918 16.043 32.691 1.00 32.91 329 GLY A N 1
ATOM 2557 C CA . GLY A 1 329 ? -6.193 16.733 33.773 1.00 32.91 329 GLY A CA 1
ATOM 2558 C C . GLY A 1 329 ? -5.404 17.995 33.380 1.00 32.91 329 GLY A C 1
ATOM 2559 O O . GLY A 1 329 ? -4.604 17.955 32.456 1.00 32.91 329 GLY A O 1
ATOM 2560 N N . ALA A 1 330 ? -5.582 19.052 34.193 1.00 24.17 330 ALA A N 1
ATOM 2561 C CA . ALA A 1 330 ? -4.952 20.392 34.217 1.00 24.17 330 ALA A CA 1
ATOM 2562 C C . ALA A 1 330 ? -5.495 21.441 33.212 1.00 24.17 330 ALA A C 1
ATOM 2564 O O . ALA A 1 330 ? -5.567 21.187 32.021 1.00 24.17 330 ALA A O 1
ATOM 2565 N N . SER A 1 331 ? -5.892 22.662 33.594 1.00 25.48 331 SER A N 1
ATOM 2566 C CA . SER A 1 331 ? -5.893 23.363 34.884 1.00 25.48 331 SER A CA 1
ATOM 2567 C C . SER A 1 331 ? -6.986 24.438 34.902 1.00 25.48 331 SER A C 1
ATOM 2569 O O . SER A 1 331 ? -7.267 25.083 33.895 1.00 25.48 331 SER A O 1
ATOM 2571 N N . SER A 1 332 ? -7.545 24.668 36.083 1.00 33.91 332 SER A N 1
ATOM 2572 C CA . SER A 1 332 ? -8.369 25.815 36.448 1.00 33.91 332 SER A CA 1
ATOM 2573 C C . SER A 1 332 ? -7.709 27.164 36.129 1.00 33.91 332 SER A C 1
ATOM 2575 O O . SER A 1 332 ? -6.714 27.518 36.757 1.00 33.91 332 SER A O 1
ATOM 2577 N N . SER A 1 333 ? -8.341 27.960 35.269 1.00 25.12 333 SER A N 1
ATOM 2578 C CA . SER A 1 333 ? -8.449 29.416 35.434 1.00 25.12 333 SER A CA 1
ATOM 2579 C C . SER A 1 333 ? -9.581 29.940 34.544 1.00 25.12 333 SER A C 1
ATOM 2581 O O . SER A 1 333 ? -9.421 29.907 33.332 1.00 25.12 333 SER A O 1
ATOM 2583 N N . GLN A 1 334 ? -10.687 30.355 35.190 1.00 26.64 334 GLN A N 1
ATOM 2584 C CA . GLN A 1 334 ? -11.716 31.358 34.811 1.00 26.64 334 GLN A CA 1
ATOM 2585 C C . GLN A 1 334 ? -12.175 31.419 33.334 1.00 26.64 334 GLN A C 1
ATOM 2587 O O . GLN A 1 334 ? -11.361 31.538 32.437 1.00 26.64 334 GLN A O 1
ATOM 2592 N N . SER A 1 335 ? -13.448 31.465 32.953 1.00 27.05 335 SER A N 1
ATOM 2593 C CA . SER A 1 335 ? -14.749 31.617 33.605 1.00 27.05 335 SER A CA 1
ATOM 2594 C C . SER A 1 335 ? -15.803 31.194 32.570 1.00 27.05 335 SER A C 1
ATOM 2596 O O . SER A 1 335 ? -15.595 31.412 31.381 1.00 27.05 335 SER A O 1
ATOM 2598 N N . ASP A 1 336 ? -16.894 30.568 33.010 1.00 24.64 336 ASP A N 1
ATOM 2599 C CA . ASP A 1 336 ? -18.283 30.898 32.636 1.00 24.64 336 ASP A CA 1
ATOM 2600 C C . ASP A 1 336 ? -19.196 29.717 32.978 1.00 24.64 336 ASP A C 1
ATOM 2602 O O . ASP A 1 336 ? -18.926 28.556 32.672 1.00 24.64 336 ASP A O 1
ATOM 2606 N N . GLY A 1 337 ? -20.233 30.023 33.755 1.00 26.78 337 GLY A N 1
ATOM 2607 C CA . GLY A 1 337 ? -21.065 29.038 34.427 1.00 26.78 337 GLY A CA 1
ATOM 2608 C C . GLY A 1 337 ? -22.084 28.365 33.515 1.00 26.78 337 GLY A C 1
ATOM 2609 O O . GLY A 1 337 ? -22.727 29.023 32.708 1.00 26.78 337 GLY A O 1
ATOM 2610 N N . ALA A 1 338 ? -22.305 27.069 33.743 1.00 25.42 338 ALA A N 1
ATOM 2611 C CA . ALA A 1 338 ? -23.610 26.420 33.629 1.00 25.42 338 ALA A CA 1
ATOM 2612 C C . ALA A 1 338 ? -23.556 25.024 34.277 1.00 25.42 338 ALA A C 1
ATOM 2614 O O . ALA A 1 338 ? -22.774 24.170 33.876 1.00 25.42 338 ALA A O 1
ATOM 2615 N N . THR A 1 339 ? -24.394 24.848 35.302 1.00 24.89 339 THR A N 1
ATOM 2616 C CA . THR A 1 339 ? -24.998 23.599 35.811 1.00 24.89 339 THR A CA 1
ATOM 2617 C C . THR A 1 339 ? -24.179 22.302 35.793 1.00 24.89 339 THR A C 1
ATOM 2619 O O . THR A 1 339 ? -24.025 21.637 34.772 1.00 24.89 339 THR A O 1
ATOM 2622 N N . GLN A 1 340 ? -23.797 21.875 36.999 1.00 30.86 340 GLN A N 1
ATOM 2623 C CA . GLN A 1 340 ? -23.447 20.496 37.322 1.00 30.86 340 GLN A CA 1
ATOM 2624 C C . GLN A 1 340 ? -24.627 19.557 37.029 1.00 30.86 340 GLN A C 1
ATOM 2626 O O . GLN A 1 340 ? -25.700 19.726 37.600 1.00 30.86 340 GLN A O 1
ATOM 2631 N N . ASN A 1 341 ? -24.397 18.537 36.204 1.00 26.11 341 ASN A N 1
ATOM 2632 C CA . ASN A 1 341 ? -25.153 17.289 36.224 1.00 26.11 341 ASN A CA 1
ATOM 2633 C C . ASN A 1 341 ? -24.152 16.134 36.132 1.00 26.11 341 AS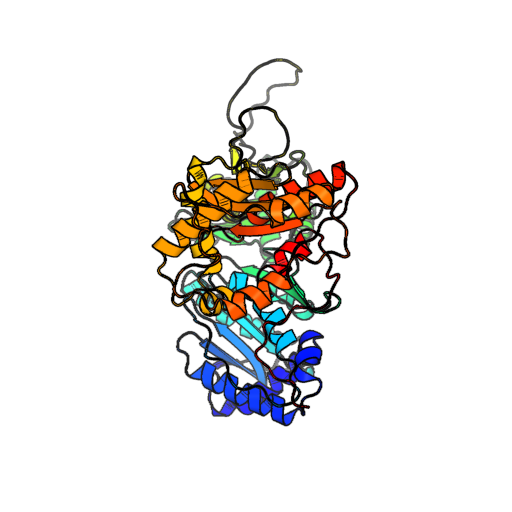N A C 1
ATOM 2635 O O . ASN A 1 341 ? -23.291 16.114 35.253 1.00 26.11 341 ASN A O 1
ATOM 2639 N N . GLY A 1 342 ? -24.240 15.206 37.086 1.00 30.81 342 GLY A N 1
ATOM 2640 C CA . GLY A 1 342 ? -23.431 13.995 37.122 1.00 30.81 342 GLY A CA 1
ATOM 2641 C C . GLY A 1 342 ? -23.770 13.082 35.947 1.00 30.81 342 GLY A C 1
ATOM 2642 O O . GLY A 1 342 ? -24.910 12.658 35.797 1.00 30.81 342 GLY A O 1
ATOM 2643 N N . GLY A 1 343 ? -22.766 12.780 35.131 1.00 24.36 343 GLY A N 1
ATOM 2644 C CA . GLY A 1 343 ? -22.809 11.827 34.027 1.00 24.36 343 GLY A CA 1
ATOM 2645 C C . GLY A 1 343 ? -21.400 11.281 33.810 1.00 24.36 343 GLY A C 1
ATOM 2646 O O . GLY A 1 343 ? -20.423 11.988 34.047 1.00 24.36 343 GLY A O 1
ATOM 2647 N N . ALA A 1 344 ? -21.302 9.998 33.470 1.00 27.42 344 ALA A N 1
ATOM 2648 C CA . ALA A 1 344 ? -20.083 9.194 33.446 1.00 27.42 344 ALA A CA 1
ATOM 2649 C C . ALA A 1 344 ? -18.847 9.889 32.834 1.00 27.42 344 ALA A C 1
ATOM 2651 O O . ALA A 1 344 ? -18.938 10.612 31.845 1.00 27.42 344 ALA A O 1
ATOM 2652 N N . ARG A 1 345 ? -17.670 9.613 33.419 1.00 34.12 345 ARG A N 1
ATOM 2653 C CA . ARG A 1 345 ? -16.344 9.998 32.907 1.00 34.12 345 ARG A CA 1
ATOM 2654 C C . ARG A 1 345 ? -16.195 9.578 31.433 1.00 34.12 345 ARG A C 1
ATOM 2656 O O . ARG A 1 345 ? -15.833 8.440 31.178 1.00 34.12 345 ARG A O 1
ATOM 2663 N N . GLN A 1 346 ? -16.425 10.482 30.483 1.00 42.66 346 GLN A N 1
ATOM 2664 C CA . GLN A 1 346 ? -16.045 10.292 29.080 1.00 42.66 346 GLN A CA 1
ATOM 2665 C C . GLN A 1 346 ? -14.787 11.113 28.804 1.00 42.66 346 GLN A C 1
ATOM 2667 O O . GLN A 1 346 ? -14.848 12.327 28.606 1.00 42.66 346 GLN A O 1
ATOM 2672 N N . GLY A 1 347 ? -13.626 10.457 28.826 1.00 49.00 347 GLY A N 1
ATOM 2673 C CA . GLY A 1 347 ? -12.395 11.063 28.330 1.00 49.00 347 GLY A CA 1
ATOM 2674 C C . GLY A 1 347 ? -12.511 11.252 26.818 1.00 49.00 347 GLY A C 1
ATOM 2675 O O . GLY A 1 347 ? -12.691 10.286 26.080 1.00 49.00 347 GLY A O 1
ATOM 2676 N N . ARG A 1 348 ? -12.439 12.493 26.333 1.00 61.56 348 ARG A N 1
ATOM 2677 C CA . ARG A 1 348 ? -12.441 12.773 24.893 1.00 61.56 348 ARG A CA 1
ATOM 2678 C C . ARG A 1 348 ? -11.042 12.479 24.346 1.00 61.56 348 ARG A C 1
ATOM 2680 O O . ARG A 1 348 ? -10.118 13.262 24.539 1.00 61.56 348 ARG A O 1
ATOM 2687 N N . TRP A 1 349 ? -10.881 11.339 23.677 1.00 71.75 349 TRP A N 1
ATOM 2688 C CA . TRP A 1 349 ? -9.619 10.951 23.042 1.00 71.75 349 TRP A CA 1
ATOM 2689 C C . TRP A 1 349 ? -9.401 11.752 21.759 1.00 71.75 349 TRP A C 1
ATOM 2691 O O . TRP A 1 349 ? -10.154 11.613 20.788 1.00 71.75 349 TRP A O 1
ATOM 2701 N N . VAL A 1 350 ? -8.380 12.608 21.767 1.00 70.00 350 VAL A N 1
ATOM 2702 C CA . VAL A 1 350 ? -8.041 13.491 20.650 1.00 70.00 350 VAL A CA 1
ATOM 2703 C C . VAL A 1 350 ? -6.596 13.232 20.251 1.00 70.00 350 VAL A C 1
ATOM 2705 O O . VAL A 1 350 ? -5.693 13.366 21.070 1.00 70.00 350 VAL A O 1
ATOM 2708 N N . TYR A 1 351 ? -6.369 12.893 18.988 1.00 71.06 351 TYR A N 1
ATOM 2709 C CA . TYR A 1 351 ? -5.034 12.928 18.412 1.00 71.06 351 TYR A CA 1
ATOM 2710 C C . TYR A 1 351 ? -4.744 14.326 17.892 1.00 71.06 351 TYR A C 1
ATOM 2712 O O . TYR A 1 351 ? -5.632 15.011 17.374 1.00 71.06 351 TYR A O 1
ATOM 2720 N N . PHE A 1 352 ? -3.491 14.739 17.972 1.00 68.06 352 PHE A N 1
ATOM 2721 C CA . PHE A 1 352 ? -3.050 16.000 17.405 1.00 68.06 352 PHE A CA 1
ATOM 2722 C C . PHE A 1 352 ? -1.774 15.815 16.593 1.00 68.06 352 PHE A C 1
ATOM 2724 O O . PHE A 1 352 ? -0.903 15.013 16.930 1.00 68.06 352 PHE A O 1
ATOM 2731 N N . SER A 1 353 ? -1.685 16.582 15.510 1.00 54.72 353 SER A N 1
ATOM 2732 C CA . SER A 1 353 ? -0.454 16.719 14.748 1.00 54.72 353 SER A CA 1
ATOM 2733 C C . SER A 1 353 ? 0.481 17.656 15.515 1.00 54.72 353 SER A C 1
ATOM 2735 O O . SER A 1 353 ? 0.067 18.774 15.854 1.00 54.72 353 SER A O 1
ATOM 2737 N N . PRO A 1 354 ? 1.745 17.274 15.755 1.00 49.97 354 PRO A N 1
ATOM 2738 C CA . PRO A 1 354 ? 2.758 18.176 16.287 1.00 49.97 354 PRO A CA 1
ATOM 2739 C C . PRO A 1 354 ? 2.949 19.349 15.310 1.00 49.97 354 PRO A C 1
ATOM 2741 O O . PRO A 1 354 ? 3.585 19.208 14.272 1.00 49.97 354 PRO A O 1
ATOM 2744 N N . GLY A 1 355 ? 2.321 20.494 15.586 1.00 44.75 355 GLY A N 1
ATOM 2745 C CA . GLY A 1 355 ? 2.391 21.677 14.717 1.00 44.75 355 GLY A CA 1
ATOM 2746 C C . GLY A 1 355 ? 1.194 22.628 14.791 1.00 44.75 355 GLY A C 1
ATOM 2747 O O . GLY A 1 355 ? 1.331 23.799 14.448 1.00 44.75 355 GLY A O 1
ATOM 2748 N N . ALA A 1 356 ? 0.031 22.185 15.280 1.00 40.69 356 ALA A N 1
ATOM 2749 C CA . ALA A 1 356 ? -1.168 23.025 15.314 1.00 40.69 356 ALA A CA 1
ATOM 2750 C C . ALA A 1 356 ? -1.482 23.566 16.723 1.00 40.69 356 ALA A C 1
ATOM 2752 O O . ALA A 1 356 ? -2.305 23.023 17.454 1.00 40.69 356 ALA A O 1
ATOM 2753 N N . GLY A 1 357 ? -0.832 24.680 17.068 1.00 36.06 357 GLY A N 1
ATOM 2754 C CA . GLY A 1 357 ? -1.349 25.678 18.011 1.00 36.06 357 GLY A CA 1
ATOM 2755 C C . GLY A 1 357 ? -1.273 25.346 19.504 1.00 36.06 357 GLY A C 1
ATOM 2756 O O . GLY A 1 357 ? -2.271 24.952 20.091 1.00 36.06 357 GLY A O 1
ATOM 2757 N N . THR A 1 358 ? -0.110 25.576 20.116 1.00 30.06 358 THR A N 1
ATOM 2758 C CA . THR A 1 358 ? 0.122 26.575 21.185 1.00 30.06 358 THR A CA 1
ATOM 2759 C C . THR A 1 358 ? 1.603 26.554 21.559 1.00 30.06 358 THR A C 1
ATOM 2761 O O . THR A 1 358 ? 2.276 25.530 21.485 1.00 30.06 358 THR A O 1
ATOM 2764 N N . THR A 1 359 ? 2.119 27.731 21.871 1.00 31.88 359 THR A N 1
ATOM 2765 C CA . THR A 1 359 ? 3.523 28.081 22.055 1.00 31.88 359 THR A CA 1
ATOM 2766 C C . THR A 1 359 ? 4.233 27.287 23.155 1.00 31.88 359 THR A C 1
ATOM 2768 O O . THR A 1 359 ? 3.724 27.123 24.255 1.00 31.88 359 THR A O 1
ATOM 2771 N N . SER A 1 360 ? 5.488 26.943 22.849 1.00 34.66 360 SER A N 1
ATOM 2772 C CA . SER A 1 360 ? 6.580 26.649 23.785 1.00 34.66 360 SER A CA 1
ATOM 2773 C C . SER A 1 360 ? 6.468 25.354 24.597 1.00 34.66 360 SER A C 1
ATOM 2775 O O . SER A 1 360 ? 6.113 25.374 25.767 1.00 34.66 360 SER A O 1
ATOM 2777 N N . HIS A 1 361 ? 6.814 24.231 23.962 1.00 26.53 361 HIS A N 1
ATOM 2778 C CA . HIS A 1 361 ? 7.911 23.316 24.345 1.00 26.53 361 HIS A CA 1
ATOM 2779 C C . HIS A 1 361 ? 8.154 22.389 23.143 1.00 26.53 361 HIS A C 1
ATOM 2781 O O . HIS A 1 361 ? 7.921 21.184 23.156 1.00 26.53 361 HIS A O 1
ATOM 2787 N N . SER A 1 362 ? 8.532 23.011 22.027 1.00 31.81 362 SER A N 1
ATOM 2788 C CA . SER A 1 362 ? 8.855 22.330 20.782 1.00 31.81 362 SER A CA 1
ATOM 2789 C C . SER A 1 362 ? 10.034 21.378 20.994 1.00 31.81 362 SER A C 1
ATOM 2791 O O . SER A 1 362 ? 11.184 21.817 20.980 1.00 31.81 362 SER A O 1
ATOM 2793 N N . LEU A 1 363 ? 9.772 20.077 21.104 1.00 33.53 363 LEU A N 1
ATOM 2794 C CA . LEU A 1 363 ? 10.727 19.079 20.629 1.00 33.53 363 LEU A CA 1
ATOM 2795 C C . LEU A 1 363 ? 10.701 19.169 19.103 1.00 33.53 363 LEU A C 1
ATOM 2797 O O . LEU A 1 363 ? 9.907 18.529 18.420 1.00 33.53 363 LEU A O 1
ATOM 2801 N N . ARG A 1 364 ? 11.499 20.110 18.589 1.00 47.41 364 ARG A N 1
ATOM 2802 C CA . ARG A 1 364 ? 11.701 20.348 17.164 1.00 47.41 364 ARG A CA 1
ATOM 2803 C C . ARG A 1 364 ? 12.264 19.064 16.554 1.00 47.41 364 ARG A C 1
ATOM 2805 O O . ARG A 1 364 ? 13.452 18.801 16.700 1.00 47.41 364 ARG A O 1
ATOM 2812 N N . ILE A 1 365 ? 11.414 18.284 15.879 1.00 63.59 365 ILE A N 1
ATOM 2813 C CA . ILE A 1 365 ? 11.862 17.138 15.073 1.00 63.59 365 ILE A CA 1
ATOM 2814 C C . ILE A 1 365 ? 12.864 17.629 14.027 1.00 63.59 365 ILE A C 1
ATOM 2816 O O . ILE A 1 365 ? 13.803 16.913 13.740 1.00 63.59 365 ILE A O 1
ATOM 2820 N N . ILE A 1 366 ? 12.722 18.853 13.507 1.00 71.56 366 ILE A N 1
ATOM 2821 C CA . ILE A 1 366 ? 13.639 19.450 12.530 1.00 71.56 366 ILE A CA 1
ATOM 2822 C C . ILE A 1 366 ? 14.408 20.619 13.163 1.00 71.56 366 ILE A C 1
ATOM 2824 O O . ILE A 1 366 ? 13.798 21.569 13.658 1.00 71.56 366 ILE A O 1
ATOM 2828 N N . SER A 1 367 ? 15.739 20.576 13.140 1.00 75.38 367 SER A N 1
ATOM 2829 C CA . SER A 1 367 ? 16.606 21.654 13.636 1.00 75.38 367 SER A CA 1
ATOM 2830 C C . SER A 1 367 ? 17.741 21.953 12.656 1.00 75.38 367 SER A C 1
ATOM 2832 O O . SER A 1 367 ? 18.095 21.073 11.869 1.00 75.38 367 SER A O 1
ATOM 2834 N N . PRO A 1 368 ? 18.357 23.149 12.706 1.00 78.56 368 PRO A N 1
ATOM 2835 C CA . PRO A 1 368 ? 19.623 23.374 12.021 1.00 78.56 368 PRO A CA 1
ATOM 2836 C C . PRO A 1 368 ? 20.656 22.342 12.488 1.00 78.56 368 PRO A C 1
ATOM 2838 O O . PRO A 1 368 ? 20.646 21.946 13.660 1.00 78.56 368 PRO A O 1
ATOM 2841 N N . ALA A 1 369 ? 21.507 21.892 11.572 1.00 84.44 369 ALA A N 1
ATOM 2842 C CA . ALA A 1 369 ? 22.655 21.065 11.920 1.00 84.44 369 ALA A CA 1
ATOM 2843 C C . ALA A 1 369 ? 23.708 21.897 12.667 1.00 84.44 369 ALA A C 1
ATOM 2845 O O . ALA A 1 369 ? 23.830 23.102 12.440 1.00 84.44 369 ALA A O 1
ATOM 2846 N N . THR A 1 370 ? 24.497 21.252 13.518 1.00 87.00 370 THR A N 1
ATOM 2847 C CA . THR A 1 370 ? 25.721 21.795 14.114 1.00 87.00 370 THR A CA 1
ATOM 2848 C C . THR A 1 370 ? 26.928 20.948 13.689 1.00 87.00 370 THR A C 1
ATOM 2850 O O . THR A 1 370 ? 26.754 19.829 13.200 1.00 87.00 370 THR A O 1
ATOM 2853 N N . PRO A 1 371 ? 28.172 21.434 13.840 1.00 86.44 371 PRO A N 1
ATOM 2854 C CA . PRO A 1 371 ? 29.361 20.658 13.481 1.00 86.44 371 PRO A CA 1
ATOM 2855 C C . PRO A 1 371 ? 29.473 19.295 14.177 1.00 86.44 371 PRO A C 1
ATOM 2857 O O . PRO A 1 371 ? 30.058 18.364 13.620 1.00 86.44 371 PRO A O 1
ATOM 2860 N N . GLU A 1 372 ? 28.892 19.159 15.370 1.00 90.44 372 GLU A N 1
ATOM 2861 C CA . GLU A 1 372 ? 28.830 17.908 16.128 1.00 90.44 372 GLU A CA 1
ATOM 2862 C C . GLU A 1 372 ? 27.980 16.832 15.429 1.00 90.44 372 GLU A C 1
ATOM 2864 O O . GLU A 1 372 ? 28.194 15.643 15.657 1.00 90.44 372 GLU A O 1
ATOM 2869 N N . ASP A 1 373 ? 27.068 17.225 14.535 1.00 91.19 373 ASP A N 1
ATOM 2870 C CA . ASP A 1 373 ? 26.169 16.312 13.824 1.00 91.19 373 ASP A CA 1
ATOM 2871 C C . ASP A 1 373 ? 26.812 15.609 12.631 1.00 91.19 373 ASP A C 1
ATOM 2873 O O . ASP A 1 373 ? 26.279 14.616 12.135 1.00 91.19 373 ASP A O 1
ATOM 2877 N N . PHE A 1 374 ? 27.923 16.130 12.106 1.00 92.88 374 PHE A N 1
ATOM 2878 C CA . PHE A 1 374 ? 28.403 15.745 10.777 1.00 92.88 374 PHE A CA 1
ATOM 2879 C C . PHE A 1 374 ? 28.734 14.260 10.656 1.00 92.88 374 PHE A C 1
ATOM 2881 O O . PHE A 1 374 ? 28.489 13.669 9.604 1.00 92.88 374 PHE A O 1
ATOM 2888 N N . SER A 1 375 ? 29.258 13.648 11.719 1.00 92.31 375 SER A N 1
ATOM 2889 C CA . SER A 1 375 ? 29.549 12.212 11.746 1.00 92.31 375 SER A CA 1
ATOM 2890 C C . SER A 1 375 ? 28.273 11.375 11.640 1.00 92.31 375 SER A C 1
ATOM 2892 O O . SER A 1 375 ? 28.223 10.403 10.886 1.00 92.31 375 SER A O 1
ATOM 2894 N N . GLU A 1 376 ? 27.211 11.771 12.341 1.00 92.88 376 GLU A N 1
ATOM 2895 C CA . GLU A 1 376 ? 25.937 11.063 12.318 1.00 92.88 376 GLU A CA 1
ATOM 2896 C C . GLU A 1 376 ? 25.171 11.315 11.010 1.00 92.88 376 GLU A C 1
ATOM 2898 O O . GLU A 1 376 ? 24.615 10.373 10.443 1.00 92.88 376 GLU A O 1
ATOM 2903 N N . ILE A 1 377 ? 25.234 12.534 10.457 1.00 93.62 377 ILE A N 1
ATOM 2904 C CA . ILE A 1 377 ? 24.723 12.846 9.113 1.00 93.62 377 ILE A CA 1
ATOM 2905 C C . ILE A 1 377 ? 25.427 11.987 8.058 1.00 93.62 377 ILE A C 1
ATOM 2907 O O . ILE A 1 377 ? 24.756 11.408 7.204 1.00 93.62 377 ILE A O 1
ATOM 2911 N N . ALA A 1 378 ? 26.760 11.878 8.106 1.00 92.19 378 ALA A N 1
ATOM 2912 C CA . ALA A 1 378 ? 27.530 11.075 7.157 1.00 92.19 378 ALA A CA 1
ATOM 2913 C C . ALA A 1 378 ? 27.100 9.602 7.186 1.00 92.19 378 ALA A C 1
ATOM 2915 O O . ALA A 1 378 ? 26.782 9.036 6.138 1.00 92.19 378 ALA A O 1
ATOM 2916 N N . ARG A 1 379 ? 26.960 9.035 8.391 1.00 91.75 379 ARG A N 1
ATOM 2917 C CA . ARG A 1 379 ? 26.474 7.666 8.596 1.00 91.75 379 ARG A CA 1
ATOM 2918 C C . ARG A 1 379 ? 25.068 7.458 8.024 1.00 91.75 379 ARG A C 1
ATOM 2920 O O . ARG A 1 379 ? 24.848 6.499 7.288 1.00 91.75 379 ARG A O 1
ATOM 2927 N N . VAL A 1 380 ? 24.114 8.335 8.355 1.00 91.88 380 VAL A N 1
ATOM 2928 C CA . VAL A 1 380 ? 22.722 8.249 7.863 1.00 91.88 380 VAL A CA 1
ATOM 2929 C C . VAL A 1 380 ? 22.677 8.378 6.343 1.00 91.88 380 VAL A C 1
ATOM 2931 O O . VAL A 1 380 ? 21.982 7.614 5.675 1.00 91.88 380 VAL A O 1
ATOM 2934 N N . ARG A 1 381 ? 23.464 9.302 5.782 1.00 91.12 381 ARG A N 1
ATOM 2935 C CA . ARG A 1 381 ? 23.592 9.500 4.338 1.00 91.12 381 ARG A CA 1
ATOM 2936 C C . ARG A 1 381 ? 24.088 8.238 3.649 1.00 91.12 381 ARG A C 1
ATOM 2938 O O . ARG A 1 381 ? 23.464 7.799 2.687 1.00 91.12 381 ARG A O 1
ATOM 2945 N N . ARG A 1 382 ? 25.182 7.642 4.128 1.00 89.69 382 ARG A N 1
ATOM 2946 C CA . ARG A 1 382 ? 25.697 6.398 3.554 1.00 89.69 382 ARG A CA 1
ATOM 2947 C C . ARG A 1 382 ? 24.648 5.295 3.633 1.00 89.69 382 ARG A C 1
ATOM 2949 O O . ARG A 1 382 ? 24.303 4.754 2.598 1.00 89.69 382 ARG A O 1
ATOM 2956 N N . GLN A 1 383 ? 24.045 5.055 4.797 1.00 88.00 383 GLN A N 1
ATOM 2957 C CA . GLN A 1 383 ? 23.019 4.014 4.957 1.00 88.00 383 GLN A CA 1
ATOM 2958 C C . GLN A 1 383 ? 21.801 4.203 4.041 1.00 88.00 383 GLN A C 1
ATOM 2960 O O . GLN A 1 383 ? 21.234 3.222 3.563 1.00 88.00 383 GLN A O 1
ATOM 2965 N N . ALA A 1 384 ? 21.397 5.448 3.783 1.00 83.19 384 ALA A N 1
ATOM 2966 C CA . ALA A 1 384 ? 20.285 5.742 2.888 1.00 83.19 384 ALA A CA 1
ATOM 2967 C C . ALA A 1 384 ? 20.642 5.570 1.400 1.00 83.19 384 ALA A C 1
ATOM 2969 O O . ALA A 1 384 ? 19.784 5.164 0.618 1.00 83.19 384 ALA A O 1
ATOM 2970 N N . PHE A 1 385 ? 21.881 5.874 0.995 1.00 81.56 385 PHE A N 1
ATOM 2971 C CA . PHE A 1 385 ? 22.294 5.846 -0.414 1.00 81.56 385 PHE A CA 1
ATOM 2972 C C . PHE A 1 385 ? 23.026 4.569 -0.840 1.00 81.56 385 PHE A C 1
ATOM 2974 O O . PHE A 1 385 ? 22.951 4.225 -2.014 1.00 81.56 385 PHE A O 1
ATOM 2981 N N . GLU A 1 386 ? 23.698 3.860 0.065 1.00 82.06 386 GLU A N 1
ATOM 2982 C CA . GLU A 1 386 ? 24.503 2.654 -0.195 1.00 82.06 386 GLU A CA 1
ATOM 2983 C C . GLU A 1 386 ? 23.748 1.541 -0.948 1.00 82.06 386 GLU A C 1
ATOM 2985 O O . GLU A 1 386 ? 24.325 0.950 -1.863 1.00 82.06 386 GLU A O 1
ATOM 2990 N N . PRO A 1 387 ? 22.446 1.298 -0.697 1.00 76.62 387 PRO A N 1
ATOM 2991 C CA . PRO A 1 387 ? 21.671 0.341 -1.490 1.00 76.62 387 PRO A CA 1
ATOM 2992 C C . PRO A 1 387 ? 21.391 0.778 -2.938 1.00 76.62 387 PRO A C 1
ATOM 2994 O O . PRO A 1 387 ? 20.963 -0.043 -3.744 1.00 76.62 387 PRO A O 1
ATOM 2997 N N . SER A 1 388 ? 21.570 2.059 -3.281 1.00 71.06 388 SER A N 1
ATOM 2998 C CA . SER A 1 388 ? 21.248 2.571 -4.616 1.00 71.06 388 SER A CA 1
ATOM 2999 C C . SER A 1 388 ? 22.308 2.190 -5.649 1.00 71.06 388 SER A C 1
ATOM 3001 O O . SER A 1 388 ? 23.508 2.235 -5.372 1.00 71.06 388 SER A O 1
ATOM 3003 N N . LEU A 1 389 ? 21.867 1.910 -6.880 1.00 70.19 389 LEU A N 1
ATOM 3004 C CA . LEU A 1 389 ? 22.761 1.588 -7.995 1.00 70.19 389 LEU A CA 1
ATOM 3005 C C . LEU A 1 389 ? 23.806 2.690 -8.226 1.00 70.19 389 LEU A C 1
ATOM 3007 O O . LEU A 1 389 ? 24.982 2.393 -8.385 1.00 70.19 389 LEU A O 1
ATOM 3011 N N . VAL A 1 390 ? 23.402 3.963 -8.148 1.00 70.38 390 VAL A N 1
ATOM 3012 C CA . VAL A 1 390 ? 24.318 5.109 -8.287 1.00 70.38 390 VAL A CA 1
ATOM 3013 C C . VAL A 1 390 ? 25.442 5.048 -7.252 1.00 70.38 390 VAL A C 1
ATOM 3015 O O . VAL A 1 390 ? 26.605 5.244 -7.596 1.00 70.38 390 VAL A O 1
ATOM 3018 N N . HIS A 1 391 ? 25.126 4.754 -5.988 1.00 80.75 391 HIS A N 1
ATOM 3019 C CA . HIS A 1 391 ? 26.148 4.660 -4.951 1.00 80.75 391 HIS A CA 1
ATOM 3020 C C . HIS A 1 391 ? 27.060 3.449 -5.156 1.00 80.75 391 HIS A C 1
ATOM 3022 O O . HIS A 1 391 ? 28.274 3.588 -5.058 1.00 80.75 391 HIS A O 1
ATOM 3028 N N . GLN A 1 392 ? 26.500 2.283 -5.483 1.00 80.44 392 GLN A N 1
ATOM 3029 C CA . GLN A 1 392 ? 27.285 1.067 -5.721 1.00 80.44 392 GLN A CA 1
ATOM 3030 C C . GLN A 1 392 ? 28.225 1.220 -6.919 1.00 80.44 392 GLN A C 1
ATOM 3032 O O . GLN A 1 392 ? 29.382 0.812 -6.849 1.00 80.44 392 GLN A O 1
ATOM 3037 N N . THR A 1 393 ? 27.767 1.857 -7.997 1.00 73.44 393 THR A N 1
ATOM 3038 C CA . THR A 1 393 ? 28.589 2.113 -9.182 1.00 73.44 393 THR A CA 1
ATOM 3039 C C . THR A 1 393 ? 29.704 3.110 -8.893 1.00 73.44 393 THR A C 1
ATOM 3041 O O . THR A 1 393 ? 30.839 2.871 -9.288 1.00 73.44 393 THR A O 1
ATOM 3044 N N . LEU A 1 394 ? 29.411 4.219 -8.210 1.00 79.44 394 LEU A N 1
ATOM 3045 C CA . LEU A 1 394 ? 30.400 5.281 -8.010 1.00 79.44 394 LEU A CA 1
ATOM 3046 C C . LEU A 1 394 ? 31.349 5.015 -6.842 1.00 79.44 394 LEU A C 1
ATOM 3048 O O . LEU A 1 394 ? 32.519 5.378 -6.919 1.00 79.44 394 LEU A O 1
ATOM 3052 N N . PHE A 1 395 ? 30.852 4.410 -5.766 1.00 85.81 395 PHE A N 1
ATOM 3053 C CA . PHE A 1 395 ? 31.543 4.318 -4.479 1.00 85.81 395 PHE A CA 1
ATOM 3054 C C . PHE A 1 395 ? 31.626 2.886 -3.931 1.00 85.81 395 PHE A C 1
ATOM 3056 O O . PHE A 1 395 ? 32.175 2.686 -2.852 1.00 85.81 395 PHE A O 1
ATOM 3063 N N . GLY A 1 396 ? 31.143 1.867 -4.650 1.00 85.25 396 GLY A N 1
ATOM 3064 C CA . GLY A 1 396 ? 31.089 0.486 -4.148 1.00 85.25 396 GLY A CA 1
ATOM 3065 C C . GLY A 1 396 ? 32.447 -0.178 -3.885 1.00 85.25 396 GLY A C 1
ATOM 3066 O O . GLY A 1 396 ? 32.492 -1.225 -3.247 1.00 85.25 396 GLY A O 1
ATOM 3067 N N . LYS A 1 397 ? 33.556 0.414 -4.350 1.00 88.50 397 LYS A N 1
ATOM 3068 C CA . LYS A 1 397 ? 34.930 -0.035 -4.045 1.00 88.50 397 LYS A CA 1
ATOM 3069 C C . LYS A 1 397 ? 35.612 0.813 -2.964 1.00 88.50 397 LYS A C 1
ATOM 3071 O O . LYS A 1 397 ? 36.812 0.657 -2.741 1.00 88.50 397 LYS A O 1
ATOM 3076 N N . THR A 1 398 ? 34.886 1.740 -2.343 1.00 90.12 398 THR A N 1
ATOM 3077 C CA . THR A 1 398 ? 35.406 2.589 -1.266 1.00 90.12 398 THR A CA 1
ATOM 3078 C C . THR A 1 398 ? 35.231 1.918 0.092 1.00 90.12 398 THR A C 1
ATOM 3080 O O . THR A 1 398 ? 34.311 1.123 0.282 1.00 90.12 398 THR A O 1
ATOM 3083 N N . ASP A 1 399 ? 36.110 2.236 1.042 1.00 91.38 399 ASP A N 1
ATOM 3084 C CA . ASP A 1 399 ? 35.912 1.830 2.431 1.00 91.38 399 ASP A CA 1
ATOM 3085 C C . ASP A 1 399 ? 34.792 2.681 3.081 1.00 91.38 399 ASP A C 1
ATOM 3087 O O . ASP A 1 399 ? 34.819 3.913 2.955 1.00 91.38 399 ASP A O 1
ATOM 3091 N N . PRO A 1 400 ? 33.801 2.074 3.767 1.00 87.50 400 PRO A N 1
ATOM 3092 C CA . PRO A 1 400 ? 32.682 2.808 4.360 1.00 87.50 400 PRO A CA 1
ATOM 3093 C C . PRO A 1 400 ? 33.079 3.867 5.397 1.00 87.50 400 PRO A C 1
ATOM 3095 O O . PRO A 1 400 ? 32.448 4.925 5.458 1.00 87.50 400 PRO A O 1
ATOM 3098 N N . GLU A 1 401 ? 34.108 3.617 6.212 1.00 89.31 401 GLU A N 1
ATOM 3099 C CA . GLU A 1 401 ? 34.571 4.588 7.208 1.00 89.31 401 GLU A CA 1
ATOM 3100 C C . GLU A 1 401 ? 35.309 5.746 6.530 1.00 89.31 401 GLU A C 1
ATOM 3102 O O . GLU A 1 401 ? 35.160 6.906 6.928 1.00 89.31 401 GLU A O 1
ATOM 3107 N N . ASP A 1 402 ? 36.077 5.456 5.480 1.00 88.94 402 ASP A N 1
ATOM 3108 C CA . ASP A 1 402 ? 36.733 6.471 4.653 1.00 88.94 402 ASP A CA 1
ATOM 3109 C C . ASP A 1 402 ? 35.704 7.348 3.920 1.00 88.94 402 ASP A C 1
ATOM 3111 O O . ASP A 1 402 ? 35.868 8.573 3.855 1.00 88.94 402 ASP A O 1
ATOM 3115 N N . PHE A 1 403 ? 34.611 6.751 3.430 1.00 88.75 403 PHE A N 1
ATOM 3116 C CA . PHE A 1 403 ? 33.484 7.459 2.817 1.00 88.75 403 PHE A CA 1
ATOM 3117 C C . PHE A 1 403 ? 32.760 8.382 3.799 1.00 88.75 403 PHE A C 1
ATOM 3119 O O . PHE A 1 403 ? 32.445 9.531 3.455 1.00 88.75 403 PHE A O 1
ATOM 3126 N N . ASP A 1 404 ? 32.538 7.924 5.031 1.00 91.81 404 ASP A N 1
ATOM 3127 C CA . ASP A 1 404 ? 31.936 8.747 6.079 1.00 91.81 404 ASP A CA 1
ATOM 3128 C C . ASP A 1 404 ? 32.856 9.931 6.429 1.00 91.81 404 ASP A C 1
ATOM 3130 O O . ASP A 1 404 ? 32.399 11.078 6.447 1.00 91.81 404 ASP A O 1
ATOM 3134 N N . ARG A 1 405 ? 34.171 9.706 6.598 1.00 88.94 405 ARG A N 1
ATOM 3135 C CA . ARG A 1 405 ? 35.143 10.792 6.855 1.00 88.94 405 ARG A CA 1
ATOM 3136 C C . ARG A 1 405 ? 35.202 11.807 5.716 1.00 88.94 405 ARG A C 1
ATOM 3138 O O . ARG A 1 405 ? 35.206 13.011 5.973 1.00 88.94 405 ARG A O 1
ATOM 3145 N N . TRP A 1 406 ? 35.192 11.349 4.466 1.00 87.12 406 TRP A N 1
ATOM 3146 C CA . TRP A 1 406 ? 35.137 12.236 3.302 1.00 87.12 406 TRP A CA 1
ATOM 3147 C C . TRP A 1 406 ? 33.843 13.050 3.248 1.00 87.12 406 TRP A C 1
ATOM 3149 O O . TRP A 1 406 ? 33.872 14.251 2.968 1.00 87.12 406 TRP A O 1
ATOM 3159 N N . THR A 1 407 ? 32.708 12.434 3.582 1.00 87.75 407 THR A N 1
ATOM 3160 C CA . THR A 1 407 ? 31.422 13.132 3.680 1.00 87.75 407 THR A CA 1
ATOM 3161 C C . THR A 1 407 ? 31.458 14.214 4.764 1.00 87.75 407 THR A C 1
ATOM 3163 O O . THR A 1 407 ? 31.008 15.330 4.507 1.00 87.75 407 THR A O 1
ATOM 3166 N N . VAL A 1 408 ? 32.054 13.940 5.932 1.00 88.94 408 VAL A N 1
ATOM 3167 C CA . VAL A 1 408 ? 32.248 14.939 7.002 1.00 88.94 408 VAL A CA 1
ATOM 3168 C C . VAL A 1 408 ? 33.072 16.130 6.511 1.00 88.94 408 VAL A C 1
ATOM 3170 O O . VAL A 1 408 ? 32.662 17.270 6.720 1.00 88.94 408 VAL A O 1
ATOM 3173 N N . THR A 1 409 ? 34.188 15.904 5.808 1.00 84.88 409 THR A N 1
ATOM 3174 C CA . THR A 1 409 ? 35.001 16.999 5.242 1.00 84.88 409 THR A CA 1
ATOM 3175 C C . THR A 1 409 ? 34.193 17.870 4.277 1.00 84.88 409 THR A C 1
ATOM 3177 O O . THR A 1 409 ? 34.314 19.096 4.287 1.00 84.88 409 THR A O 1
ATOM 3180 N N . ARG A 1 410 ? 33.316 17.263 3.467 1.00 82.69 410 ARG A N 1
ATOM 3181 C CA . ARG A 1 410 ? 32.434 18.010 2.557 1.00 82.69 410 ARG A CA 1
ATOM 3182 C C . ARG A 1 410 ? 31.351 18.793 3.295 1.00 82.69 410 ARG A C 1
ATOM 3184 O O . ARG A 1 410 ? 31.101 19.937 2.922 1.00 82.69 410 ARG A O 1
ATOM 3191 N N . LEU A 1 411 ? 30.744 18.217 4.334 1.00 83.25 411 LEU A N 1
ATOM 3192 C CA . LEU A 1 411 ? 29.777 18.913 5.188 1.00 83.25 411 LEU A CA 1
ATOM 3193 C C . LEU A 1 411 ? 30.422 20.109 5.895 1.00 83.25 411 LEU A C 1
ATOM 3195 O O . LEU A 1 411 ? 29.837 21.182 5.900 1.00 83.25 411 LEU A O 1
ATOM 3199 N N . GLN A 1 412 ? 31.654 19.970 6.395 1.00 83.38 412 GLN A N 1
ATOM 3200 C CA . GLN A 1 412 ? 32.401 21.075 7.008 1.00 83.38 412 GLN A CA 1
ATOM 3201 C C . GLN A 1 412 ? 32.616 22.243 6.043 1.00 83.38 412 GLN A C 1
ATOM 3203 O O . GLN A 1 412 ? 32.383 23.387 6.423 1.00 83.38 412 GLN A O 1
ATOM 3208 N N . LYS A 1 413 ? 33.025 21.965 4.797 1.00 75.81 413 LYS A N 1
ATOM 3209 C CA . LYS A 1 413 ? 33.167 23.004 3.765 1.00 75.81 413 LYS A CA 1
ATOM 3210 C C . LYS A 1 413 ? 31.817 23.657 3.459 1.00 75.81 413 LYS A C 1
ATOM 3212 O O . LYS A 1 413 ? 31.720 24.876 3.424 1.00 75.81 413 LYS A O 1
ATOM 3217 N N . SER A 1 414 ? 30.788 22.836 3.258 1.00 71.44 414 SER A N 1
ATOM 3218 C CA . SER A 1 414 ? 29.429 23.280 2.945 1.00 71.44 414 SER A CA 1
ATOM 3219 C C . SER A 1 414 ? 28.857 24.193 4.035 1.00 71.44 414 SER A C 1
ATOM 3221 O O . SER A 1 414 ? 28.315 25.253 3.756 1.00 71.44 414 SER A O 1
ATOM 3223 N N . PHE A 1 415 ? 29.064 23.839 5.299 1.00 78.62 415 PHE A N 1
ATOM 3224 C CA . PHE A 1 415 ? 28.555 24.592 6.441 1.00 78.62 415 PHE A CA 1
ATOM 3225 C C . PHE A 1 415 ? 29.236 25.958 6.642 1.00 78.62 415 PHE A C 1
ATOM 3227 O O . PHE A 1 415 ? 28.706 26.812 7.346 1.00 78.62 415 PHE A O 1
ATOM 3234 N N . GLN A 1 416 ? 30.415 26.175 6.047 1.00 73.94 416 GLN A N 1
ATOM 3235 C CA . GLN A 1 416 ? 31.092 27.478 6.050 1.00 73.94 416 GLN A CA 1
ATOM 3236 C C . GLN A 1 416 ? 30.550 28.426 4.972 1.00 73.94 416 GLN A C 1
ATOM 3238 O O . GLN A 1 416 ? 30.805 29.629 5.046 1.00 73.94 416 GLN A O 1
ATOM 3243 N N . ALA A 1 417 ? 29.820 27.908 3.981 1.00 75.00 417 ALA A N 1
ATOM 3244 C CA . ALA A 1 417 ? 29.264 28.710 2.906 1.00 75.00 417 ALA A CA 1
ATOM 3245 C C . ALA A 1 417 ? 27.999 29.447 3.395 1.00 75.00 417 ALA A C 1
ATOM 3247 O O . ALA A 1 417 ? 27.039 28.801 3.820 1.00 75.00 417 ALA A O 1
ATOM 3248 N N . PRO A 1 418 ? 27.946 30.792 3.320 1.00 73.75 418 PRO A N 1
ATOM 3249 C CA . PRO A 1 418 ? 26.840 31.578 3.881 1.00 73.75 418 PRO A CA 1
ATOM 3250 C C . PRO A 1 418 ? 25.507 31.368 3.149 1.00 73.75 418 PRO A C 1
ATOM 3252 O O . PRO A 1 418 ? 24.454 31.694 3.685 1.00 73.75 418 PRO A O 1
ATOM 3255 N N . HIS A 1 419 ? 25.552 30.816 1.936 1.00 80.69 419 HIS A N 1
ATOM 3256 C CA . HIS A 1 419 ? 24.392 30.510 1.108 1.00 80.69 419 HIS A CA 1
ATOM 3257 C C . HIS A 1 419 ? 23.951 29.042 1.234 1.00 80.69 419 HIS A C 1
ATOM 3259 O O . HIS A 1 419 ? 23.229 28.550 0.377 1.00 80.69 419 HIS A O 1
ATOM 3265 N N . GLN A 1 420 ? 24.390 28.308 2.262 1.00 83.31 420 GLN A N 1
ATOM 3266 C CA . GLN A 1 420 ? 23.990 26.916 2.463 1.00 83.31 420 GLN A CA 1
ATOM 3267 C C . GLN A 1 420 ? 23.323 26.714 3.818 1.00 83.31 420 GLN A C 1
ATOM 3269 O O . GLN A 1 420 ? 23.827 27.128 4.859 1.00 83.31 420 GLN A O 1
ATOM 3274 N N . ALA A 1 421 ? 22.188 26.021 3.806 1.00 83.69 421 ALA A N 1
ATOM 3275 C CA . ALA A 1 421 ? 21.457 25.648 5.005 1.00 83.69 421 ALA A CA 1
ATOM 3276 C C . ALA A 1 421 ? 21.370 24.127 5.115 1.00 83.69 421 ALA A C 1
ATOM 3278 O O . ALA A 1 421 ? 20.862 23.448 4.223 1.00 83.69 421 ALA A O 1
ATOM 3279 N N . THR A 1 422 ? 21.841 23.586 6.237 1.00 86.25 422 THR A N 1
ATOM 3280 C CA . THR A 1 422 ? 21.724 22.156 6.544 1.00 86.25 422 THR A CA 1
ATOM 3281 C C . THR A 1 422 ? 20.782 21.960 7.721 1.00 86.25 422 THR A C 1
ATOM 3283 O O . THR A 1 422 ? 20.977 22.539 8.790 1.00 86.25 422 THR A O 1
ATOM 3286 N N . TRP A 1 423 ? 19.774 21.117 7.522 1.00 85.62 423 TRP A N 1
ATOM 3287 C CA . TRP A 1 423 ? 18.756 20.777 8.508 1.00 85.62 423 TRP A CA 1
ATOM 3288 C C . TRP A 1 423 ? 18.763 19.283 8.783 1.00 85.62 423 TRP A C 1
ATOM 3290 O O . TRP A 1 423 ? 18.959 18.476 7.875 1.00 85.62 423 TRP A O 1
ATOM 3300 N N . VAL A 1 424 ? 18.525 18.915 10.037 1.00 89.31 424 VAL A N 1
ATOM 3301 C CA . VAL A 1 424 ? 18.496 17.528 10.502 1.00 89.31 424 VAL A CA 1
ATOM 3302 C C . VAL A 1 424 ? 17.169 17.210 11.156 1.00 89.31 424 VAL A C 1
ATOM 3304 O O . VAL A 1 424 ? 16.576 18.050 11.833 1.00 89.31 424 VAL A O 1
ATOM 3307 N N . ALA A 1 425 ? 16.725 15.974 10.956 1.00 85.12 425 ALA A N 1
ATOM 3308 C CA . ALA A 1 425 ? 15.595 15.396 11.650 1.00 85.12 425 ALA A CA 1
ATOM 3309 C C . ALA A 1 425 ? 16.080 14.572 12.842 1.00 85.12 425 ALA A C 1
ATOM 3311 O O . ALA A 1 425 ? 16.901 13.671 12.660 1.00 85.12 425 ALA A O 1
ATOM 3312 N N . ARG A 1 426 ? 15.566 14.851 14.042 1.00 84.44 426 ARG A N 1
ATOM 3313 C CA . ARG A 1 426 ? 15.921 14.162 15.281 1.00 84.44 426 ARG A CA 1
ATOM 3314 C C . ARG A 1 426 ? 14.733 13.455 15.897 1.00 84.44 426 ARG A C 1
ATOM 3316 O O . ARG A 1 426 ? 13.711 14.077 16.180 1.00 84.44 426 ARG A O 1
ATOM 3323 N N . LEU A 1 427 ? 14.918 12.173 16.177 1.00 72.81 427 LEU A N 1
ATOM 3324 C CA . LEU A 1 427 ? 14.000 11.369 16.974 1.00 72.81 427 LEU A CA 1
ATOM 3325 C C . LEU A 1 427 ? 14.787 10.743 18.119 1.00 72.81 427 LEU A C 1
ATOM 3327 O O . LEU A 1 427 ? 15.831 10.135 17.895 1.00 72.81 427 LEU A O 1
ATOM 3331 N N . GLU A 1 428 ? 14.314 10.948 19.350 1.00 74.69 428 GLU A N 1
ATOM 3332 C CA . GLU A 1 428 ? 14.948 10.412 20.568 1.00 74.69 428 GLU A CA 1
ATOM 3333 C C . GLU A 1 428 ? 16.449 10.756 20.681 1.00 74.69 428 GLU A C 1
ATOM 3335 O O . GLU A 1 428 ? 17.265 9.959 21.137 1.00 74.69 428 GLU A O 1
ATOM 3340 N N . GLY A 1 429 ? 16.828 11.955 20.223 1.00 74.00 429 GLY A N 1
ATOM 3341 C CA . GLY A 1 429 ? 18.212 12.438 20.244 1.00 74.00 429 GLY A CA 1
ATOM 3342 C C . GLY A 1 429 ? 19.108 11.920 19.114 1.00 74.00 429 GLY A C 1
ATOM 3343 O O . GLY A 1 429 ? 20.250 12.357 19.035 1.00 74.00 429 GLY A O 1
ATOM 3344 N N . LYS A 1 430 ? 18.610 11.053 18.223 1.00 84.38 430 LYS A N 1
ATOM 3345 C CA . LYS A 1 430 ? 19.352 10.530 17.063 1.00 84.38 430 LYS A CA 1
ATOM 3346 C C . LYS A 1 430 ? 18.974 11.263 15.790 1.00 84.38 430 LYS A C 1
ATOM 3348 O O . LYS A 1 430 ? 17.797 11.564 15.586 1.00 84.38 430 LYS A O 1
ATOM 3353 N N . ILE A 1 431 ? 19.940 11.488 14.908 1.00 90.44 431 ILE A N 1
ATOM 3354 C CA . ILE A 1 431 ? 19.668 11.978 13.557 1.00 90.44 431 ILE A CA 1
ATOM 3355 C C . ILE A 1 431 ? 19.112 10.827 12.726 1.00 90.44 431 ILE A C 1
ATOM 3357 O O . ILE A 1 431 ? 19.746 9.786 12.566 1.00 90.44 431 ILE A O 1
ATOM 3361 N N . VAL A 1 432 ? 17.918 11.037 12.182 1.00 89.25 432 VAL A N 1
ATOM 3362 C CA . VAL A 1 432 ? 17.198 10.063 11.346 1.00 89.25 432 VAL A CA 1
ATOM 3363 C C . VAL A 1 432 ? 16.988 10.560 9.915 1.00 89.25 432 VAL A C 1
ATOM 3365 O O . VAL A 1 432 ? 16.466 9.841 9.071 1.00 89.25 432 VAL A O 1
ATOM 3368 N N . GLY A 1 433 ? 17.400 11.788 9.609 1.00 89.50 433 GLY A N 1
ATOM 3369 C CA . GLY A 1 433 ? 17.349 12.349 8.265 1.00 89.50 433 GLY A CA 1
ATOM 3370 C C . GLY A 1 433 ? 18.033 13.706 8.198 1.00 89.50 433 GLY A C 1
ATOM 3371 O O . GLY A 1 433 ? 18.244 14.348 9.227 1.00 89.50 433 GLY A O 1
ATOM 3372 N N . PHE A 1 434 ? 18.377 14.147 6.993 1.00 92.62 434 PHE A N 1
ATOM 3373 C CA . PHE A 1 434 ? 18.919 15.483 6.773 1.00 92.62 434 PHE A CA 1
ATOM 3374 C C . PHE A 1 434 ? 18.546 16.026 5.390 1.00 92.62 434 PHE A C 1
ATOM 3376 O O . PHE A 1 434 ? 18.277 15.269 4.453 1.00 92.62 434 PHE A O 1
ATOM 3383 N N . ALA A 1 435 ? 18.563 17.349 5.271 1.00 91.00 435 ALA A N 1
ATOM 3384 C CA . ALA A 1 435 ? 18.453 18.068 4.012 1.00 91.00 435 ALA A CA 1
ATOM 3385 C C . ALA A 1 435 ? 19.485 19.194 3.956 1.00 91.00 435 ALA A C 1
ATOM 3387 O O . ALA A 1 435 ? 19.728 19.880 4.949 1.00 91.00 435 ALA A O 1
ATOM 3388 N N . ARG A 1 436 ? 20.070 19.384 2.777 1.00 89.25 436 ARG A N 1
ATOM 3389 C CA . ARG A 1 436 ? 20.977 20.477 2.444 1.00 89.25 436 ARG A CA 1
ATOM 3390 C C . ARG A 1 436 ? 20.360 21.297 1.322 1.00 89.25 436 ARG A C 1
ATOM 3392 O O . ARG A 1 436 ? 20.108 20.765 0.238 1.00 89.25 436 ARG A O 1
ATOM 3399 N N . TRP A 1 437 ? 20.185 22.576 1.603 1.00 88.12 437 TRP A N 1
ATOM 3400 C CA . TRP A 1 437 ? 19.669 23.579 0.692 1.00 88.12 437 TRP A CA 1
ATOM 3401 C C . TRP A 1 437 ? 20.771 24.562 0.321 1.00 88.12 437 TRP A C 1
ATOM 3403 O O . TRP A 1 437 ? 21.499 25.035 1.194 1.00 88.12 437 TRP A O 1
ATOM 3413 N N . ASP A 1 438 ? 20.868 24.862 -0.963 1.00 87.06 438 ASP A N 1
ATOM 3414 C CA . ASP A 1 438 ? 21.547 26.038 -1.484 1.00 87.06 438 ASP A CA 1
ATOM 3415 C C . ASP A 1 438 ? 20.501 27.171 -1.546 1.00 87.06 438 ASP A C 1
ATOM 3417 O O . ASP A 1 438 ? 19.403 26.983 -2.073 1.00 87.06 438 ASP A O 1
ATOM 3421 N N . LEU A 1 439 ? 20.800 28.301 -0.908 1.00 87.94 439 LEU A N 1
ATOM 3422 C CA . LEU A 1 439 ? 19.936 29.476 -0.764 1.00 87.94 439 LEU A CA 1
ATOM 3423 C C . LEU A 1 439 ? 20.170 30.462 -1.918 1.00 87.94 439 LEU A C 1
ATOM 3425 O O . LEU A 1 439 ? 21.260 30.445 -2.493 1.00 87.94 439 LEU A O 1
ATOM 3429 N N . PRO A 1 440 ? 19.225 31.376 -2.204 1.00 86.38 440 PRO A N 1
ATOM 3430 C CA . PRO A 1 440 ? 19.440 32.447 -3.171 1.00 86.38 440 PRO A CA 1
ATOM 3431 C C . PRO A 1 440 ? 20.721 33.240 -2.876 1.00 86.38 440 PRO A C 1
ATOM 3433 O O . PRO A 1 440 ? 20.927 33.718 -1.759 1.00 86.38 440 PRO A O 1
ATOM 3436 N N . HIS A 1 441 ? 21.592 33.379 -3.874 1.00 80.62 441 HIS A N 1
ATOM 3437 C CA . HIS A 1 441 ? 22.856 34.104 -3.745 1.00 80.62 441 HIS A CA 1
ATOM 3438 C C . HIS A 1 441 ? 23.286 34.760 -5.063 1.00 80.62 441 HIS A C 1
ATOM 3440 O O . HIS A 1 441 ? 22.787 34.444 -6.145 1.00 80.62 441 HIS A O 1
ATOM 3446 N N . ASP A 1 442 ? 24.264 35.663 -4.992 1.00 78.31 442 ASP A N 1
ATOM 3447 C CA . ASP A 1 442 ? 24.836 36.298 -6.180 1.00 78.31 442 ASP A CA 1
ATOM 3448 C C . ASP A 1 442 ? 25.765 35.342 -6.938 1.00 78.31 442 ASP A C 1
ATOM 3450 O O . ASP A 1 442 ? 26.448 34.496 -6.351 1.00 78.31 442 ASP A O 1
ATOM 3454 N N . GLN A 1 443 ? 25.834 35.492 -8.260 1.00 66.88 443 GLN A N 1
ATOM 3455 C CA . GLN A 1 443 ? 26.655 34.640 -9.126 1.00 66.88 443 GLN A CA 1
ATOM 3456 C C . GLN A 1 443 ? 28.158 34.724 -8.787 1.00 66.88 443 GLN A C 1
ATOM 3458 O O . GLN A 1 443 ? 28.863 33.716 -8.830 1.00 66.88 443 GLN A O 1
ATOM 3463 N N . GLU A 1 444 ? 28.636 35.888 -8.335 1.00 64.75 444 GLU A N 1
ATOM 3464 C CA . GLU A 1 444 ? 30.021 36.080 -7.875 1.00 64.75 444 GLU A CA 1
ATOM 3465 C C . GLU A 1 444 ? 30.378 35.246 -6.631 1.00 64.75 444 GLU A C 1
ATOM 3467 O O . GLU A 1 444 ? 31.548 34.911 -6.425 1.00 64.75 444 GLU A O 1
ATOM 3472 N N . VAL A 1 445 ? 29.390 34.910 -5.792 1.00 66.69 445 VAL A N 1
ATOM 3473 C CA . VAL A 1 445 ? 29.574 34.039 -4.619 1.00 66.69 445 VAL A CA 1
ATOM 3474 C C . VAL A 1 445 ? 29.807 32.599 -5.086 1.00 66.69 445 VAL A C 1
ATOM 3476 O O . VAL A 1 445 ? 30.782 31.974 -4.673 1.00 66.69 445 VAL A O 1
ATOM 3479 N N . SER A 1 446 ? 29.023 32.133 -6.067 1.00 64.12 446 SER A N 1
ATOM 3480 C CA . SER A 1 446 ? 29.182 30.811 -6.697 1.00 64.12 446 SER A CA 1
ATOM 3481 C C . SER A 1 446 ? 30.591 30.589 -7.259 1.00 64.12 446 SER A C 1
ATOM 3483 O O . SER A 1 446 ? 31.222 29.557 -7.023 1.00 64.12 446 SER A O 1
ATOM 3485 N N . GLU A 1 447 ? 31.126 31.586 -7.970 1.00 56.75 447 GLU A N 1
ATOM 3486 C CA . GLU A 1 447 ? 32.453 31.507 -8.584 1.00 56.75 447 GLU A CA 1
ATOM 3487 C C . GLU A 1 447 ? 33.596 31.497 -7.562 1.00 56.75 447 GLU A C 1
ATOM 3489 O O . GLU A 1 447 ? 34.650 30.908 -7.824 1.00 56.75 447 GLU A O 1
ATOM 3494 N N . LYS A 1 448 ? 33.414 32.148 -6.407 1.00 60.94 448 LYS A N 1
ATOM 3495 C CA . LYS A 1 448 ? 34.385 32.138 -5.302 1.00 60.94 448 LYS A CA 1
ATOM 3496 C C . LYS A 1 448 ? 34.376 30.793 -4.573 1.00 60.94 448 LYS A C 1
ATOM 3498 O O . LYS A 1 448 ? 35.447 30.234 -4.336 1.00 60.94 448 LYS A O 1
ATOM 3503 N N . ASP A 1 449 ? 33.201 30.228 -4.309 1.00 61.62 449 ASP A N 1
ATOM 3504 C CA . ASP A 1 449 ? 33.055 28.944 -3.611 1.00 61.62 449 ASP A CA 1
ATOM 3505 C C . ASP A 1 449 ? 33.485 27.737 -4.467 1.00 61.62 449 ASP A C 1
ATOM 3507 O O . ASP A 1 449 ? 34.077 26.774 -3.954 1.00 61.62 449 ASP A O 1
ATOM 3511 N N . ALA A 1 450 ? 33.288 27.816 -5.789 1.00 56.47 450 ALA A N 1
ATOM 3512 C CA . ALA A 1 450 ? 33.804 26.844 -6.754 1.00 56.47 450 ALA A CA 1
ATOM 3513 C C . ALA A 1 450 ? 35.345 26.807 -6.805 1.00 56.47 450 ALA A C 1
ATOM 3515 O O . ALA A 1 450 ? 35.922 25.758 -7.092 1.00 56.47 450 ALA A O 1
ATOM 3516 N N . LYS A 1 451 ? 36.015 27.929 -6.493 1.00 51.69 451 LYS A N 1
ATOM 3517 C CA . LYS A 1 451 ? 37.485 28.073 -6.496 1.00 51.69 451 LYS A CA 1
ATOM 3518 C C . LYS A 1 451 ? 38.142 27.789 -5.140 1.00 51.69 451 LYS A C 1
ATOM 3520 O O . LYS A 1 451 ? 39.366 27.697 -5.073 1.00 51.69 451 LYS A O 1
ATOM 3525 N N . MET A 1 452 ? 37.372 27.637 -4.060 1.00 55.47 452 MET A N 1
ATOM 3526 C CA . MET A 1 452 ? 37.911 27.256 -2.750 1.00 55.47 452 MET A CA 1
ATOM 3527 C C . MET A 1 452 ? 38.325 25.776 -2.737 1.00 55.47 452 MET A C 1
ATOM 3529 O O . MET A 1 452 ? 37.513 24.888 -2.470 1.00 55.47 452 MET A O 1
ATOM 3533 N N . GLU A 1 453 ? 39.597 25.483 -2.997 1.00 54.34 453 GLU A N 1
ATOM 3534 C CA . GLU A 1 453 ? 40.172 24.161 -2.730 1.00 54.34 453 GLU A CA 1
ATOM 3535 C C . GLU A 1 453 ? 40.456 23.987 -1.231 1.00 54.34 453 GLU A C 1
ATOM 3537 O O . GLU A 1 453 ? 40.950 24.898 -0.564 1.00 54.34 453 GLU A O 1
ATOM 3542 N N . VAL A 1 454 ? 40.160 22.805 -0.677 1.00 49.38 454 VAL A N 1
ATOM 3543 C CA . VAL A 1 454 ? 40.579 22.468 0.691 1.00 49.38 454 VAL A CA 1
ATOM 3544 C C . VAL A 1 454 ? 42.047 22.077 0.628 1.00 49.38 454 VAL A C 1
ATOM 3546 O O . VAL A 1 454 ? 42.402 20.935 0.316 1.00 49.38 454 VAL A O 1
ATOM 3549 N N . VAL A 1 455 ? 42.890 23.066 0.892 1.00 49.94 455 VAL A N 1
ATOM 3550 C CA . VAL A 1 455 ? 44.329 22.900 1.021 1.00 49.94 455 VAL A CA 1
ATOM 3551 C C . VAL A 1 455 ? 44.623 22.491 2.462 1.00 49.94 455 VAL A C 1
ATOM 3553 O O . VAL A 1 455 ? 44.220 23.175 3.404 1.00 49.94 455 VAL A O 1
ATOM 3556 N N . ASP A 1 456 ? 45.278 21.349 2.663 1.00 50.72 456 ASP A N 1
ATOM 3557 C CA . ASP A 1 456 ? 45.693 20.940 4.003 1.00 50.72 456 ASP A CA 1
ATOM 3558 C C . ASP A 1 456 ? 46.708 21.940 4.604 1.00 50.72 456 ASP A C 1
ATOM 3560 O O . ASP A 1 456 ? 47.237 22.825 3.925 1.00 50.72 456 ASP A O 1
ATOM 3564 N N . LYS A 1 457 ? 47.046 21.786 5.894 1.00 48.72 457 LYS A N 1
ATOM 3565 C CA . LYS A 1 457 ? 48.040 22.639 6.587 1.00 48.72 457 LYS A CA 1
ATOM 3566 C C . LYS A 1 457 ? 49.441 22.633 5.933 1.00 48.72 457 LYS A C 1
ATOM 3568 O O . LYS A 1 457 ? 50.327 23.332 6.415 1.00 48.72 457 LYS A O 1
ATOM 3573 N N . ARG A 1 458 ? 49.666 21.813 4.900 1.00 50.72 458 ARG A N 1
ATOM 3574 C CA . ARG A 1 458 ? 50.928 21.616 4.175 1.00 50.72 458 ARG A CA 1
ATOM 3575 C C . ARG A 1 458 ? 50.856 22.098 2.721 1.00 50.72 458 ARG A C 1
ATOM 3577 O O . ARG A 1 458 ? 51.816 21.889 1.986 1.00 50.72 458 ARG A O 1
ATOM 3584 N N . GLY A 1 459 ? 49.768 22.744 2.299 1.00 46.09 459 GLY A N 1
ATOM 3585 C CA . GLY A 1 459 ? 49.658 23.279 0.942 1.00 46.09 459 GLY A CA 1
ATOM 3586 C C . GLY A 1 459 ? 49.178 22.265 -0.104 1.00 46.09 459 GLY A C 1
ATOM 3587 O O . GLY A 1 459 ? 49.249 22.563 -1.294 1.00 46.09 459 GLY A O 1
ATOM 3588 N N . LYS A 1 460 ? 48.703 21.074 0.294 1.00 46.19 460 LYS A N 1
ATOM 3589 C CA . LYS A 1 460 ? 48.242 20.037 -0.641 1.00 46.19 460 LYS A CA 1
ATOM 3590 C C . LYS A 1 460 ? 46.718 20.050 -0.769 1.00 46.19 460 LYS A C 1
ATOM 3592 O O . LYS A 1 460 ? 46.016 19.913 0.233 1.00 46.19 460 LYS A O 1
ATOM 3597 N N . ALA A 1 461 ? 46.214 20.181 -1.997 1.00 54.66 461 ALA A N 1
ATOM 3598 C CA . ALA A 1 461 ? 44.795 20.003 -2.289 1.00 54.66 461 ALA A CA 1
ATOM 3599 C C . ALA A 1 461 ? 44.369 18.582 -1.894 1.00 54.66 461 ALA A C 1
ATOM 3601 O O . ALA A 1 461 ? 44.995 17.593 -2.289 1.00 54.66 461 ALA A O 1
ATOM 3602 N N . SER A 1 462 ? 43.323 18.478 -1.079 1.00 57.03 462 SER A N 1
ATOM 3603 C CA . SER A 1 462 ? 42.712 17.185 -0.780 1.00 57.03 462 SER A CA 1
ATOM 3604 C C . SER A 1 462 ? 42.032 16.634 -2.044 1.00 57.03 462 SER A C 1
ATOM 3606 O O . SER A 1 462 ? 41.413 17.398 -2.789 1.00 57.03 462 SER A O 1
ATOM 3608 N N . PRO A 1 463 ? 42.175 15.330 -2.345 1.00 65.00 463 PRO A N 1
ATOM 3609 C CA . PRO A 1 463 ? 41.612 14.758 -3.562 1.00 65.00 463 PRO A CA 1
ATOM 3610 C C . PRO A 1 463 ? 40.082 14.893 -3.565 1.00 65.00 463 PRO A C 1
ATOM 3612 O O . PRO A 1 463 ? 39.421 14.659 -2.553 1.00 65.00 463 PRO A O 1
ATOM 3615 N N . LYS A 1 464 ? 39.519 15.267 -4.724 1.00 75.44 464 LYS A N 1
ATOM 3616 C CA . LYS A 1 464 ? 38.075 15.502 -4.925 1.00 75.44 464 LYS A CA 1
ATOM 3617 C C . LYS A 1 464 ? 37.216 14.297 -4.515 1.00 75.44 464 LYS A C 1
ATOM 3619 O O . LYS A 1 464 ? 36.130 14.471 -3.961 1.00 75.44 464 LYS A O 1
ATOM 3624 N N . TYR A 1 465 ? 37.732 13.091 -4.745 1.00 82.31 465 TYR A N 1
ATOM 3625 C CA . TYR A 1 465 ? 37.114 11.812 -4.406 1.00 82.31 465 TYR A CA 1
ATOM 3626 C C . TYR A 1 465 ? 38.078 10.935 -3.601 1.00 82.31 465 TYR A C 1
ATOM 3628 O O . TYR A 1 465 ? 39.297 11.089 -3.702 1.00 82.31 465 TYR A O 1
ATOM 3636 N N . ILE A 1 466 ? 37.537 10.004 -2.817 1.00 88.25 466 ILE A N 1
ATOM 3637 C CA . ILE A 1 466 ? 38.339 9.026 -2.068 1.00 88.25 466 ILE A CA 1
ATOM 3638 C C . ILE A 1 466 ? 38.828 7.874 -2.954 1.00 88.25 466 ILE A C 1
ATOM 3640 O O . ILE A 1 466 ? 38.175 7.563 -3.959 1.00 88.25 466 ILE A O 1
ATOM 3644 N N . PRO A 1 467 ? 39.936 7.201 -2.581 1.00 87.50 467 PRO A N 1
ATOM 3645 C CA . PRO A 1 467 ? 40.373 5.975 -3.243 1.00 87.50 467 PRO A CA 1
ATOM 3646 C C . PRO A 1 467 ? 39.240 4.945 -3.345 1.00 87.50 467 PRO A C 1
ATOM 3648 O O . PRO A 1 467 ? 38.483 4.755 -2.398 1.00 87.50 467 PRO A O 1
ATOM 3651 N N . GLY A 1 468 ? 39.118 4.303 -4.508 1.00 85.62 468 GLY A N 1
ATOM 3652 C CA . GLY A 1 468 ? 38.019 3.378 -4.808 1.00 85.62 468 GLY A CA 1
ATOM 3653 C C . GLY A 1 468 ? 36.777 4.037 -5.419 1.00 85.62 468 GLY A C 1
ATOM 3654 O O . GLY A 1 468 ? 35.850 3.328 -5.795 1.00 85.62 468 GLY A O 1
ATOM 3655 N N . THR A 1 469 ? 36.745 5.367 -5.562 1.00 88.25 469 THR A N 1
ATOM 3656 C CA . THR A 1 469 ? 35.684 6.040 -6.329 1.00 88.25 469 THR A CA 1
ATOM 3657 C C . THR A 1 469 ? 35.920 5.866 -7.830 1.00 88.25 469 THR A C 1
ATOM 3659 O O . THR A 1 469 ? 37.032 6.107 -8.304 1.00 88.25 469 THR A O 1
ATOM 3662 N N . GLU A 1 470 ? 34.874 5.552 -8.596 1.00 84.38 470 GLU A N 1
ATOM 3663 C CA . GLU A 1 470 ? 34.878 5.648 -10.064 1.00 84.38 470 GLU A CA 1
ATOM 3664 C C . GLU A 1 470 ? 34.839 7.131 -10.484 1.00 84.38 470 GLU A C 1
ATOM 3666 O O . GLU A 1 470 ? 33.795 7.683 -10.840 1.00 84.38 470 GLU A O 1
ATOM 3671 N N . ALA A 1 471 ? 35.983 7.812 -10.358 1.00 82.88 471 ALA A N 1
ATOM 3672 C CA . ALA A 1 471 ? 36.086 9.272 -10.409 1.00 82.88 471 ALA A CA 1
ATOM 3673 C C . ALA A 1 471 ? 35.600 9.885 -11.732 1.00 82.88 471 ALA A C 1
ATOM 3675 O O . ALA A 1 471 ? 34.906 10.896 -11.701 1.00 82.88 471 ALA A O 1
ATOM 3676 N N . GLU A 1 472 ? 35.895 9.259 -12.875 1.00 78.62 472 GLU A N 1
ATOM 3677 C CA . GLU A 1 472 ? 35.450 9.745 -14.191 1.00 78.62 472 GLU A CA 1
ATOM 3678 C C . GLU A 1 472 ? 33.919 9.714 -14.328 1.00 78.62 472 GLU A C 1
ATOM 3680 O O . GLU A 1 472 ? 33.308 10.671 -14.808 1.00 78.62 472 GLU A O 1
ATOM 3685 N N . LEU A 1 473 ? 33.281 8.639 -13.852 1.00 71.38 473 LEU A N 1
ATOM 3686 C CA . LEU A 1 473 ? 31.822 8.512 -13.844 1.00 71.38 473 LEU A CA 1
ATOM 3687 C C . LEU A 1 473 ? 31.186 9.487 -12.851 1.00 71.38 473 LEU A C 1
ATOM 3689 O O . LEU A 1 473 ? 30.153 10.090 -13.148 1.00 71.38 473 LEU A O 1
ATOM 3693 N N . ALA A 1 474 ? 31.813 9.668 -11.687 1.00 73.94 474 ALA A N 1
ATOM 3694 C CA . ALA A 1 474 ? 31.363 10.622 -10.685 1.00 73.94 474 ALA A CA 1
ATOM 3695 C C . ALA A 1 474 ? 31.440 12.063 -11.215 1.00 73.94 474 ALA A C 1
ATOM 3697 O O . ALA A 1 474 ? 30.493 12.828 -11.036 1.00 73.94 474 ALA A O 1
ATOM 3698 N N . ASP A 1 475 ? 32.527 12.431 -11.895 1.00 77.25 475 ASP A N 1
ATOM 3699 C CA . ASP A 1 475 ? 32.684 13.741 -12.532 1.00 77.25 475 ASP A CA 1
ATOM 3700 C C . ASP A 1 475 ? 31.634 13.973 -13.615 1.00 77.25 475 ASP A C 1
ATOM 3702 O O . ASP A 1 475 ? 31.026 15.044 -13.661 1.00 77.25 475 ASP A O 1
ATOM 3706 N N . HIS A 1 476 ? 31.382 12.962 -14.450 1.00 73.75 476 HIS A N 1
ATOM 3707 C CA . HIS A 1 476 ? 30.366 13.048 -15.489 1.00 73.75 476 HIS A CA 1
ATOM 3708 C C . HIS A 1 476 ? 28.970 13.283 -14.901 1.00 73.75 476 HIS A C 1
ATOM 3710 O O . HIS A 1 476 ? 28.307 14.250 -15.272 1.00 73.75 476 HIS A O 1
ATOM 3716 N N . LEU A 1 477 ? 28.547 12.434 -13.955 1.00 73.62 477 LEU A N 1
ATOM 3717 C CA . LEU A 1 477 ? 27.219 12.515 -13.353 1.00 73.62 477 LEU A CA 1
ATOM 3718 C C . LEU A 1 477 ? 27.037 13.825 -12.581 1.00 73.62 477 LEU A C 1
ATOM 3720 O O . LEU A 1 477 ? 26.116 14.590 -12.858 1.00 73.62 477 LEU A O 1
ATOM 3724 N N . PHE A 1 478 ? 27.921 14.119 -11.622 1.00 74.06 478 PHE A N 1
ATOM 3725 C CA . PHE A 1 478 ? 27.768 15.302 -10.769 1.00 74.06 478 PHE A CA 1
ATOM 3726 C C . PHE A 1 478 ? 28.001 16.614 -11.524 1.00 74.06 478 PHE A C 1
ATOM 3728 O O . PHE A 1 478 ? 27.490 17.643 -11.100 1.00 74.06 478 PHE A O 1
ATOM 3735 N N . GLY A 1 479 ? 28.724 16.591 -12.648 1.00 72.94 479 GLY A N 1
ATOM 3736 C CA . GLY A 1 479 ? 28.875 17.744 -13.536 1.00 72.94 479 GLY A CA 1
ATOM 3737 C C . GLY A 1 479 ? 27.631 18.062 -14.375 1.00 72.94 479 GLY A C 1
ATOM 3738 O O . GLY A 1 479 ? 27.607 19.088 -15.059 1.00 72.94 479 GLY A O 1
ATOM 3739 N N . GLN A 1 480 ? 26.616 17.196 -14.367 1.00 68.81 480 GLN A N 1
ATOM 3740 C CA . GLN A 1 480 ? 25.334 17.406 -15.046 1.00 68.81 480 GLN A CA 1
ATOM 3741 C C . GLN A 1 480 ? 24.201 17.797 -14.088 1.00 68.81 480 GLN A C 1
ATOM 3743 O O . GLN A 1 480 ? 23.240 18.411 -14.543 1.00 68.81 480 GLN A O 1
ATOM 3748 N N . LEU A 1 481 ? 24.330 17.483 -12.794 1.00 71.56 481 LEU A N 1
ATOM 3749 C CA . LEU A 1 481 ? 23.367 17.862 -11.756 1.00 71.56 481 LEU A CA 1
ATOM 3750 C C . LEU A 1 481 ? 23.466 19.355 -11.412 1.00 71.56 481 LEU A C 1
ATOM 3752 O O . LEU A 1 481 ? 24.512 19.981 -11.594 1.00 71.56 481 LEU A O 1
ATOM 3756 N N . GLY A 1 482 ? 22.381 19.927 -10.897 1.00 63.50 482 GLY A N 1
ATOM 3757 C CA . GLY A 1 482 ? 22.336 21.303 -10.405 1.00 63.50 482 GLY A CA 1
ATOM 3758 C C . GLY A 1 482 ? 22.433 22.384 -11.479 1.00 63.50 482 GLY A C 1
ATOM 3759 O O . GLY A 1 482 ? 22.660 23.546 -11.153 1.00 63.50 482 GLY A O 1
ATOM 3760 N N . LYS A 1 483 ? 22.256 22.029 -12.756 1.00 64.31 483 LYS A N 1
ATOM 3761 C CA . LYS A 1 483 ? 22.134 22.989 -13.858 1.00 64.31 483 LYS A CA 1
ATOM 3762 C C . LYS A 1 483 ? 20.699 23.508 -13.931 1.00 64.31 483 LYS A C 1
ATOM 3764 O O . LYS A 1 483 ? 19.914 23.065 -14.764 1.00 64.31 483 LYS A O 1
ATOM 3769 N N . THR A 1 484 ? 20.354 24.438 -13.048 1.00 60.06 484 THR A N 1
ATOM 3770 C CA . THR A 1 484 ? 19.203 25.330 -13.257 1.00 60.06 484 THR A CA 1
ATOM 3771 C C . THR A 1 484 ? 19.554 26.293 -14.403 1.00 60.06 484 THR A C 1
ATOM 3773 O O . THR A 1 484 ? 20.739 26.486 -14.673 1.00 60.06 484 THR A O 1
ATOM 3776 N N . GLU A 1 485 ? 18.587 26.856 -15.139 1.00 55.66 485 GLU A N 1
ATOM 3777 C CA . GLU A 1 485 ? 18.828 27.769 -16.282 1.00 55.66 485 GLU A CA 1
ATOM 3778 C C . GLU A 1 485 ? 19.498 29.103 -15.868 1.00 55.66 485 GLU A C 1
ATOM 3780 O O . GLU A 1 485 ? 18.938 30.185 -16.007 1.00 55.66 485 GLU A O 1
ATOM 3785 N N . GLY A 1 486 ? 20.708 29.051 -15.309 1.00 53.00 486 GLY A N 1
ATOM 3786 C CA . GLY A 1 486 ? 21.509 30.212 -14.939 1.00 53.00 486 GLY A CA 1
ATOM 3787 C C . GLY A 1 486 ? 20.959 31.055 -13.786 1.00 53.00 486 GLY A C 1
ATOM 3788 O O . GLY A 1 486 ? 21.481 32.144 -13.568 1.00 53.00 486 GLY A O 1
ATOM 3789 N N . THR A 1 487 ? 19.943 30.601 -13.041 1.00 64.69 487 THR A N 1
ATOM 3790 C CA . THR A 1 487 ? 19.418 31.360 -11.896 1.00 64.69 487 THR A CA 1
ATOM 3791 C C . THR A 1 487 ? 20.048 30.897 -10.585 1.00 64.69 487 THR A C 1
ATOM 3793 O O . THR A 1 487 ? 19.826 29.778 -10.131 1.00 64.69 487 THR A O 1
ATOM 3796 N N . THR A 1 488 ? 20.834 31.777 -9.962 1.00 68.69 488 THR A N 1
ATOM 3797 C CA . THR A 1 488 ? 21.305 31.631 -8.573 1.00 68.69 488 THR A CA 1
ATOM 3798 C C . THR A 1 488 ? 20.315 32.225 -7.566 1.00 68.69 488 THR A C 1
ATOM 3800 O O . THR A 1 488 ? 20.539 32.176 -6.360 1.00 68.69 488 THR A O 1
ATOM 3803 N N . GLN A 1 489 ? 19.205 32.787 -8.054 1.00 85.75 489 GLN A N 1
ATOM 3804 C CA . GLN A 1 489 ? 18.108 33.337 -7.262 1.00 85.75 489 GLN A CA 1
ATOM 3805 C C . GLN A 1 489 ? 17.009 32.278 -7.111 1.00 85.75 489 GLN A C 1
ATOM 3807 O O . GLN A 1 489 ? 15.912 32.402 -7.655 1.00 85.75 489 GLN A O 1
ATOM 3812 N N . CYS A 1 490 ? 17.345 31.179 -6.436 1.00 85.88 490 CYS A N 1
ATOM 3813 C CA . CYS A 1 490 ? 16.438 30.066 -6.177 1.00 85.88 490 CYS A CA 1
ATOM 3814 C C . CYS A 1 490 ? 16.869 29.276 -4.939 1.00 85.88 490 CYS A C 1
ATOM 3816 O O . CYS A 1 490 ? 18.041 29.294 -4.566 1.00 85.88 490 CYS A O 1
ATOM 3818 N N . TYR A 1 491 ? 15.939 28.520 -4.361 1.00 87.50 491 TYR A N 1
ATOM 3819 C CA . TYR A 1 491 ? 16.263 27.502 -3.363 1.00 87.50 491 TYR A CA 1
ATOM 3820 C C . TYR A 1 491 ? 16.523 26.169 -4.062 1.00 87.50 491 TYR A C 1
ATOM 3822 O O . TYR A 1 491 ? 15.625 25.596 -4.678 1.00 87.50 491 TYR A O 1
ATOM 3830 N N . GLN A 1 492 ? 17.737 25.637 -3.960 1.00 88.94 492 GLN A N 1
ATOM 3831 C CA . GLN A 1 492 ? 18.068 24.340 -4.543 1.00 88.94 492 GLN A CA 1
ATOM 3832 C C . GLN A 1 492 ? 18.262 23.284 -3.456 1.00 88.94 492 GLN A C 1
ATOM 3834 O O . GLN A 1 492 ? 19.174 23.362 -2.633 1.00 88.94 492 GLN A O 1
ATOM 3839 N N . LEU A 1 493 ? 17.426 22.245 -3.465 1.00 89.94 493 LEU A N 1
ATOM 3840 C CA . LEU A 1 493 ? 17.618 21.087 -2.599 1.00 89.94 493 LEU A CA 1
ATOM 3841 C C . LEU A 1 493 ? 18.663 20.169 -3.228 1.00 89.94 493 LEU A C 1
ATOM 3843 O O . LEU A 1 493 ? 18.358 19.381 -4.125 1.00 89.94 493 LEU A O 1
ATOM 3847 N N . GLY A 1 494 ? 19.903 20.278 -2.761 1.00 82.69 494 GLY A N 1
ATOM 3848 C CA . GLY A 1 494 ? 21.027 19.584 -3.381 1.00 82.69 494 GLY A CA 1
ATOM 3849 C C . GLY A 1 494 ? 21.458 18.289 -2.690 1.00 82.69 494 GLY A C 1
ATOM 3850 O O . GLY A 1 494 ? 22.253 17.541 -3.249 1.00 82.69 494 GLY A O 1
ATOM 3851 N N . SER A 1 495 ? 20.997 18.000 -1.472 1.00 84.44 495 SER A N 1
ATOM 3852 C CA . SER A 1 495 ? 21.126 16.656 -0.891 1.00 84.44 495 SER A CA 1
ATOM 3853 C C . SER A 1 495 ? 20.042 16.418 0.145 1.00 84.44 495 SER A C 1
ATOM 3855 O O . SER A 1 495 ? 19.829 17.247 1.022 1.00 84.44 495 SER A O 1
ATOM 3857 N N . PHE A 1 496 ? 19.407 15.255 0.085 1.00 88.31 496 PHE A N 1
ATOM 3858 C CA . PHE A 1 496 ? 18.301 14.897 0.960 1.00 88.31 496 PHE A CA 1
ATOM 3859 C C . PHE A 1 496 ? 18.287 13.391 1.204 1.00 88.31 496 PHE A C 1
ATOM 3861 O O . PHE A 1 496 ? 18.373 12.615 0.252 1.00 88.31 496 PHE A O 1
ATOM 3868 N N . CYS A 1 497 ? 18.162 12.971 2.463 1.00 88.25 497 CYS A N 1
ATOM 3869 C CA . CYS A 1 497 ? 17.866 11.579 2.777 1.00 88.25 497 CYS A CA 1
ATOM 3870 C C . CYS A 1 497 ? 17.182 11.408 4.135 1.00 88.25 497 CYS A C 1
ATOM 3872 O O . CYS A 1 497 ? 17.309 12.229 5.045 1.00 88.25 497 CYS A O 1
ATOM 3874 N N . VAL A 1 498 ? 16.516 10.269 4.282 1.00 87.31 498 VAL A N 1
ATOM 3875 C CA . VAL A 1 498 ? 15.967 9.769 5.543 1.00 87.31 498 VAL A CA 1
ATOM 3876 C C . VAL A 1 498 ? 16.494 8.353 5.728 1.00 87.31 498 VAL A C 1
ATOM 3878 O O . VAL A 1 498 ? 16.530 7.587 4.760 1.00 87.31 498 VAL A O 1
ATOM 3881 N N . ASP A 1 499 ? 16.910 8.019 6.948 1.00 84.81 499 ASP A N 1
ATOM 3882 C CA . ASP A 1 499 ? 17.306 6.662 7.322 1.00 84.81 499 ASP A CA 1
ATOM 3883 C C . ASP A 1 499 ? 16.191 5.684 6.897 1.00 84.81 499 ASP A C 1
ATOM 3885 O O . ASP A 1 499 ? 15.024 5.931 7.223 1.00 84.81 499 ASP A O 1
ATOM 3889 N N . PRO A 1 500 ? 16.507 4.596 6.164 1.00 79.38 500 PRO A N 1
ATOM 3890 C CA . PRO A 1 500 ? 15.512 3.652 5.654 1.00 79.38 500 PRO A CA 1
ATOM 3891 C C . PRO A 1 500 ? 14.497 3.162 6.695 1.00 79.38 500 PRO A C 1
ATOM 3893 O O . PRO A 1 500 ? 13.332 2.961 6.361 1.00 79.38 500 PRO A O 1
ATOM 3896 N N . LYS A 1 501 ? 14.895 3.029 7.968 1.00 79.50 501 LYS A N 1
ATOM 3897 C CA . LYS A 1 501 ? 14.005 2.583 9.059 1.00 79.50 501 LYS A CA 1
ATOM 3898 C C . LYS A 1 501 ? 12.927 3.606 9.426 1.00 79.50 501 LYS A C 1
ATOM 3900 O O . LYS A 1 501 ? 11.917 3.243 10.025 1.00 79.50 501 LYS A O 1
ATOM 3905 N N . TYR A 1 502 ? 13.149 4.870 9.083 1.00 72.88 502 TYR A N 1
ATOM 3906 C CA . TYR A 1 502 ? 12.298 6.006 9.433 1.00 72.88 502 TYR A CA 1
ATOM 3907 C C . TYR A 1 502 ? 11.595 6.616 8.206 1.00 72.88 502 TYR A C 1
ATOM 3909 O O . TYR A 1 502 ? 10.884 7.618 8.307 1.00 72.88 502 TYR A O 1
ATOM 3917 N N . GLN A 1 503 ? 11.756 6.013 7.026 1.00 73.06 503 GLN A N 1
ATOM 3918 C CA . GLN A 1 503 ? 11.048 6.428 5.816 1.00 73.06 503 GLN A CA 1
ATOM 3919 C C . GLN A 1 503 ? 9.536 6.166 5.921 1.00 73.06 503 GLN A C 1
ATOM 3921 O O . GLN A 1 503 ? 9.070 5.339 6.700 1.00 73.06 503 GLN A O 1
ATOM 3926 N N . GLY A 1 504 ? 8.745 6.917 5.148 1.00 64.12 504 GLY A N 1
ATOM 3927 C CA . GLY A 1 504 ? 7.280 6.804 5.150 1.00 64.12 504 GLY A CA 1
ATOM 3928 C C . GLY A 1 504 ? 6.569 7.440 6.355 1.00 64.12 504 GLY A C 1
ATOM 3929 O O . GLY A 1 504 ? 5.346 7.423 6.391 1.00 64.12 504 GLY A O 1
ATOM 3930 N N . GLN A 1 505 ? 7.305 8.049 7.293 1.00 68.94 505 GLN A N 1
ATOM 3931 C CA . GLN A 1 505 ? 6.770 8.669 8.521 1.00 68.94 505 GLN A CA 1
ATOM 3932 C C . GLN A 1 505 ? 6.664 10.207 8.438 1.00 68.94 505 GLN A C 1
ATOM 3934 O O . GLN A 1 505 ? 6.626 10.901 9.448 1.00 68.94 505 GLN A O 1
ATOM 3939 N N . GLY A 1 506 ? 6.710 10.785 7.233 1.00 65.88 506 GLY A N 1
ATOM 3940 C CA . GLY A 1 506 ? 6.599 12.239 7.031 1.00 65.88 506 GLY A CA 1
ATOM 3941 C C . GLY A 1 506 ? 7.863 13.067 7.326 1.00 65.88 506 GLY A C 1
ATOM 3942 O O . GLY A 1 506 ? 7.889 14.249 6.989 1.00 65.88 506 GLY A O 1
ATOM 3943 N N . ILE A 1 507 ? 8.940 12.468 7.850 1.00 77.06 507 ILE A N 1
ATOM 3944 C CA . ILE A 1 507 ? 10.229 13.149 8.116 1.00 77.06 507 ILE A CA 1
ATOM 3945 C C . ILE A 1 507 ? 10.782 13.833 6.862 1.00 77.06 507 ILE A C 1
ATOM 3947 O O . ILE A 1 507 ? 11.226 14.979 6.909 1.00 77.06 507 ILE A O 1
ATOM 3951 N N . GLY A 1 508 ? 10.717 13.136 5.726 1.00 79.12 508 GLY A N 1
ATOM 3952 C CA . GLY A 1 508 ? 11.183 13.668 4.452 1.00 79.12 508 GLY A CA 1
ATOM 3953 C C . GLY A 1 508 ? 10.428 14.924 4.030 1.00 79.12 508 GLY A C 1
ATOM 3954 O O . GLY A 1 508 ? 11.033 15.937 3.693 1.00 79.12 508 GLY A O 1
ATOM 3955 N N . SER A 1 509 ? 9.100 14.883 4.138 1.00 76.12 509 SER A N 1
ATOM 3956 C CA . SER A 1 509 ? 8.240 16.030 3.856 1.00 76.12 509 SER A CA 1
ATOM 3957 C C . SER A 1 509 ? 8.532 17.204 4.789 1.00 76.12 509 SER A C 1
ATOM 3959 O O . SER A 1 509 ? 8.546 18.335 4.325 1.00 76.12 509 SER A O 1
ATOM 3961 N N . ALA A 1 510 ? 8.819 16.957 6.070 1.00 72.88 510 ALA A N 1
ATOM 3962 C CA . ALA A 1 510 ? 9.161 18.015 7.020 1.00 72.88 510 ALA A CA 1
ATOM 3963 C C . ALA A 1 510 ? 10.492 18.714 6.678 1.00 72.88 510 ALA A C 1
ATOM 3965 O O . ALA A 1 510 ? 10.577 19.938 6.748 1.00 72.88 510 ALA A O 1
ATOM 3966 N N . LEU A 1 511 ? 11.511 17.952 6.266 1.00 82.56 511 LEU A N 1
ATOM 3967 C CA . LEU A 1 511 ? 12.803 18.491 5.820 1.00 82.56 511 LEU A CA 1
ATOM 3968 C C . LEU A 1 511 ? 12.691 19.294 4.516 1.00 82.56 511 LEU A C 1
ATOM 3970 O O . LEU A 1 511 ? 13.348 20.325 4.372 1.00 82.56 511 LEU A O 1
ATOM 3974 N N . ILE A 1 512 ? 11.860 18.828 3.576 1.00 86.56 512 ILE A N 1
ATOM 3975 C CA . ILE A 1 512 ? 11.627 19.522 2.303 1.00 86.56 512 ILE A CA 1
ATOM 3976 C C . ILE A 1 512 ? 10.826 20.810 2.532 1.00 86.56 512 ILE A C 1
ATOM 3978 O O . ILE A 1 512 ? 11.161 21.863 1.995 1.00 86.56 512 ILE A O 1
ATOM 3982 N N . ARG A 1 513 ? 9.788 20.742 3.372 1.00 79.88 513 ARG A N 1
ATOM 3983 C CA . ARG A 1 513 ? 8.865 21.854 3.608 1.00 79.88 513 ARG A CA 1
ATOM 3984 C C . ARG A 1 513 ? 9.553 23.112 4.127 1.00 79.88 513 ARG A C 1
ATOM 3986 O O . ARG A 1 513 ? 9.149 24.197 3.743 1.00 79.88 513 ARG A O 1
ATOM 3993 N N . TRP A 1 514 ? 10.619 22.982 4.920 1.00 81.69 514 TRP A N 1
ATOM 3994 C CA . TRP A 1 514 ? 11.377 24.150 5.373 1.00 81.69 514 TRP A CA 1
ATOM 3995 C C . TRP A 1 514 ? 11.887 25.019 4.212 1.00 81.69 514 TRP A C 1
ATOM 3997 O O . TRP A 1 514 ? 11.767 26.238 4.284 1.00 81.69 514 TRP A O 1
ATOM 4007 N N . GLY A 1 515 ? 12.453 24.409 3.164 1.00 79.81 515 GLY A N 1
ATOM 4008 C CA . GLY A 1 515 ? 12.984 25.157 2.020 1.00 79.81 515 GLY A CA 1
ATOM 4009 C C . GLY A 1 515 ? 11.880 25.718 1.131 1.00 79.81 515 GLY A C 1
ATOM 4010 O O . GLY A 1 515 ? 12.003 26.841 0.661 1.00 79.81 515 GLY A O 1
ATOM 4011 N N . LEU A 1 516 ? 10.776 24.978 0.979 1.00 82.19 516 LEU A N 1
ATOM 4012 C CA . LEU A 1 516 ? 9.594 25.451 0.253 1.00 82.19 516 LEU A CA 1
ATOM 4013 C C . LEU A 1 516 ? 8.966 26.676 0.921 1.00 82.19 516 LEU A C 1
ATOM 4015 O O . LEU A 1 516 ? 8.785 27.691 0.264 1.00 82.19 516 LEU A O 1
ATOM 4019 N N . ASP A 1 517 ? 8.722 26.613 2.235 1.00 74.31 517 ASP A N 1
ATOM 4020 C CA . ASP A 1 517 ? 8.135 27.728 2.985 1.00 74.31 517 ASP A CA 1
ATOM 4021 C C . ASP A 1 517 ? 9.021 28.993 2.873 1.00 74.31 517 ASP A C 1
ATOM 4023 O O . ASP A 1 517 ? 8.506 30.102 2.772 1.00 74.31 517 ASP A O 1
ATOM 4027 N N . ARG A 1 518 ? 10.357 28.842 2.857 1.00 76.94 518 ARG A N 1
ATOM 4028 C CA . ARG A 1 518 ? 11.299 29.959 2.652 1.00 76.94 518 ARG A CA 1
ATOM 4029 C C . ARG A 1 518 ? 11.262 30.513 1.227 1.00 76.94 518 ARG A C 1
ATOM 4031 O O . ARG A 1 518 ? 11.268 31.723 1.047 1.00 76.94 518 ARG A O 1
ATOM 4038 N N . ALA A 1 519 ? 11.224 29.643 0.224 1.00 77.81 519 ALA A N 1
ATOM 4039 C CA . ALA A 1 519 ? 11.149 30.059 -1.170 1.00 77.81 519 ALA A CA 1
ATOM 4040 C C . ALA A 1 519 ? 9.838 30.792 -1.484 1.00 77.81 519 ALA A C 1
ATOM 4042 O O . ALA A 1 519 ? 9.859 31.795 -2.195 1.00 77.81 519 ALA A O 1
ATOM 4043 N N . ASP A 1 520 ? 8.726 30.339 -0.897 1.00 72.88 520 ASP A N 1
ATOM 4044 C CA . ASP A 1 520 ? 7.424 31.004 -0.980 1.00 72.88 520 ASP A CA 1
ATOM 4045 C C . ASP A 1 520 ? 7.447 32.384 -0.299 1.00 72.88 520 ASP A C 1
ATOM 4047 O O . ASP A 1 520 ? 6.908 33.347 -0.844 1.00 72.88 520 ASP A O 1
ATOM 4051 N N . GLU A 1 521 ? 8.089 32.500 0.872 1.00 64.88 521 GLU A N 1
ATOM 4052 C CA . GLU A 1 521 ? 8.285 33.779 1.576 1.00 64.88 521 GLU A CA 1
ATOM 4053 C C . GLU A 1 521 ? 9.128 34.771 0.756 1.00 64.88 521 GLU A C 1
ATOM 4055 O O . GLU A 1 521 ? 8.791 35.955 0.687 1.00 64.88 521 GLU A O 1
ATOM 4060 N N . ASP A 1 522 ? 10.190 34.285 0.112 1.00 74.81 522 ASP A N 1
ATOM 4061 C CA . ASP A 1 522 ? 11.116 35.095 -0.685 1.00 74.81 522 ASP A CA 1
ATOM 4062 C C . ASP A 1 522 ? 10.621 35.337 -2.127 1.00 74.81 522 ASP A C 1
ATOM 4064 O O . ASP A 1 522 ? 11.179 36.166 -2.848 1.00 74.81 522 ASP A O 1
ATOM 4068 N N . GLY A 1 523 ? 9.569 34.636 -2.563 1.00 76.44 523 GLY A N 1
ATOM 4069 C CA . GLY A 1 523 ? 8.989 34.759 -3.902 1.00 76.44 523 GLY A CA 1
ATOM 4070 C C . GLY A 1 523 ? 9.888 34.233 -5.027 1.00 76.44 523 GLY A C 1
ATOM 4071 O O . GLY A 1 523 ? 9.855 34.765 -6.139 1.00 76.44 523 GLY A O 1
ATOM 4072 N N . VAL A 1 524 ? 10.699 33.208 -4.752 1.00 83.06 524 VAL A N 1
ATOM 4073 C CA . VAL A 1 524 ? 11.684 32.637 -5.689 1.00 83.06 524 VAL A CA 1
ATOM 4074 C C . VAL A 1 524 ? 11.421 31.146 -5.948 1.00 83.06 524 VAL A C 1
ATOM 4076 O O . VAL A 1 524 ? 10.855 30.460 -5.100 1.00 83.06 524 VAL A O 1
ATOM 4079 N N . PRO A 1 525 ? 11.824 30.597 -7.109 1.00 83.19 525 PRO A N 1
ATOM 4080 C CA . PRO A 1 525 ? 11.575 29.193 -7.429 1.00 83.19 525 PRO A CA 1
ATOM 4081 C C . PRO A 1 525 ? 12.427 28.218 -6.599 1.00 83.19 525 PRO A C 1
ATOM 4083 O O . PRO A 1 525 ? 13.508 28.559 -6.108 1.00 83.19 525 PRO A O 1
ATOM 4086 N N . CYS A 1 526 ? 11.959 26.968 -6.518 1.00 89.06 526 CYS A N 1
ATOM 4087 C CA . CYS A 1 526 ? 12.706 25.836 -5.972 1.00 89.06 526 CYS A CA 1
ATOM 4088 C C . CYS A 1 526 ? 13.143 24.858 -7.066 1.00 89.06 526 CYS A C 1
ATOM 4090 O O . CYS A 1 526 ? 12.355 24.527 -7.950 1.00 89.06 526 CYS A O 1
ATOM 4092 N N . TYR A 1 527 ? 14.350 24.304 -6.942 1.00 88.00 527 TYR A N 1
ATOM 4093 C CA . TYR A 1 527 ? 14.852 23.260 -7.839 1.00 88.00 527 TYR A CA 1
ATOM 4094 C C . TYR A 1 527 ? 15.475 22.092 -7.071 1.00 88.00 527 TYR A C 1
ATOM 4096 O O . TYR A 1 527 ? 15.980 22.240 -5.959 1.00 88.00 527 TYR A O 1
ATOM 4104 N N . THR A 1 528 ? 15.450 20.903 -7.666 1.00 89.06 528 THR A N 1
ATOM 4105 C CA . THR A 1 528 ? 16.153 19.727 -7.146 1.00 89.06 528 THR A CA 1
ATOM 4106 C C . THR A 1 528 ? 16.403 18.727 -8.266 1.00 89.06 528 THR A C 1
ATOM 4108 O O . THR A 1 528 ? 15.616 18.637 -9.210 1.00 89.06 528 THR A O 1
ATOM 4111 N N . ASP A 1 529 ? 17.476 17.952 -8.143 1.00 83.81 529 ASP A N 1
ATOM 4112 C CA . ASP A 1 529 ? 17.712 16.792 -8.991 1.00 83.81 529 ASP A CA 1
ATOM 4113 C C . ASP A 1 529 ? 17.085 15.556 -8.340 1.00 83.81 529 ASP A C 1
ATOM 4115 O O . ASP A 1 529 ? 17.454 15.138 -7.236 1.00 83.81 529 ASP A O 1
ATOM 4119 N N . ALA A 1 530 ? 16.120 14.953 -9.030 1.00 76.56 530 ALA A N 1
ATOM 4120 C CA . ALA A 1 530 ? 15.402 13.796 -8.528 1.00 76.56 530 ALA A CA 1
ATOM 4121 C C . ALA A 1 530 ? 16.027 12.487 -9.018 1.00 76.56 530 ALA A C 1
ATOM 4123 O O . ALA A 1 530 ? 16.090 12.226 -10.217 1.00 76.56 530 ALA A O 1
ATOM 4124 N N . SER A 1 531 ? 16.414 11.611 -8.088 1.00 72.12 531 SER A N 1
ATOM 4125 C CA . SER A 1 531 ? 16.579 10.195 -8.424 1.00 72.12 531 SER A CA 1
ATOM 4126 C C . SER A 1 531 ? 15.210 9.563 -8.685 1.00 72.12 531 SER A C 1
ATOM 4128 O O . SER A 1 531 ? 14.197 10.041 -8.171 1.00 72.12 531 SER A O 1
ATOM 4130 N N . VAL A 1 532 ? 15.175 8.440 -9.408 1.00 63.84 532 VAL A N 1
ATOM 4131 C CA . VAL A 1 532 ? 13.936 7.668 -9.636 1.00 63.84 532 VAL A CA 1
ATOM 4132 C C . VAL A 1 532 ? 13.222 7.353 -8.313 1.00 63.84 532 VAL A C 1
ATOM 4134 O O . VAL A 1 532 ? 12.007 7.484 -8.210 1.00 63.84 532 VAL A O 1
ATOM 4137 N N . VAL A 1 533 ? 13.988 7.023 -7.269 1.00 64.75 533 VAL A N 1
ATOM 4138 C CA . VAL A 1 533 ? 13.466 6.713 -5.927 1.00 64.75 533 VAL A CA 1
ATOM 4139 C C . VAL A 1 533 ? 12.958 7.965 -5.196 1.00 64.75 533 VAL A C 1
ATOM 4141 O O . VAL A 1 533 ? 11.981 7.893 -4.456 1.00 64.75 533 VAL A O 1
ATOM 4144 N N . GLY A 1 534 ? 13.608 9.118 -5.384 1.00 67.25 534 GLY A N 1
ATOM 4145 C CA . GLY A 1 534 ? 13.242 10.380 -4.730 1.00 67.25 534 GLY A CA 1
ATOM 4146 C C . GLY A 1 534 ? 12.104 11.140 -5.418 1.00 67.25 534 GLY A C 1
ATOM 4147 O O . GLY A 1 534 ? 11.410 11.923 -4.768 1.00 67.25 534 GLY A O 1
ATOM 4148 N N . LEU A 1 535 ? 11.872 10.892 -6.710 1.00 73.12 535 LEU A N 1
ATOM 4149 C CA . LEU A 1 535 ? 10.901 11.612 -7.538 1.00 73.12 535 LEU A CA 1
ATOM 4150 C C . LEU A 1 535 ? 9.477 11.661 -6.944 1.00 73.12 535 LEU A C 1
ATOM 4152 O O . LEU A 1 535 ? 8.892 12.749 -6.942 1.00 73.12 535 LEU A O 1
ATOM 4156 N N . PRO A 1 536 ? 8.908 10.570 -6.383 1.00 70.88 536 PRO A N 1
ATOM 4157 C CA . PRO A 1 536 ? 7.578 10.623 -5.774 1.00 70.88 536 PRO A CA 1
ATOM 4158 C C . PRO A 1 536 ? 7.490 11.597 -4.593 1.00 70.88 536 PRO A C 1
ATOM 4160 O O . PRO A 1 536 ? 6.471 12.268 -4.424 1.00 70.88 536 PRO A O 1
ATOM 4163 N N . ALA A 1 537 ? 8.553 11.707 -3.787 1.00 71.12 537 ALA A N 1
ATOM 4164 C CA . ALA A 1 537 ? 8.586 12.611 -2.641 1.00 71.12 537 ALA A CA 1
ATOM 4165 C C . ALA A 1 537 ? 8.579 14.082 -3.083 1.00 71.12 537 ALA A C 1
ATOM 4167 O O . ALA A 1 537 ? 7.860 14.889 -2.495 1.00 71.12 537 ALA A O 1
ATOM 4168 N N . TYR A 1 538 ? 9.313 14.415 -4.148 1.00 82.31 538 TYR A N 1
ATOM 4169 C CA . TYR A 1 538 ? 9.346 15.771 -4.699 1.00 82.31 538 TYR A CA 1
ATOM 4170 C C . TYR A 1 538 ? 8.036 16.141 -5.398 1.00 82.31 538 TYR A C 1
ATOM 4172 O O . TYR A 1 538 ? 7.485 17.202 -5.117 1.00 82.31 538 TYR A O 1
ATOM 4180 N N . LYS A 1 539 ? 7.454 15.239 -6.202 1.00 78.06 539 LYS A N 1
ATOM 4181 C CA . LYS A 1 539 ? 6.125 15.460 -6.803 1.00 78.06 539 LYS A CA 1
ATOM 4182 C C . LYS A 1 539 ? 5.048 15.694 -5.739 1.00 78.06 539 LYS A C 1
ATOM 4184 O O . LYS A 1 539 ? 4.200 16.566 -5.899 1.00 78.06 539 LYS A O 1
ATOM 4189 N N . LYS A 1 540 ? 5.091 14.949 -4.627 1.00 67.38 540 LYS A N 1
ATOM 4190 C CA . LYS A 1 540 ? 4.187 15.169 -3.485 1.00 67.38 540 LYS A CA 1
ATOM 4191 C C . LYS A 1 540 ? 4.382 16.546 -2.842 1.00 67.38 540 LYS A C 1
ATOM 4193 O O . LYS A 1 540 ? 3.420 17.133 -2.362 1.00 67.38 540 LYS A O 1
ATOM 4198 N N . ALA A 1 541 ? 5.611 17.049 -2.832 1.00 71.56 541 ALA A N 1
ATOM 4199 C CA . ALA A 1 541 ? 5.951 18.360 -2.297 1.00 71.56 541 ALA A CA 1
ATOM 4200 C C . ALA A 1 541 ? 5.678 19.519 -3.282 1.00 71.56 541 ALA A C 1
ATOM 4202 O O . ALA A 1 541 ? 6.013 20.653 -2.968 1.00 71.56 541 ALA A O 1
ATOM 4203 N N . GLY A 1 542 ? 5.062 19.252 -4.441 1.00 79.19 542 GLY A N 1
ATOM 4204 C CA . GLY A 1 542 ? 4.677 20.276 -5.417 1.00 79.19 542 GLY A CA 1
ATOM 4205 C C . GLY A 1 542 ? 5.715 20.559 -6.505 1.00 79.19 542 GLY A C 1
ATOM 4206 O O . GLY A 1 542 ? 5.512 21.473 -7.294 1.00 79.19 542 GLY A O 1
ATOM 4207 N N . PHE A 1 543 ? 6.804 19.786 -6.586 1.00 81.81 543 PHE A N 1
ATOM 4208 C CA . PHE A 1 543 ? 7.772 19.925 -7.677 1.00 81.81 543 PHE A CA 1
ATOM 4209 C C . PHE A 1 543 ? 7.229 19.337 -8.983 1.00 81.81 543 PHE A C 1
ATOM 4211 O O . PHE A 1 543 ? 6.671 18.234 -9.004 1.00 81.81 543 PHE A O 1
ATOM 4218 N N . GLU A 1 544 ? 7.491 20.034 -10.084 1.00 82.38 544 GLU A N 1
ATOM 4219 C CA . GLU A 1 544 ? 7.181 19.593 -11.442 1.00 82.38 544 GLU A CA 1
ATOM 4220 C C . GLU A 1 544 ? 8.465 19.265 -12.213 1.00 82.38 544 GLU A C 1
ATOM 4222 O O . GLU A 1 544 ? 9.534 19.828 -11.964 1.00 82.38 544 GLU A O 1
ATOM 4227 N N . THR A 1 545 ? 8.380 18.317 -13.148 1.00 79.56 545 THR A N 1
ATOM 4228 C CA . THR A 1 545 ? 9.523 17.963 -13.994 1.00 79.56 545 THR A CA 1
ATOM 4229 C C . THR A 1 545 ? 9.745 19.060 -15.024 1.00 79.56 545 THR A C 1
ATOM 4231 O O . THR A 1 545 ? 8.893 19.302 -15.872 1.00 79.56 545 THR A O 1
ATOM 4234 N N . TYR A 1 546 ? 10.911 19.694 -14.954 1.00 69.81 546 TYR A N 1
ATOM 4235 C CA . TYR A 1 546 ? 11.246 20.849 -15.782 1.00 69.81 546 TYR A CA 1
ATOM 4236 C C . TYR A 1 546 ? 12.226 20.532 -16.926 1.00 69.81 546 TYR A C 1
ATOM 4238 O O . TYR A 1 546 ? 12.185 21.171 -17.972 1.00 69.81 546 TYR A O 1
ATOM 4246 N N . THR A 1 547 ? 13.082 19.516 -16.767 1.00 65.94 547 THR A N 1
ATOM 4247 C CA . THR A 1 547 ? 14.068 19.103 -17.780 1.00 65.94 547 THR A CA 1
ATOM 4248 C C . THR A 1 547 ? 14.085 17.586 -17.970 1.00 65.94 547 THR A C 1
ATOM 4250 O O . THR A 1 547 ? 13.567 16.838 -17.136 1.00 65.94 547 THR A O 1
ATOM 4253 N N . ALA A 1 548 ? 14.662 17.132 -19.085 1.00 59.72 548 ALA A N 1
ATOM 4254 C CA . ALA A 1 548 ? 14.807 15.714 -19.393 1.00 59.72 548 ALA A CA 1
ATOM 4255 C C . ALA A 1 548 ? 15.752 15.012 -18.392 1.00 59.72 548 ALA A C 1
ATOM 4257 O O . ALA A 1 548 ? 16.683 15.646 -17.886 1.00 59.72 548 ALA A O 1
ATOM 4258 N N . PRO A 1 549 ? 15.560 13.706 -18.121 1.00 62.47 549 PRO A N 1
ATOM 4259 C CA . PRO A 1 549 ? 16.444 12.948 -17.243 1.00 62.47 549 PRO A CA 1
ATOM 4260 C C . PRO A 1 549 ? 17.906 12.993 -17.697 1.00 62.47 549 PRO A C 1
ATOM 4262 O O . PRO A 1 549 ? 18.216 12.903 -18.887 1.00 62.47 549 PRO A O 1
ATOM 4265 N N . VAL A 1 550 ? 18.811 13.078 -16.726 1.00 57.31 550 VAL A N 1
ATOM 4266 C CA . VAL A 1 550 ? 20.252 12.953 -16.948 1.00 57.31 550 VAL A CA 1
ATOM 4267 C C . VAL A 1 550 ? 20.638 11.476 -16.860 1.00 57.31 550 VAL A C 1
ATOM 4269 O O . VAL A 1 550 ? 20.391 10.826 -15.845 1.00 57.31 550 VAL A O 1
ATOM 4272 N N . TYR A 1 551 ? 21.273 10.949 -17.907 1.00 53.56 551 TYR A N 1
ATOM 4273 C CA . TYR A 1 551 ? 21.757 9.568 -17.953 1.00 53.56 551 TYR A CA 1
ATOM 4274 C C . TYR A 1 551 ? 23.265 9.516 -17.696 1.00 53.56 551 TYR A C 1
ATOM 4276 O O . TYR A 1 551 ? 24.038 10.171 -18.394 1.00 53.56 551 TYR A O 1
ATOM 4284 N N . GLY A 1 552 ? 23.700 8.687 -16.742 1.00 42.66 552 GLY A N 1
ATOM 4285 C CA . GLY A 1 552 ? 25.109 8.303 -16.638 1.00 42.66 552 GLY A CA 1
ATOM 4286 C C . GLY A 1 552 ? 25.503 7.469 -17.860 1.00 42.66 552 GLY A C 1
ATOM 4287 O O . GLY A 1 552 ? 24.804 6.516 -18.205 1.00 42.66 552 GLY A O 1
ATOM 4288 N N . VAL A 1 553 ? 26.579 7.839 -18.560 1.00 38.34 553 VAL A N 1
ATOM 4289 C CA . VAL A 1 553 ? 26.980 7.178 -19.815 1.00 38.34 553 VAL A CA 1
ATOM 4290 C C . VAL A 1 553 ? 27.214 5.681 -19.597 1.00 38.34 553 VAL A C 1
ATOM 4292 O O . VAL A 1 553 ? 28.031 5.285 -18.770 1.00 38.34 553 VAL A O 1
ATOM 4295 N N . GLY A 1 554 ? 26.516 4.858 -20.383 1.00 30.80 554 GLY A N 1
ATOM 4296 C CA . GLY A 1 554 ? 26.637 3.398 -20.359 1.00 30.80 554 GLY A CA 1
ATOM 4297 C C . GLY A 1 554 ? 25.789 2.659 -21.397 1.00 30.80 554 GLY A C 1
ATOM 4298 O O . GLY A 1 554 ? 26.112 1.526 -21.736 1.00 30.80 554 GLY A O 1
ATOM 4299 N N . VAL A 1 555 ? 24.771 3.296 -21.985 1.00 26.72 555 VAL A N 1
ATOM 4300 C CA . VAL A 1 555 ? 24.078 2.757 -23.163 1.00 26.72 555 VAL A CA 1
ATOM 4301 C C . VAL A 1 555 ? 24.489 3.595 -24.365 1.00 26.72 555 VAL A C 1
ATOM 4303 O O . VAL A 1 555 ? 23.979 4.690 -24.590 1.00 26.72 555 VAL A O 1
ATOM 4306 N N . ARG A 1 556 ? 25.474 3.100 -25.124 1.00 25.31 556 ARG A N 1
ATOM 4307 C CA . ARG A 1 556 ? 25.688 3.585 -26.489 1.00 25.31 556 ARG A CA 1
ATOM 4308 C C . ARG A 1 556 ? 24.377 3.385 -27.239 1.00 25.31 556 ARG A C 1
ATOM 4310 O O . ARG A 1 556 ? 23.896 2.260 -27.336 1.00 25.31 556 ARG A O 1
ATOM 4317 N N . SER A 1 557 ? 23.834 4.481 -27.744 1.00 24.23 557 SER A N 1
ATOM 4318 C CA . SER A 1 557 ? 22.758 4.495 -28.719 1.00 24.23 557 SER A CA 1
ATOM 4319 C C . SER A 1 557 ? 23.121 3.591 -29.898 1.00 24.23 557 SER A C 1
ATOM 4321 O O . SER A 1 557 ? 24.014 3.900 -30.685 1.00 24.23 557 SER A O 1
ATOM 4323 N N . TRP A 1 558 ? 22.416 2.472 -30.014 1.00 23.59 558 TRP A N 1
ATOM 4324 C CA . TRP A 1 558 ? 22.271 1.750 -31.268 1.00 23.59 558 TRP A CA 1
ATOM 4325 C C . TRP A 1 558 ? 20.777 1.637 -31.543 1.00 23.59 558 TRP A C 1
ATOM 4327 O O . TRP A 1 558 ? 20.010 1.194 -30.690 1.00 23.59 558 TRP A O 1
ATOM 4337 N N . TRP A 1 559 ? 20.422 2.182 -32.700 1.00 27.64 559 TRP A N 1
ATOM 4338 C CA . TRP A 1 559 ? 19.113 2.209 -33.339 1.00 27.64 559 TRP A CA 1
ATOM 4339 C C . TRP A 1 559 ? 18.566 0.812 -33.607 1.00 27.64 559 TRP A C 1
ATOM 4341 O O . TRP A 1 559 ? 19.399 -0.094 -33.852 1.00 27.64 559 TRP A O 1
#

Radius of gyration: 27.9 Å; chains: 1; bounding box: 85×63×71 Å

Sequence (559 aa):
MGPQAQVKVLLATLADLPFLAVVNRRSLGHLPITKAIWGKVPEPLVDDYHVRDFTQMLHNDKVTLQKAEVDGKIVGMGVWHQPGYKPDPEIEFPPGANIEVCNEFFASMALDHGRPGYHLAVLGVLPEYQGRAIGRAILGWGMAQADASNHSIFLESTEDGIRTYLKNGFYHIRELLASGPDRSFTVHPMHRPSRFELSPDPSRFSIQPVMPEDLARIAEIQVSSETANFHSSQEIVATYKAQLKDDRAFRIYKAVDRLSGNIVAAASWRTPYALLRDDSPSPFGKGRIGLISLVVDATAQVQGLEEVLLAAVNPEAERMGWTIASTNGASSSQSDGATQNGGARQGRWVYFSPGAGTTSHSLRIISPATPEDFSEIARVRRQAFEPSLVHQTLFGKTDPEDFDRWTVTRLQKSFQAPHQATWVARLEGKIVGFARWDLPHDQEVSEKDAKMEVVDKRGKASPKYIPGTEAELADHLFGQLGKTEGTTQCYQLGSFCVDPKYQGQGIGSALIRWGLDRADEDGVPCYTDASVVGLPAYKKAGFETYTAPVYGVGVRSWW

Organism: Microbotryum lychnidis-dioicae (strain p1A1 Lamole / MvSl-1064) (NCBI:txid683840)

pLDDT: mean 76.39, std 17.57, range [23.59, 98.19]

Foldseek 3Di:
DPDQFDKDKDFDDLVCLLVVLVQQCQFCVVAPLNCLFPVQPDSVLSSVVSSVVVVQQVPDPQWTKMFIDTPRHGFKIWIKGAFPDDDDDDDDHDPPGDVVSVCLLVLLVVVPVNDGAMETEDIGGRPVCPPSCNSVVNVVVRLVVCQVVQGKYKYWDDPVCPVVQLQVQKFALDDWQFDDPVSSNTTTIIMHHHQCQLFPDPPWKTKHFDHLVCLLVQLVLVVPDPPDDPDDSVRSSVVVVVQSVPSQQKTKIFIATPVPRDTFKMWMWTALSNVVVVPDAEPVHDQKIFIPDIGGRPVVPDPPVVVSNVSNRVVSQVLQQKDKDFPDDDDDDDDDDDDDDDDDDDTTIMIGHLPPDDDDDDPPQKDFDDLVCLLLQLVLQCLFPVPPPVCCQFDVQPDSVVSSVVSSVVVVLQVPQPQKTKMFGDDPRHTFWIWIKGAQDDPVSVVVSVPDFPQPPVRDGDDPDDPRGPVVLVCLVVVPFPPDPPGSHEIEGEDIDGRPVCPSSCSRVVNVVVRVVVCVVVVHYYYYQDDSSRVVVVVVNVDDDDDDDDDRPDDDDDD

InterPro domains:
  IPR000182 GNAT domain [PF00583] (49-170)
  IPR000182 GNAT domain [PF00583] (401-543)
  IPR000182 GNAT domain [PS51186] (7-193)
  IPR000182 GNAT domain [PS51186] (364-559)
  IPR016181 Acyl-CoA N-acyltransferase [SSF55729] (8-176)
  IPR016181 Acyl-CoA N-acyltransferase [SSF55729] (193-324)
  IPR016181 Acyl-CoA N-acyltransferase [SSF55729] (365-545)
  IPR052523 Trichothecene Biosynthesis Acetyltransferases [PTHR42791] (366-547)

Secondary structure (DSSP, 8-state):
----PPPEEEE--GGGHHHHHHHHHHHHTTSHHHHHHHTTS-HHHHHHHHHHHHHHHHH-TTEEEEEEEETTEEEEEEEEEPTT--PPPP-PPPTT--HHHHHHHHHHHGGGTTSSEEEEEEEEE-GGGTTSSHHHHHHHHHHHHHHHHT-EEEEEE-TTTHHHHHTTT-EE-SPPEEESTTS-EEEEEEEE--TTTT-S-TTTEEEEE--GGGHHHHHHHHHHSTT--S--HHHHHHHHHHHHH-TTTEEEEEEEETTT--EEEEEEEE-THHHHTSSS--TT-TTEEEEEEEEE-GGG--TTHHHHHHHTTHHHHHHTT-EEEE----------------------EEEE-TTSS--S----SEEE--GGGHHHHHHHHHHHHTTSHHHHHHHTTS-HHHHHHHHHHHHHHHHH-TTEEEEEEEETTEEEEEEEEEPP--HHHHHHHHH---B-TTSPBPPSS-TT--HHHHHHHHTTTT--SS--SSEEEEEEEE-GGGTTSSHHHHHHHHHHHHHHHHT--EEEPPPTTTHHHHHHTT----SPPPPPS------